Protein AF-A0A0T9U8X3-F1 (afdb_monomer_lite)

Organism: Yersinia aldovae (NCBI:txid29483)

Secondary structure (DSSP, 8-state):
---PPPPPPP-----------------------------HHHHHHHHHHHHHHHHH--TTS-GGG-HHHHHHHHHHHTT-HHHHHHHHHHHHT--THHHHHHHHHHHHHHHHHHHHSTT----TTSGGGHHHHHHHHHHHHIIIIITTHHHHHHHHHHHHH-TTS-HHHHHHHHHHHHHHHHHHTTS-S-TTTTTT---S--HHHHHHHHHHHHTHHHHHHH--SSSHHHHHHHHHHHHHHHHHTTTTT---HHHHHHHHHHHHHHHHHHHHHHHTT--STT-GGGSHHHHIIIIIIHHHHHHHHHHHHHHHHHH-EEEETTEEEEPPHHHHHHHHT---TT--GGGSHHHHHHHHHHHHH-TT--HHHHHHHHHHHHHHHHHHTT--S--HHHHHHHHTTTTS-----------

Foldseek 3Di:
DDDDDDDDDDDDDDDDDDDDDDDDDDDDDPDDPPPPDPPVVLVVVLVVLLVVLLVPDDLQDPCPPCVVSLVVNVVSCVPDLVSLLVLLVQLLPCPPSSNLSSLQSLLVVLVVCVCPDPVHPDDPVCPVPVPLLLLLLLLLLCQDVVQAVVLLVVLVVVCVVDVPFPSVVLSQQLQLLSLCLSCLLVSAVRNRRRSVPNDDAGPSLVSNVVSLVSCVVVQVVPPPDPCSSVSSSSSSSLSNSQSNQVVSLGDHPVLSNQLSVQSNVLSVVLSVCVVVVHPSPDPVSNHSLNSCLPRPQCVVVVVVLVVVLVVQQVPDQDDDPVGGDGDDPLNSLVQQQDDPPLLDSCRHNLLVSLVVRSCSSPVPDDPVSSVSNSLSNSVVSCVVVVRPDDRVVRCVVRNVVVVPDDPDDDDDDDD

Radius of gyration: 29.31 Å; chains: 1; bounding box: 88×59×95 Å

Sequence (415 aa):
MTHRILPAVNIFSNIKRLSNNFSETKLSKIKQPQQTDFNCFEEKKLDNIISELERVFNYNDDYGKNSSIYMQLWDEINKSENHRNHVLWEAQANKGKRSDALCVFLVDLSRLRVEESILYKPEKEKVKDIRRTELCEEVLRKFVARGVQAEIDAIADMKINSPHWNGNEELKKQESTLSLVSYILGLTTNKKDGAKDRLGMGPIASVIGDVVNNARSFLKLHIHSNQPNIDVLHRITDSYYRCYCEKEKLPNEQLIDNVIKEVRASVSRSNFASAKGLPSSIDPESSAYRMISKTILDPAISVMYQRQMTSKILSNVHRENNGEKKKTTVEIQKEYLATDETLDLKSSQIYKDVKNYLLSINENLTEDDISSCAKNYYEFFREKYFLDVHSLVQLEPFQSVNGIQNKRNGIIFDR

pLDDT: mean 73.46, std 20.38, range [23.09, 95.81]

Structure (mmCIF, N/CA/C/O backbone):
data_AF-A0A0T9U8X3-F1
#
_entry.id   AF-A0A0T9U8X3-F1
#
loop_
_atom_site.group_PDB
_atom_site.id
_atom_site.type_symbol
_atom_site.label_atom_id
_atom_site.label_alt_id
_atom_site.label_comp_id
_atom_site.label_asym_id
_atom_site.label_entity_id
_atom_site.label_seq_id
_atom_site.pdbx_PDB_ins_code
_atom_site.Cartn_x
_atom_site.Cartn_y
_atom_site.Cartn_z
_atom_site.occupancy
_atom_site.B_iso_or_equiv
_atom_site.auth_seq_id
_atom_site.auth_comp_id
_atom_site.auth_asym_id
_atom_site.auth_atom_id
_atom_site.pdbx_PDB_model_num
ATOM 1 N N . MET A 1 1 ? 41.211 19.569 16.691 1.00 32.81 1 MET A N 1
ATOM 2 C CA . MET A 1 1 ? 41.710 18.539 15.757 1.00 32.81 1 MET A CA 1
ATOM 3 C C . MET A 1 1 ? 40.949 18.677 14.455 1.00 32.81 1 MET A C 1
ATOM 5 O O . MET A 1 1 ? 39.750 18.454 14.410 1.00 32.81 1 MET A O 1
ATOM 9 N N . THR A 1 2 ? 41.643 19.189 13.451 1.00 25.02 2 THR A N 1
ATOM 10 C CA . THR A 1 2 ? 41.175 19.495 12.101 1.00 25.02 2 THR A CA 1
ATOM 11 C C . THR A 1 2 ? 41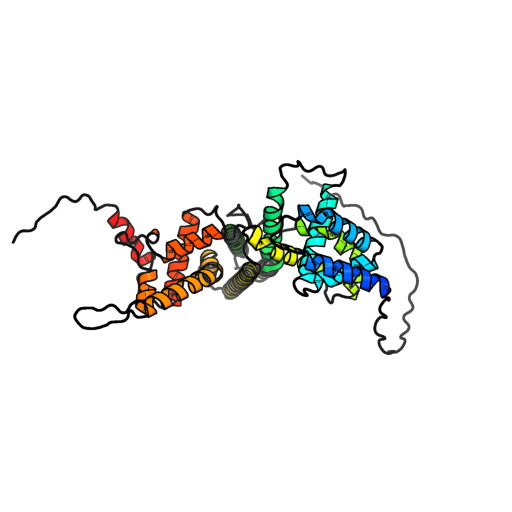.248 18.236 11.240 1.00 25.02 2 THR A C 1
ATOM 13 O O . THR A 1 2 ? 42.341 17.719 11.025 1.00 25.02 2 THR A O 1
ATOM 16 N N . HIS A 1 3 ? 40.118 17.769 10.704 1.00 26.02 3 HIS A N 1
ATOM 17 C CA . HIS A 1 3 ? 40.122 16.798 9.610 1.00 26.02 3 HIS A CA 1
ATOM 18 C C . HIS A 1 3 ? 39.589 17.431 8.327 1.00 26.02 3 HIS A C 1
ATOM 20 O O . HIS A 1 3 ? 38.516 18.026 8.280 1.00 26.02 3 HIS A O 1
ATOM 26 N N . ARG A 1 4 ? 40.458 17.347 7.319 1.00 23.86 4 ARG A N 1
ATOM 27 C CA . ARG A 1 4 ? 40.366 17.904 5.976 1.00 23.86 4 ARG A CA 1
ATOM 28 C C . ARG A 1 4 ? 39.321 17.156 5.154 1.00 23.86 4 ARG A C 1
ATOM 30 O O . ARG A 1 4 ? 39.332 15.931 5.106 1.00 23.86 4 ARG A O 1
ATOM 37 N N . ILE A 1 5 ? 38.500 17.924 4.450 1.00 24.83 5 ILE A N 1
ATOM 38 C CA . ILE A 1 5 ? 37.672 17.474 3.333 1.00 24.83 5 ILE A CA 1
ATOM 39 C C . ILE A 1 5 ? 38.588 17.361 2.105 1.00 24.83 5 ILE A C 1
ATOM 41 O O . ILE A 1 5 ? 39.260 18.327 1.743 1.00 24.83 5 ILE A O 1
ATOM 45 N N . LEU A 1 6 ? 38.635 16.182 1.485 1.00 23.45 6 LEU A N 1
ATOM 46 C CA . LEU A 1 6 ? 39.206 15.968 0.152 1.00 23.45 6 LEU A CA 1
ATOM 47 C C . LEU A 1 6 ? 38.110 16.247 -0.895 1.00 23.45 6 LEU A C 1
ATOM 49 O O . LEU A 1 6 ? 37.043 15.640 -0.799 1.00 23.45 6 LEU A O 1
ATOM 53 N N . PRO A 1 7 ? 38.326 17.135 -1.883 1.00 26.53 7 PRO A N 1
ATOM 54 C CA . PRO A 1 7 ? 37.368 17.354 -2.959 1.00 26.53 7 PRO A CA 1
ATOM 55 C C . PRO A 1 7 ? 37.525 16.285 -4.049 1.00 26.53 7 PRO A C 1
ATOM 57 O O . PRO A 1 7 ? 38.630 16.011 -4.520 1.00 26.53 7 PRO A O 1
ATOM 60 N N . ALA A 1 8 ? 36.399 15.700 -4.460 1.00 26.27 8 ALA A N 1
ATOM 61 C CA . ALA A 1 8 ? 36.321 14.832 -5.625 1.00 26.27 8 ALA A CA 1
ATOM 62 C C . ALA A 1 8 ? 36.649 15.623 -6.902 1.00 26.27 8 ALA A C 1
ATOM 64 O O . ALA A 1 8 ? 36.207 16.754 -7.105 1.00 26.27 8 ALA A O 1
ATOM 65 N N . VAL A 1 9 ? 37.478 15.004 -7.734 1.00 26.03 9 VAL A N 1
ATOM 66 C CA . VAL A 1 9 ? 38.099 15.564 -8.929 1.00 26.03 9 VAL A CA 1
ATOM 67 C C . VAL A 1 9 ? 37.070 15.767 -10.043 1.00 26.03 9 VAL A C 1
ATOM 69 O O . VAL A 1 9 ? 36.389 14.837 -10.467 1.00 26.03 9 VAL A O 1
ATOM 72 N N . ASN A 1 10 ? 37.026 17.008 -10.528 1.00 24.42 10 ASN A N 1
ATOM 73 C CA . ASN A 1 10 ? 36.441 17.452 -11.790 1.00 24.42 10 ASN A CA 1
ATOM 74 C C . ASN A 1 10 ? 36.981 16.624 -12.969 1.00 24.42 10 ASN A C 1
ATOM 76 O O . ASN A 1 10 ? 38.166 16.705 -13.292 1.00 24.42 10 ASN A O 1
ATOM 80 N N . ILE A 1 11 ? 36.102 15.917 -13.670 1.00 27.19 11 ILE A N 1
ATOM 81 C CA . ILE A 1 11 ? 36.328 15.467 -15.046 1.00 27.19 11 ILE A CA 1
ATOM 82 C C . ILE A 1 11 ? 35.183 16.073 -15.863 1.00 27.19 11 ILE A C 1
ATOM 84 O O . ILE A 1 11 ? 34.050 16.077 -15.398 1.00 27.19 11 ILE A O 1
ATOM 88 N N . PHE A 1 12 ? 35.498 16.605 -17.047 1.00 27.12 12 PHE A N 1
ATOM 89 C CA . PHE A 1 12 ? 34.662 17.427 -17.944 1.00 27.12 12 PHE A CA 1
ATOM 90 C C . PHE A 1 12 ? 34.730 18.950 -17.742 1.00 27.12 12 PHE A C 1
ATOM 92 O O . PHE A 1 12 ? 33.733 19.632 -17.532 1.00 27.12 12 PHE A O 1
ATOM 99 N N . SER A 1 13 ? 35.915 19.518 -17.967 1.00 25.42 13 SER A N 1
ATOM 100 C CA . SER A 1 13 ? 36.023 20.885 -18.485 1.00 25.42 13 SER A CA 1
ATOM 101 C C . SER A 1 13 ? 37.127 20.983 -19.537 1.00 25.42 13 SER A C 1
ATOM 103 O O . SER A 1 13 ? 38.262 21.345 -19.266 1.00 25.42 13 SER A O 1
ATOM 105 N N . ASN A 1 14 ? 36.779 20.647 -20.776 1.00 24.00 14 ASN A N 1
ATOM 106 C CA . ASN A 1 14 ? 37.478 21.138 -21.959 1.00 24.00 14 ASN A CA 1
ATOM 107 C C . ASN A 1 14 ? 36.534 21.038 -23.157 1.00 24.00 14 ASN A C 1
ATOM 109 O O . ASN A 1 14 ? 36.372 19.968 -23.725 1.00 24.00 14 ASN A O 1
ATOM 113 N N . ILE A 1 15 ? 35.880 22.152 -23.489 1.00 28.78 15 ILE A N 1
ATOM 114 C CA . ILE A 1 15 ? 35.833 22.749 -24.832 1.00 28.78 15 ILE A CA 1
ATOM 115 C C . ILE A 1 15 ? 35.276 24.165 -24.645 1.00 28.78 15 ILE A C 1
ATOM 117 O O . ILE A 1 15 ? 34.162 24.393 -24.178 1.00 28.78 15 ILE A O 1
ATOM 121 N N . LYS A 1 16 ? 36.135 25.132 -24.948 1.00 25.53 16 LYS A N 1
ATOM 122 C CA . LYS A 1 16 ? 35.911 26.568 -24.852 1.00 25.53 16 LYS A CA 1
ATOM 123 C C . LYS A 1 16 ? 35.555 27.075 -26.250 1.00 25.53 16 LYS A C 1
ATOM 125 O O . LYS A 1 16 ? 36.303 26.801 -27.176 1.00 25.53 16 LYS A O 1
ATOM 130 N N . ARG A 1 17 ? 34.495 27.891 -26.316 1.00 23.47 17 ARG A N 1
ATOM 131 C CA . ARG A 1 17 ? 34.213 28.958 -27.300 1.00 23.47 17 ARG A CA 1
ATOM 132 C C . ARG A 1 17 ? 34.183 28.583 -28.787 1.00 23.47 17 ARG A C 1
ATOM 134 O O . ARG A 1 17 ? 35.225 28.339 -29.372 1.00 23.47 17 ARG A O 1
ATOM 141 N N . LEU A 1 18 ? 33.034 28.845 -29.415 1.00 23.09 18 LEU A N 1
ATOM 142 C CA . LEU A 1 18 ? 32.946 29.701 -30.608 1.00 23.09 18 LEU A CA 1
ATOM 143 C C . LEU A 1 18 ? 31.497 30.186 -30.836 1.00 23.09 18 LEU A C 1
ATOM 145 O O . LEU A 1 18 ? 30.578 29.380 -30.837 1.00 23.09 18 LEU A O 1
ATOM 149 N N . SER A 1 19 ? 31.366 31.508 -31.051 1.00 24.50 19 SER A N 1
ATOM 150 C CA . SER A 1 19 ? 30.292 32.224 -31.777 1.00 24.50 19 SER A CA 1
ATOM 151 C C . SER A 1 19 ? 28.871 32.156 -31.181 1.00 24.50 19 SER A C 1
ATOM 153 O O . SER A 1 19 ? 28.130 31.211 -31.392 1.00 24.50 19 SER A O 1
ATOM 155 N N . ASN A 1 20 ? 28.438 33.120 -30.358 1.00 24.09 20 ASN A N 1
ATOM 156 C CA . ASN A 1 20 ? 27.868 34.416 -30.774 1.00 24.09 20 ASN A CA 1
ATOM 157 C C . ASN A 1 20 ? 27.525 34.531 -32.267 1.00 24.09 20 ASN A C 1
ATOM 159 O O . ASN A 1 20 ? 28.416 34.767 -33.079 1.00 24.09 20 ASN A O 1
ATOM 163 N N . ASN A 1 21 ? 26.232 34.404 -32.576 1.00 25.08 21 ASN A N 1
ATOM 164 C CA . ASN A 1 21 ? 25.484 35.290 -33.469 1.00 25.08 21 ASN A CA 1
ATOM 165 C C . ASN A 1 21 ? 23.981 35.073 -33.237 1.00 25.08 21 ASN A C 1
ATOM 167 O O . ASN A 1 21 ? 23.363 34.166 -33.787 1.00 25.08 21 ASN A O 1
ATOM 171 N N . PHE A 1 22 ? 23.403 35.931 -32.394 1.00 26.86 22 PHE A N 1
ATOM 172 C CA . PHE A 1 22 ? 21.969 36.191 -32.395 1.00 26.86 22 PHE A CA 1
ATOM 173 C C . PHE A 1 22 ? 21.612 36.821 -33.742 1.00 26.86 22 PHE A C 1
ATOM 175 O O . PHE A 1 22 ? 22.098 37.898 -34.077 1.00 26.86 22 PHE A O 1
ATOM 182 N N . SER A 1 23 ? 20.762 36.151 -34.511 1.00 25.55 23 SER A N 1
ATOM 183 C CA . SER A 1 23 ? 19.972 36.794 -35.557 1.00 25.55 23 SER A CA 1
ATOM 184 C C . SER A 1 23 ? 18.538 36.302 -35.425 1.00 25.55 23 SER A C 1
ATOM 186 O O . SER A 1 23 ? 18.222 35.133 -35.653 1.00 25.55 23 SER A O 1
ATOM 188 N N . GLU A 1 24 ? 17.678 37.218 -34.979 1.00 29.06 24 GLU A N 1
ATOM 189 C CA . GLU A 1 24 ? 16.230 37.082 -35.023 1.00 29.06 24 GLU A CA 1
ATOM 190 C C . GLU A 1 24 ? 15.813 36.688 -36.438 1.00 29.06 24 GLU A C 1
ATOM 192 O O . GLU A 1 24 ? 15.946 37.465 -37.384 1.00 29.06 24 GLU A O 1
ATOM 197 N N . THR A 1 25 ? 15.290 35.474 -36.590 1.00 24.91 25 THR A N 1
ATOM 198 C CA . THR A 1 25 ? 14.662 35.057 -37.841 1.00 24.91 25 THR A CA 1
ATOM 199 C C . THR A 1 25 ? 13.252 34.572 -37.535 1.00 24.91 25 THR A C 1
ATOM 201 O O . THR A 1 25 ? 13.044 33.495 -36.988 1.00 24.91 25 THR A O 1
ATOM 204 N N . LYS A 1 26 ? 12.314 35.476 -37.832 1.00 26.08 26 LYS A N 1
ATOM 205 C CA . LYS A 1 26 ? 10.855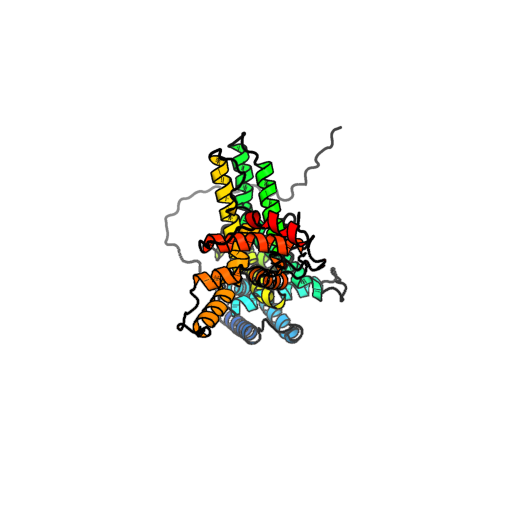 35.369 -37.987 1.00 26.08 26 LYS A CA 1
ATOM 206 C C . LYS A 1 26 ? 10.211 34.004 -37.702 1.00 26.08 26 LYS A C 1
ATOM 208 O O . LYS A 1 26 ? 10.538 33.005 -38.339 1.00 26.08 26 LYS A O 1
ATOM 213 N N . LEU A 1 27 ? 9.165 34.051 -36.862 1.00 32.91 27 LEU A N 1
ATOM 214 C CA . LEU A 1 27 ? 8.101 33.048 -36.741 1.00 32.91 27 LEU A CA 1
ATOM 215 C C . LEU A 1 27 ? 7.781 32.432 -38.112 1.00 32.91 27 LEU A C 1
ATOM 217 O O . LEU A 1 27 ? 7.126 33.047 -38.954 1.00 32.91 27 LEU A O 1
ATOM 221 N N . SER A 1 28 ? 8.218 31.195 -38.315 1.00 27.38 28 SER A N 1
ATOM 222 C CA . SER A 1 28 ? 7.698 30.325 -39.357 1.00 27.38 28 SER A CA 1
ATOM 223 C C . SER A 1 28 ? 7.014 29.156 -38.663 1.00 27.38 28 SER A C 1
ATOM 225 O O . SER A 1 28 ? 7.497 28.643 -37.657 1.00 27.38 28 SER A O 1
ATOM 227 N N . LYS A 1 29 ? 5.810 28.845 -39.149 1.00 28.72 29 LYS A N 1
ATOM 228 C CA . LYS A 1 29 ? 4.881 27.834 -38.636 1.00 28.72 29 LYS A CA 1
ATOM 229 C C . LYS A 1 29 ? 5.627 26.621 -38.079 1.00 28.72 29 LYS A C 1
ATOM 231 O O . LYS A 1 29 ? 6.407 26.008 -38.804 1.00 28.72 29 LYS A O 1
ATOM 236 N N . ILE A 1 30 ? 5.332 26.280 -36.823 1.00 28.45 30 ILE A N 1
ATOM 237 C CA . ILE A 1 30 ? 5.724 25.027 -36.176 1.00 28.45 30 ILE A CA 1
ATOM 238 C C . ILE A 1 30 ? 5.328 23.892 -37.127 1.00 28.45 30 ILE A C 1
ATOM 240 O O . ILE A 1 30 ? 4.154 23.539 -37.236 1.00 28.45 30 ILE A O 1
ATOM 244 N N . LYS A 1 31 ? 6.297 23.358 -37.873 1.00 29.20 31 LYS A N 1
ATOM 245 C CA . LYS A 1 31 ? 6.160 22.027 -38.447 1.00 29.20 31 LYS A CA 1
ATOM 246 C C . LYS A 1 31 ? 6.144 21.089 -37.250 1.00 29.20 31 LYS A C 1
ATOM 248 O O . LYS A 1 31 ? 7.048 21.154 -36.417 1.00 29.20 31 LYS A O 1
ATOM 253 N N . GLN A 1 32 ? 5.102 20.265 -37.156 1.00 31.73 32 GLN A N 1
ATOM 254 C CA . GLN A 1 32 ? 5.134 19.076 -36.310 1.00 31.73 32 GLN A CA 1
ATOM 255 C C . GLN A 1 32 ? 6.495 18.390 -36.506 1.00 31.73 32 GLN A C 1
ATOM 257 O O . GLN A 1 32 ? 6.957 18.325 -37.654 1.00 31.73 32 GLN A O 1
ATOM 262 N N . PRO A 1 33 ? 7.160 17.923 -35.435 1.00 32.84 33 PRO A N 1
ATOM 263 C CA . PRO A 1 33 ? 8.344 17.103 -35.605 1.00 32.84 33 PRO A CA 1
ATOM 264 C C . PRO A 1 33 ? 7.942 15.940 -36.510 1.00 32.84 33 PRO A C 1
ATOM 266 O O . PRO A 1 33 ? 6.973 15.239 -36.216 1.00 32.84 33 PRO A O 1
ATOM 269 N N . GLN A 1 34 ? 8.625 15.801 -37.647 1.00 32.69 34 GLN A N 1
ATOM 270 C CA . GLN A 1 34 ? 8.488 14.621 -38.486 1.00 32.69 34 GLN A CA 1
ATOM 271 C C . GLN A 1 34 ? 8.711 13.410 -37.583 1.00 32.69 34 GLN A C 1
ATOM 273 O O . GLN A 1 34 ? 9.744 13.333 -36.913 1.00 32.69 34 GLN A O 1
ATOM 278 N N . GLN A 1 35 ? 7.727 12.507 -37.549 1.00 39.22 35 GLN A N 1
ATOM 279 C CA . GLN A 1 35 ? 7.942 11.135 -37.117 1.00 39.22 35 GLN A CA 1
ATOM 280 C C . GLN A 1 35 ? 9.225 10.673 -37.807 1.00 39.22 35 GLN A C 1
ATOM 282 O O . GLN A 1 35 ? 9.309 10.649 -39.032 1.00 39.22 35 GLN A O 1
ATOM 287 N N . THR A 1 36 ? 10.270 10.397 -37.031 1.00 41.12 36 THR A N 1
ATOM 288 C CA . THR A 1 36 ? 11.338 9.526 -37.504 1.00 41.12 36 THR A CA 1
ATOM 289 C C . THR A 1 36 ? 10.659 8.199 -37.775 1.00 41.12 36 THR A C 1
ATOM 291 O O . THR A 1 36 ? 10.350 7.479 -36.826 1.00 41.12 36 THR A O 1
ATOM 294 N N . ASP A 1 37 ? 10.322 7.973 -39.045 1.00 41.91 37 ASP A N 1
ATOM 295 C CA . ASP A 1 37 ? 9.544 6.835 -39.510 1.00 41.91 37 ASP A CA 1
ATOM 296 C C . ASP A 1 37 ? 10.218 5.551 -39.042 1.00 41.91 37 ASP A C 1
ATOM 298 O O . ASP A 1 37 ? 11.237 5.099 -39.571 1.00 41.91 37 ASP A O 1
ATOM 302 N N . PHE A 1 38 ? 9.634 4.971 -38.000 1.00 50.25 38 PHE A N 1
ATOM 303 C CA . PHE A 1 38 ? 9.804 3.570 -37.711 1.00 50.25 38 PHE A CA 1
ATOM 304 C C . PHE A 1 38 ? 9.338 2.826 -38.959 1.00 50.25 38 PHE A C 1
ATOM 306 O O . PHE A 1 38 ? 8.251 3.092 -39.473 1.00 50.25 38 PHE A O 1
ATOM 313 N N . ASN A 1 39 ? 10.168 1.948 -39.516 1.00 58.03 39 ASN A N 1
ATOM 314 C CA . ASN A 1 39 ? 9.794 1.268 -40.745 1.00 58.03 39 ASN A CA 1
ATOM 315 C C . ASN A 1 39 ? 8.513 0.455 -40.476 1.00 58.03 39 ASN A C 1
ATOM 317 O O . ASN A 1 39 ? 8.507 -0.405 -39.596 1.00 58.03 39 ASN A O 1
ATOM 321 N N . CYS A 1 40 ? 7.426 0.720 -41.210 1.00 54.25 40 CYS A N 1
ATOM 322 C CA . CYS A 1 40 ? 6.087 0.165 -40.941 1.00 54.25 40 CYS A CA 1
ATOM 323 C C . CYS A 1 40 ? 6.074 -1.378 -40.844 1.00 54.25 40 CYS A C 1
ATOM 325 O O . CYS A 1 40 ? 5.223 -1.974 -40.186 1.00 54.25 40 CYS A O 1
ATOM 327 N N . PHE A 1 41 ? 7.032 -2.045 -41.493 1.00 53.97 41 PHE A N 1
ATOM 328 C CA . PHE A 1 41 ? 7.201 -3.496 -41.425 1.00 53.97 41 PHE A CA 1
ATOM 329 C C . PHE A 1 41 ? 7.802 -3.981 -40.093 1.00 53.97 41 PHE A C 1
ATOM 331 O O . PHE A 1 41 ? 7.378 -5.007 -39.563 1.00 53.97 41 PHE A O 1
ATOM 338 N N . GLU A 1 42 ? 8.767 -3.243 -39.544 1.00 59.56 42 GLU A N 1
ATOM 339 C CA . GLU A 1 42 ? 9.394 -3.536 -38.249 1.00 59.56 42 GLU A CA 1
ATOM 340 C C . GLU A 1 42 ? 8.419 -3.260 -37.097 1.00 59.56 42 GLU A C 1
ATOM 342 O O . GLU A 1 42 ? 8.310 -4.063 -36.171 1.00 59.56 42 GLU A O 1
ATOM 347 N N . GLU A 1 43 ? 7.626 -2.191 -37.215 1.00 62.75 43 GLU A N 1
ATOM 348 C CA . GLU A 1 43 ? 6.558 -1.845 -36.269 1.00 62.75 43 GLU A CA 1
ATOM 349 C C . GLU A 1 43 ? 5.468 -2.927 -36.230 1.00 62.75 43 GLU A C 1
ATOM 351 O O . GLU A 1 43 ? 5.161 -3.457 -35.167 1.00 62.75 43 GLU A O 1
ATOM 356 N N . LYS A 1 44 ? 4.978 -3.381 -37.395 1.00 67.75 44 LYS A N 1
ATOM 357 C CA . LYS A 1 44 ? 3.994 -4.479 -37.478 1.00 67.75 44 LYS A CA 1
ATOM 358 C C . LYS A 1 44 ? 4.506 -5.797 -36.902 1.00 67.75 44 LYS A C 1
ATOM 360 O O . LYS A 1 44 ? 3.730 -6.585 -36.363 1.00 67.75 44 LYS A O 1
ATOM 365 N N . LYS A 1 45 ? 5.804 -6.075 -37.044 1.00 70.25 45 LYS A N 1
ATOM 366 C CA . LYS A 1 45 ? 6.414 -7.289 -36.498 1.00 70.25 45 LYS A CA 1
ATOM 367 C C . LYS A 1 45 ? 6.486 -7.229 -34.972 1.00 70.25 45 LYS A C 1
ATOM 369 O O . LYS A 1 45 ? 6.107 -8.201 -34.321 1.00 70.25 45 LYS A O 1
ATOM 374 N N . LEU A 1 46 ? 6.920 -6.096 -34.422 1.00 69.44 46 LEU A N 1
ATOM 375 C CA . LEU A 1 46 ? 6.869 -5.825 -32.986 1.00 69.44 46 LEU A CA 1
ATOM 376 C C . LEU A 1 46 ? 5.434 -5.897 -32.462 1.00 69.44 46 LEU A C 1
ATOM 378 O O . LEU A 1 46 ? 5.199 -6.585 -31.479 1.00 69.44 46 LEU A O 1
ATOM 382 N N . ASP A 1 47 ? 4.467 -5.285 -33.141 1.00 72.62 47 ASP A N 1
ATOM 383 C CA . ASP A 1 47 ? 3.058 -5.310 -32.743 1.00 72.62 47 ASP A CA 1
ATOM 384 C C . ASP A 1 47 ? 2.486 -6.725 -32.662 1.00 72.62 47 ASP A C 1
ATOM 386 O O . ASP A 1 47 ? 1.802 -7.0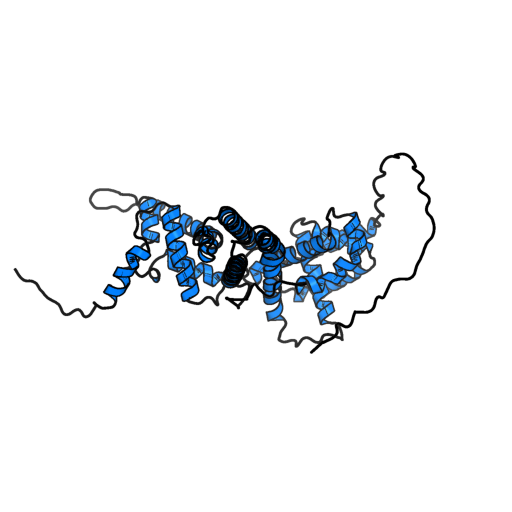60 -31.692 1.00 72.62 47 ASP A O 1
ATOM 390 N N . ASN A 1 48 ? 2.785 -7.574 -33.647 1.00 74.31 48 ASN A N 1
ATOM 391 C CA . ASN A 1 48 ? 2.364 -8.975 -33.633 1.00 74.31 48 ASN A CA 1
ATOM 392 C C . ASN A 1 48 ? 2.988 -9.729 -32.455 1.00 74.31 48 ASN A C 1
ATOM 394 O O . ASN A 1 48 ? 2.301 -10.456 -31.744 1.00 74.31 48 ASN A O 1
ATOM 398 N N . ILE A 1 49 ? 4.282 -9.522 -32.222 1.00 70.00 49 ILE A N 1
ATOM 399 C CA . ILE A 1 49 ? 5.030 -10.151 -31.134 1.00 70.00 49 ILE A CA 1
ATOM 400 C C . ILE A 1 49 ? 4.526 -9.673 -29.753 1.00 70.00 49 ILE A C 1
ATOM 402 O O . ILE A 1 49 ? 4.357 -10.481 -28.842 1.00 70.00 49 ILE A O 1
ATOM 406 N N . ILE A 1 50 ? 4.224 -8.381 -29.599 1.00 72.31 50 ILE A N 1
ATOM 407 C CA . ILE A 1 50 ? 3.634 -7.797 -28.386 1.00 72.31 50 ILE A CA 1
ATOM 408 C C . ILE A 1 50 ? 2.223 -8.350 -28.151 1.00 72.31 50 ILE A C 1
ATOM 410 O O . ILE A 1 50 ? 1.861 -8.666 -27.019 1.00 72.31 50 ILE A O 1
ATOM 414 N N . SER A 1 51 ? 1.431 -8.490 -29.212 1.00 74.94 51 SER A N 1
ATOM 415 C CA . SER A 1 51 ? 0.080 -9.056 -29.125 1.00 74.94 51 SER A CA 1
ATOM 416 C C . SER A 1 51 ? 0.118 -10.532 -28.719 1.00 74.94 51 SER A C 1
ATOM 418 O O . SER A 1 51 ? -0.710 -10.983 -27.931 1.00 74.94 51 SER A O 1
ATOM 420 N N . GLU A 1 52 ? 1.110 -11.285 -29.201 1.00 71.38 52 GLU A N 1
ATOM 421 C CA . GLU A 1 52 ? 1.358 -12.655 -28.750 1.00 71.38 52 GLU A CA 1
ATOM 422 C C . GLU A 1 52 ? 1.774 -12.705 -27.276 1.00 71.38 52 GLU A C 1
ATOM 424 O O . GLU A 1 52 ? 1.239 -13.528 -26.535 1.00 71.38 52 GLU A O 1
ATOM 429 N N . LEU A 1 53 ? 2.653 -11.798 -26.827 1.00 72.75 53 LEU A N 1
ATOM 430 C CA . LEU A 1 53 ? 3.028 -11.671 -25.415 1.00 72.75 53 LEU A CA 1
ATOM 431 C C . LEU A 1 53 ? 1.798 -11.416 -24.534 1.00 72.75 53 LEU A C 1
ATOM 433 O O . LEU A 1 53 ? 1.614 -12.117 -23.545 1.00 72.75 53 LEU A O 1
ATOM 437 N N . GLU A 1 54 ? 0.932 -10.471 -24.906 1.00 74.44 54 GLU A N 1
ATOM 438 C CA . GLU A 1 54 ? -0.320 -10.200 -24.188 1.00 74.44 54 GLU A CA 1
ATOM 439 C C . GLU A 1 54 ? -1.250 -11.424 -24.169 1.00 74.44 54 GLU A C 1
ATOM 441 O O . GLU A 1 54 ? -1.855 -11.725 -23.141 1.00 74.44 54 GLU A O 1
ATOM 446 N N . ARG A 1 55 ? -1.353 -12.164 -25.280 1.00 76.06 55 ARG A N 1
ATOM 447 C CA . ARG A 1 55 ? -2.206 -13.359 -25.379 1.00 76.06 55 ARG A CA 1
ATOM 448 C C . ARG A 1 55 ? -1.763 -14.478 -24.437 1.00 76.06 55 ARG A C 1
ATOM 450 O O . ARG A 1 55 ? -2.613 -15.176 -23.887 1.00 76.06 55 ARG A O 1
ATOM 457 N N . VAL A 1 56 ? -0.454 -14.670 -24.278 1.00 71.81 56 VAL A N 1
ATOM 458 C CA . VAL A 1 56 ? 0.120 -15.703 -23.395 1.00 71.81 56 VAL A CA 1
ATOM 459 C C . VAL A 1 56 ? 0.369 -15.201 -21.971 1.00 71.81 56 VAL A C 1
ATOM 461 O O . VAL A 1 56 ? 0.814 -15.968 -21.117 1.00 71.81 56 VAL A O 1
ATOM 464 N N . PHE A 1 57 ? 0.098 -13.922 -21.706 1.00 71.50 57 PHE A N 1
ATOM 465 C CA . PHE A 1 57 ? 0.293 -13.296 -20.409 1.00 71.50 57 PHE A CA 1
ATOM 466 C C . PHE A 1 57 ? -0.765 -13.767 -19.407 1.00 71.50 57 PHE A C 1
ATOM 468 O O . PHE A 1 57 ? -1.959 -13.492 -19.546 1.00 71.50 57 PHE A O 1
ATOM 475 N N . ASN A 1 58 ? -0.311 -14.449 -18.356 1.00 70.12 58 ASN A N 1
ATOM 476 C CA . ASN A 1 58 ? -1.141 -14.852 -17.230 1.00 70.12 58 ASN A CA 1
ATOM 477 C C . ASN A 1 58 ? -0.456 -14.473 -15.914 1.00 70.12 58 ASN A C 1
ATOM 479 O O . ASN A 1 58 ? 0.603 -15.002 -15.584 1.00 70.12 58 ASN A O 1
ATOM 483 N N . TYR A 1 59 ? -1.100 -13.596 -15.143 1.00 64.06 59 TYR A N 1
ATOM 484 C CA . TYR A 1 59 ? -0.634 -13.148 -13.826 1.00 64.06 59 TYR A CA 1
ATOM 485 C C . TYR A 1 59 ? -0.441 -14.303 -12.820 1.00 64.06 59 TYR A C 1
ATOM 487 O O . TYR A 1 59 ? 0.327 -14.179 -11.868 1.00 64.06 59 TYR A O 1
ATOM 495 N N . ASN A 1 60 ? -1.115 -15.441 -13.037 1.00 61.75 60 ASN A N 1
ATOM 496 C CA . ASN A 1 60 ? -1.106 -16.584 -12.123 1.00 61.75 60 ASN A CA 1
ATOM 497 C C . ASN A 1 60 ? -0.081 -17.675 -12.472 1.00 61.75 60 ASN A C 1
ATOM 499 O O . ASN A 1 60 ? 0.154 -18.554 -11.643 1.00 61.75 60 ASN A O 1
ATOM 503 N N . ASP A 1 61 ? 0.547 -17.639 -13.650 1.00 61.69 61 ASP A N 1
ATOM 504 C CA . ASP A 1 61 ? 1.493 -18.686 -14.049 1.00 61.69 61 ASP A CA 1
ATOM 505 C C . ASP A 1 61 ? 2.905 -18.421 -13.504 1.00 61.69 61 ASP A C 1
ATOM 507 O O . ASP A 1 61 ? 3.389 -17.289 -13.441 1.00 61.69 61 ASP A O 1
ATOM 511 N N . ASP A 1 62 ? 3.598 -19.487 -13.094 1.00 55.81 62 ASP A N 1
ATOM 512 C CA . ASP A 1 62 ? 5.039 -19.430 -12.865 1.00 55.81 62 ASP A CA 1
ATOM 513 C C . ASP A 1 62 ? 5.737 -19.423 -14.228 1.00 55.81 62 ASP A C 1
ATOM 515 O O . ASP A 1 62 ? 5.796 -20.426 -14.940 1.00 55.81 62 ASP A O 1
ATOM 519 N N . TYR A 1 63 ? 6.259 -18.249 -14.575 1.00 53.47 63 TYR A N 1
ATOM 520 C CA . TYR A 1 63 ? 6.869 -17.857 -15.850 1.00 53.47 63 TYR A CA 1
ATOM 521 C C . TYR A 1 63 ? 7.975 -18.762 -16.408 1.00 53.47 63 TYR A C 1
ATOM 523 O O . TYR A 1 63 ? 8.399 -18.588 -17.552 1.00 53.47 63 TYR A O 1
ATOM 531 N N . GLY A 1 64 ? 8.413 -19.773 -15.656 1.00 49.53 64 GLY A N 1
ATOM 532 C CA . GLY A 1 64 ? 9.439 -20.731 -16.066 1.00 49.53 64 GLY A CA 1
ATOM 533 C C . GLY A 1 64 ? 9.117 -21.536 -17.335 1.00 49.53 64 GLY A C 1
ATOM 534 O O . GLY A 1 64 ? 9.969 -22.298 -17.780 1.00 49.53 64 GLY A O 1
ATOM 535 N N . LYS A 1 65 ? 7.926 -21.384 -17.935 1.00 50.47 65 LYS A N 1
ATOM 536 C CA . LYS A 1 65 ? 7.510 -22.098 -19.155 1.00 50.47 65 LYS A CA 1
ATOM 537 C C . LYS A 1 65 ? 7.661 -21.312 -20.469 1.00 50.47 65 LYS A C 1
ATOM 539 O O . LYS A 1 65 ? 7.616 -21.944 -21.518 1.00 50.47 65 LYS A O 1
ATOM 544 N N . ASN A 1 66 ? 7.889 -19.991 -20.438 1.00 56.75 66 ASN A N 1
ATOM 545 C CA . ASN A 1 66 ? 7.881 -19.135 -21.645 1.00 56.75 66 ASN A CA 1
ATOM 546 C C . ASN A 1 66 ? 9.237 -18.476 -21.978 1.00 56.75 66 ASN A C 1
ATOM 548 O O . ASN A 1 66 ? 9.296 -17.565 -22.805 1.00 56.75 66 ASN A O 1
ATOM 552 N N . SER A 1 67 ? 10.339 -18.936 -21.376 1.00 59.34 67 SER A N 1
ATOM 553 C CA . SER A 1 67 ? 11.675 -18.325 -21.510 1.00 59.34 67 SER A CA 1
ATOM 554 C C . SER A 1 67 ? 12.157 -18.155 -22.958 1.00 59.34 67 SER A C 1
ATOM 556 O O . SER A 1 67 ? 12.797 -17.155 -23.279 1.00 59.34 67 SER A O 1
ATOM 558 N N . SER A 1 68 ? 11.809 -19.080 -23.860 1.00 62.84 68 SER A N 1
ATOM 559 C CA . SER A 1 68 ? 12.188 -19.003 -25.277 1.00 62.84 68 SER A CA 1
ATOM 560 C C . SER A 1 68 ? 11.549 -17.816 -26.002 1.00 62.84 68 SER A C 1
ATOM 562 O O . SER A 1 68 ? 12.223 -17.140 -26.775 1.00 62.84 68 SER A O 1
ATOM 564 N N . ILE A 1 69 ? 10.276 -17.525 -25.722 1.00 66.75 69 ILE A N 1
ATOM 565 C CA . ILE A 1 69 ? 9.549 -16.391 -26.304 1.00 66.75 69 ILE A CA 1
ATOM 566 C C . ILE A 1 69 ? 10.131 -15.079 -25.764 1.00 66.75 69 ILE A C 1
ATOM 568 O O . ILE A 1 69 ? 10.369 -14.154 -26.535 1.00 66.75 69 ILE A O 1
ATOM 572 N N . TYR A 1 70 ? 10.456 -15.026 -24.469 1.00 69.88 70 TYR A N 1
ATOM 573 C CA . TYR A 1 70 ? 11.007 -13.835 -23.812 1.00 69.88 70 TYR A CA 1
ATOM 574 C C . TYR A 1 70 ? 12.384 -13.449 -24.367 1.00 69.88 70 TYR A C 1
ATOM 576 O O . TYR A 1 70 ? 12.624 -12.283 -24.680 1.00 69.88 70 TYR A O 1
ATOM 584 N N . MET A 1 71 ? 13.267 -14.428 -24.569 1.00 71.75 71 MET A N 1
ATOM 585 C CA . MET A 1 71 ? 14.569 -14.182 -25.194 1.00 71.75 71 MET A CA 1
ATOM 586 C C . MET A 1 71 ? 14.431 -13.707 -26.648 1.00 71.75 71 MET A C 1
ATOM 588 O O . MET A 1 71 ? 15.078 -12.739 -27.036 1.00 71.75 71 MET A O 1
ATOM 592 N N . GLN A 1 72 ? 13.532 -14.313 -27.434 1.00 70.81 72 GLN A N 1
ATOM 593 C CA . GLN A 1 72 ? 13.283 -13.893 -28.823 1.00 70.81 72 GLN A CA 1
ATOM 594 C C . GLN A 1 72 ? 12.742 -12.461 -28.918 1.00 70.81 72 GLN A C 1
ATOM 596 O O . GLN A 1 72 ? 13.203 -11.671 -29.742 1.00 70.81 72 GLN A O 1
ATOM 601 N N . LEU A 1 73 ? 11.780 -12.118 -28.059 1.00 74.00 73 LEU A N 1
ATOM 602 C CA . LEU A 1 73 ? 11.237 -10.768 -27.911 1.00 74.00 73 LEU A CA 1
ATOM 603 C C . LEU A 1 73 ? 12.335 -9.747 -27.624 1.00 74.00 73 LEU A C 1
ATOM 605 O O . LEU A 1 73 ? 12.366 -8.673 -28.212 1.00 74.00 73 LEU A O 1
ATOM 609 N N . TRP A 1 74 ? 13.249 -10.079 -26.725 1.00 77.00 74 TRP A N 1
ATOM 610 C CA . TRP A 1 74 ? 14.312 -9.174 -26.316 1.00 77.00 74 TRP A CA 1
ATOM 611 C C . TRP A 1 74 ? 15.386 -8.981 -27.357 1.00 77.00 74 TRP A C 1
ATOM 613 O O . TRP A 1 74 ? 15.837 -7.851 -27.553 1.00 77.00 74 TRP A O 1
ATOM 623 N N . ASP A 1 75 ? 15.767 -10.056 -28.038 1.00 78.56 75 ASP A N 1
ATOM 624 C CA . ASP A 1 75 ? 16.651 -9.966 -29.189 1.00 78.56 75 ASP A CA 1
ATOM 625 C C . ASP A 1 75 ? 16.028 -9.053 -30.246 1.00 78.56 75 ASP A C 1
ATOM 627 O O . ASP A 1 75 ? 16.720 -8.200 -30.789 1.00 78.56 75 ASP A O 1
ATOM 631 N N . GLU A 1 76 ? 14.715 -9.149 -30.488 1.00 75.94 76 GLU A N 1
ATOM 632 C CA . GLU A 1 76 ? 14.008 -8.243 -31.398 1.00 75.94 76 GLU A CA 1
ATOM 633 C C . GLU A 1 76 ? 14.019 -6.787 -30.905 1.00 75.94 76 GLU A C 1
ATOM 635 O O . GLU A 1 76 ? 14.360 -5.882 -31.663 1.00 75.94 76 GLU A O 1
ATOM 640 N N . ILE A 1 77 ? 13.705 -6.553 -29.630 1.00 78.75 77 ILE A N 1
ATOM 641 C CA . ILE A 1 77 ? 13.639 -5.214 -29.023 1.00 78.75 77 ILE A CA 1
ATOM 642 C C . ILE A 1 77 ? 15.004 -4.519 -29.025 1.00 78.75 77 ILE A C 1
ATOM 644 O O . ILE A 1 77 ? 15.078 -3.298 -29.165 1.00 78.75 77 ILE A O 1
ATOM 648 N N . ASN A 1 78 ? 16.092 -5.279 -28.898 1.00 76.75 78 ASN A N 1
ATOM 649 C CA . ASN A 1 78 ? 17.449 -4.737 -28.858 1.00 76.75 78 ASN A CA 1
ATOM 650 C C . ASN A 1 78 ? 18.134 -4.651 -30.226 1.00 76.75 78 ASN A C 1
ATOM 652 O O . ASN A 1 78 ? 19.275 -4.193 -30.287 1.00 76.75 78 ASN A O 1
ATOM 656 N N . LYS A 1 79 ? 17.460 -5.015 -31.325 1.00 81.19 79 LYS A N 1
ATOM 657 C CA . LYS A 1 79 ? 18.010 -4.840 -32.683 1.00 81.19 79 LYS A CA 1
ATOM 658 C C . LYS A 1 79 ? 18.318 -3.389 -33.019 1.00 81.19 79 LYS A C 1
ATOM 660 O O . LYS A 1 79 ? 19.267 -3.129 -33.755 1.00 81.19 79 LYS A O 1
ATOM 665 N N . SER A 1 80 ? 17.536 -2.442 -32.503 1.00 80.88 80 SER A N 1
ATOM 666 C CA . SER A 1 80 ? 17.839 -1.020 -32.645 1.00 80.88 80 SER A CA 1
ATOM 667 C C . SER A 1 80 ? 17.255 -0.182 -31.512 1.00 80.88 80 SER A C 1
ATOM 669 O O . SER A 1 80 ? 16.323 -0.591 -30.819 1.00 80.88 80 SER A O 1
ATOM 671 N N . GLU A 1 81 ? 17.791 1.029 -31.338 1.00 81.06 81 GLU A N 1
ATOM 672 C CA . GLU A 1 81 ? 17.285 1.978 -30.339 1.00 81.06 81 GLU A CA 1
ATOM 673 C C . GLU A 1 81 ? 15.814 2.316 -30.559 1.00 81.06 81 GLU A C 1
ATOM 675 O O . GLU A 1 81 ? 15.072 2.458 -29.591 1.00 81.06 81 GLU A O 1
ATOM 680 N N . ASN A 1 82 ? 15.381 2.388 -31.820 1.00 80.19 82 ASN A N 1
ATOM 681 C CA . ASN A 1 82 ? 13.987 2.629 -32.156 1.00 80.19 82 ASN A CA 1
ATOM 682 C C . ASN A 1 82 ? 13.103 1.530 -31.551 1.00 80.19 82 ASN A C 1
ATOM 684 O O . ASN A 1 82 ? 12.186 1.865 -30.805 1.00 80.19 82 ASN A O 1
ATOM 688 N N . HIS A 1 83 ? 13.402 0.243 -31.779 1.00 82.50 83 HIS A N 1
ATOM 689 C CA . HIS A 1 83 ? 12.615 -0.884 -31.246 1.00 82.50 83 HIS A CA 1
ATOM 690 C C . HIS A 1 83 ? 12.466 -0.811 -29.726 1.00 82.50 83 HIS A C 1
ATOM 692 O O . HIS A 1 83 ? 11.351 -0.874 -29.201 1.00 82.50 83 HIS A O 1
ATOM 698 N N . ARG A 1 84 ? 13.576 -0.574 -29.025 1.00 83.94 84 ARG A N 1
ATOM 699 C CA . ARG A 1 84 ? 13.583 -0.375 -27.573 1.00 83.94 84 ARG A CA 1
ATOM 700 C C . ARG A 1 84 ? 12.711 0.803 -27.143 1.00 83.94 84 ARG A C 1
ATOM 702 O O . ARG A 1 84 ? 11.929 0.676 -26.203 1.00 83.94 84 ARG A O 1
ATOM 709 N N . ASN A 1 85 ? 12.820 1.932 -27.835 1.00 86.62 85 ASN A N 1
ATOM 710 C CA . ASN A 1 85 ? 12.046 3.134 -27.541 1.00 86.62 85 ASN A CA 1
ATOM 711 C C . ASN A 1 85 ? 10.542 2.925 -27.773 1.00 86.62 85 ASN A C 1
ATOM 713 O O . ASN A 1 85 ? 9.741 3.373 -26.955 1.00 86.62 85 ASN A O 1
ATOM 717 N N . HIS A 1 86 ? 10.156 2.210 -28.833 1.00 82.06 86 HIS A N 1
ATOM 718 C CA . HIS A 1 86 ? 8.759 1.876 -29.119 1.00 82.06 86 HIS A CA 1
ATOM 719 C C . HIS A 1 86 ? 8.160 0.972 -28.033 1.00 82.06 86 HIS A C 1
ATOM 721 O O . HIS A 1 86 ? 7.076 1.254 -27.526 1.00 82.06 86 HIS A O 1
ATOM 727 N N . VAL A 1 87 ? 8.882 -0.065 -27.595 1.00 85.94 87 VAL A N 1
ATOM 728 C CA . VAL A 1 87 ? 8.398 -0.927 -26.506 1.00 85.94 87 VAL A CA 1
ATOM 729 C C . VAL A 1 87 ? 8.273 -0.174 -25.188 1.00 85.94 87 VAL A C 1
ATOM 731 O O . VAL A 1 87 ? 7.257 -0.310 -24.511 1.00 85.94 87 VAL A O 1
ATOM 734 N N . LEU A 1 88 ? 9.253 0.662 -24.835 1.00 88.44 88 LEU A N 1
ATOM 735 C CA . LEU A 1 88 ? 9.150 1.519 -23.651 1.00 88.44 88 LEU A CA 1
ATOM 736 C C . LEU A 1 88 ? 7.958 2.475 -23.739 1.00 88.44 88 LEU A C 1
ATOM 738 O O . LEU A 1 88 ? 7.269 2.686 -22.741 1.00 88.44 88 LEU A O 1
ATOM 742 N N . TRP A 1 89 ? 7.704 3.033 -24.924 1.00 86.94 89 TRP A N 1
ATOM 743 C CA . TRP A 1 89 ? 6.574 3.919 -25.177 1.00 86.94 89 TRP A CA 1
ATOM 744 C C . TRP A 1 89 ? 5.227 3.218 -24.974 1.00 86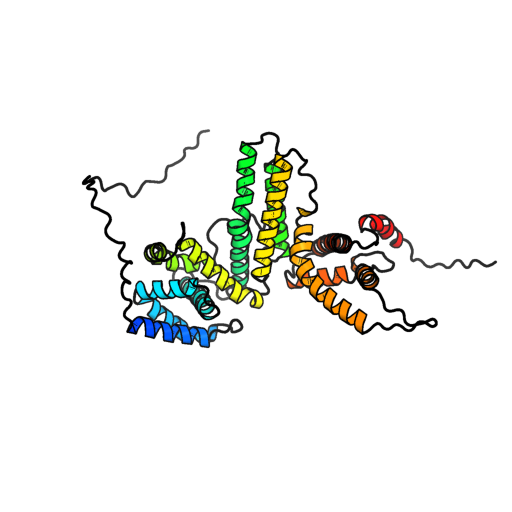.94 89 TRP A C 1
ATOM 746 O O . TRP A 1 89 ? 4.349 3.778 -24.316 1.00 86.94 89 TRP A O 1
ATOM 756 N N . GLU A 1 90 ? 5.075 1.993 -25.478 1.00 86.31 90 GLU A N 1
ATOM 757 C CA . GLU A 1 90 ? 3.857 1.191 -25.310 1.00 86.31 90 GLU A CA 1
ATOM 758 C C . GLU A 1 90 ? 3.688 0.655 -23.877 1.00 86.31 90 GLU A C 1
ATOM 760 O O . GLU A 1 90 ? 2.572 0.639 -23.349 1.00 86.31 90 GLU A O 1
ATOM 765 N N . ALA A 1 91 ? 4.781 0.282 -23.205 1.00 88.69 91 ALA A N 1
ATOM 766 C CA . ALA A 1 91 ? 4.757 -0.164 -21.811 1.00 88.69 91 ALA A CA 1
ATOM 767 C C . ALA A 1 91 ? 4.250 0.947 -20.872 1.00 88.69 91 ALA A C 1
ATOM 769 O O . ALA A 1 91 ? 3.313 0.744 -20.102 1.00 88.69 91 ALA A O 1
ATOM 770 N N . GLN A 1 92 ? 4.782 2.169 -20.993 1.00 88.44 92 GLN A N 1
ATOM 771 C CA . GLN A 1 92 ? 4.382 3.294 -20.130 1.00 88.44 92 GLN A CA 1
ATOM 772 C C . GLN A 1 92 ? 2.995 3.884 -20.454 1.00 88.44 92 GLN A C 1
ATOM 774 O O . GLN A 1 92 ? 2.473 4.698 -19.683 1.00 88.44 92 GLN A O 1
ATOM 779 N N . ALA A 1 93 ? 2.393 3.496 -21.585 1.00 84.75 93 ALA A N 1
ATOM 780 C CA . ALA A 1 93 ? 1.141 4.072 -22.071 1.00 84.75 93 ALA A CA 1
ATOM 781 C C . ALA A 1 93 ? -0.091 3.702 -21.221 1.00 84.75 93 ALA A C 1
ATOM 783 O O . ALA A 1 93 ? -1.136 4.332 -21.380 1.00 84.75 93 ALA A O 1
ATOM 784 N N . ASN A 1 94 ? 0.024 2.723 -20.312 1.00 79.62 94 ASN A N 1
ATOM 785 C CA . ASN A 1 94 ? -1.048 2.264 -19.417 1.00 79.62 94 ASN A CA 1
ATOM 786 C C . ASN A 1 94 ? -2.340 1.864 -20.168 1.00 79.62 94 ASN A C 1
ATOM 788 O O . ASN A 1 94 ? -3.453 2.169 -19.740 1.00 79.62 94 ASN A O 1
ATOM 792 N N . LYS A 1 95 ? -2.197 1.171 -21.305 1.00 82.31 95 LYS A N 1
ATOM 793 C CA . LYS A 1 95 ? -3.292 0.691 -22.167 1.00 82.31 95 LYS A CA 1
ATOM 794 C C . LYS A 1 95 ? -3.818 -0.689 -21.728 1.00 82.31 95 LYS A C 1
ATOM 796 O O . LYS A 1 95 ? -4.077 -1.557 -22.557 1.00 82.31 95 LYS A O 1
ATOM 801 N N . GLY A 1 96 ? -3.965 -0.914 -20.423 1.00 81.81 96 GLY A N 1
ATOM 802 C CA . GLY A 1 96 ? -4.464 -2.181 -19.872 1.00 81.81 96 GLY A CA 1
ATOM 803 C C . GLY A 1 96 ? -3.458 -3.337 -19.955 1.00 81.81 96 GLY A C 1
ATOM 804 O O . GLY A 1 96 ? -2.256 -3.131 -19.782 1.00 81.81 96 GLY A O 1
ATOM 805 N N . LYS A 1 97 ? -3.958 -4.557 -20.208 1.00 81.00 97 LYS A N 1
ATOM 806 C CA . LYS A 1 97 ? -3.185 -5.811 -20.106 1.00 81.00 97 LYS A CA 1
ATOM 807 C C . LYS A 1 97 ? -1.942 -5.841 -20.993 1.00 81.00 97 LYS A C 1
ATOM 809 O O . LYS A 1 97 ? -0.916 -6.339 -20.549 1.00 81.00 97 LYS A O 1
ATOM 814 N N . ARG A 1 98 ? -2.002 -5.262 -22.196 1.00 82.44 98 ARG A N 1
ATOM 815 C CA . ARG A 1 98 ? -0.841 -5.120 -23.086 1.00 82.44 98 ARG A CA 1
ATOM 816 C C . ARG A 1 98 ? 0.314 -4.370 -22.427 1.00 82.44 98 ARG A C 1
ATOM 818 O O . ARG A 1 98 ? 1.441 -4.855 -22.424 1.00 82.44 98 ARG A O 1
ATOM 825 N N . SER A 1 99 ? 0.038 -3.188 -21.873 1.00 86.38 99 SER A N 1
ATOM 826 C CA . SER A 1 99 ? 1.058 -2.381 -21.194 1.00 86.38 99 SER A CA 1
ATOM 827 C C . SER A 1 99 ? 1.589 -3.097 -19.953 1.00 86.38 99 SER A C 1
ATOM 829 O O . SER A 1 99 ? 2.797 -3.112 -19.748 1.00 86.38 99 SER A O 1
ATOM 831 N N . ASP A 1 100 ? 0.715 -3.755 -19.186 1.00 86.94 100 ASP A N 1
ATOM 832 C CA . ASP A 1 100 ? 1.115 -4.555 -18.021 1.00 86.94 100 ASP A CA 1
ATOM 833 C C . ASP A 1 100 ? 2.042 -5.712 -18.393 1.00 86.94 100 ASP A C 1
ATOM 835 O O . ASP A 1 100 ? 3.101 -5.879 -17.788 1.00 86.94 100 ASP A O 1
ATOM 839 N N . ALA A 1 101 ? 1.687 -6.470 -19.429 1.00 84.88 101 ALA A N 1
ATOM 840 C CA . ALA A 1 101 ? 2.501 -7.570 -19.922 1.00 84.88 101 ALA A CA 1
ATOM 841 C C . ALA A 1 101 ? 3.894 -7.084 -20.340 1.00 84.88 101 ALA A C 1
ATOM 843 O O . ALA A 1 101 ? 4.895 -7.719 -20.011 1.00 84.88 101 ALA A O 1
ATOM 844 N N . LEU A 1 102 ? 3.977 -5.929 -21.010 1.00 87.50 102 LEU A N 1
ATOM 845 C CA . LEU A 1 102 ? 5.254 -5.335 -21.404 1.00 87.50 102 LEU A CA 1
ATOM 846 C C . LEU A 1 102 ? 6.073 -4.847 -20.207 1.00 87.50 102 LEU A C 1
ATOM 848 O O . LEU A 1 102 ? 7.282 -5.064 -20.184 1.00 87.50 102 LEU A O 1
ATOM 852 N N . CYS A 1 103 ? 5.448 -4.225 -19.207 1.00 90.12 103 CYS A N 1
ATOM 853 C CA . CYS A 1 103 ? 6.132 -3.831 -17.975 1.00 90.12 103 CYS A CA 1
ATOM 854 C C . CYS A 1 103 ? 6.713 -5.050 -17.246 1.00 90.12 103 CYS A C 1
ATOM 856 O O . CYS A 1 103 ? 7.878 -5.021 -16.847 1.00 90.12 103 CYS A O 1
ATOM 858 N N . VAL A 1 104 ? 5.936 -6.133 -17.131 1.00 87.75 104 VAL A N 1
ATOM 859 C CA . VAL A 1 104 ? 6.396 -7.397 -16.535 1.00 87.75 104 VAL A CA 1
ATOM 860 C C . VAL A 1 104 ? 7.548 -7.998 -17.323 1.00 87.75 104 VAL A C 1
ATOM 862 O O . VAL A 1 104 ? 8.595 -8.286 -16.747 1.00 87.75 104 VAL A O 1
ATOM 865 N N . PHE A 1 105 ? 7.399 -8.092 -18.642 1.00 85.44 105 PHE A N 1
ATOM 866 C CA . PHE A 1 105 ? 8.447 -8.563 -19.539 1.00 85.44 105 PHE A CA 1
ATOM 867 C C . PHE A 1 105 ? 9.762 -7.796 -19.365 1.00 85.44 105 PHE A C 1
ATOM 869 O O . PHE A 1 105 ? 10.823 -8.407 -19.232 1.00 85.44 105 PHE A O 1
ATOM 876 N N . LEU A 1 106 ? 9.692 -6.464 -19.339 1.00 88.44 106 LEU A N 1
ATOM 877 C CA . LEU A 1 106 ? 10.860 -5.603 -19.202 1.00 88.44 106 LEU A CA 1
ATOM 878 C C . LEU A 1 106 ? 11.591 -5.845 -17.874 1.00 88.44 106 LEU A C 1
ATOM 880 O O . LEU A 1 106 ? 12.816 -5.956 -17.870 1.00 88.44 106 LEU A O 1
ATOM 884 N N . VAL A 1 107 ? 10.863 -5.949 -16.760 1.00 88.81 107 VAL A N 1
ATOM 885 C CA . VAL A 1 107 ? 11.457 -6.176 -15.432 1.00 88.81 107 VAL A CA 1
ATOM 886 C C . VAL A 1 107 ? 12.054 -7.579 -15.315 1.00 88.81 107 VAL A C 1
ATOM 888 O O . VAL A 1 107 ? 13.230 -7.709 -14.963 1.00 88.81 107 VAL A O 1
ATOM 891 N N . ASP A 1 108 ? 11.276 -8.617 -15.629 1.00 82.38 108 ASP A N 1
ATOM 892 C CA . ASP A 1 108 ? 11.687 -10.014 -15.443 1.00 82.38 108 ASP A CA 1
ATOM 893 C C . ASP A 1 108 ? 12.898 -10.363 -16.313 1.00 82.38 108 ASP A C 1
ATOM 895 O O . ASP A 1 108 ? 13.810 -11.070 -15.880 1.00 82.38 108 ASP A O 1
ATOM 899 N N . LEU A 1 109 ? 12.964 -9.831 -17.533 1.00 79.50 109 LEU A N 1
ATOM 900 C CA . LEU A 1 109 ? 14.065 -10.149 -18.430 1.00 79.50 109 LEU A CA 1
ATOM 901 C C . LEU A 1 109 ? 15.332 -9.337 -18.166 1.00 79.50 109 LEU A C 1
ATOM 903 O O . LEU A 1 109 ? 16.437 -9.882 -18.253 1.00 79.50 109 LEU A O 1
ATOM 907 N N . SER A 1 110 ? 15.199 -8.064 -17.785 1.00 82.31 110 SER A N 1
ATOM 908 C CA . SER A 1 110 ? 16.340 -7.308 -17.261 1.00 82.31 110 SER A CA 1
ATOM 909 C C . SER A 1 110 ? 16.938 -8.006 -16.039 1.00 82.31 110 SER A C 1
ATOM 911 O O . SER A 1 110 ? 18.160 -8.068 -15.905 1.00 82.31 110 SER A O 1
ATOM 913 N N . ARG A 1 111 ? 16.096 -8.603 -15.186 1.00 79.94 111 ARG A N 1
ATOM 914 C CA . ARG A 1 111 ? 16.541 -9.373 -14.021 1.00 79.94 111 ARG A CA 1
ATOM 915 C C . ARG A 1 111 ? 17.322 -10.616 -14.409 1.00 79.94 111 ARG A C 1
ATOM 917 O O . ARG A 1 111 ? 18.443 -10.776 -13.935 1.00 79.94 111 ARG A O 1
ATOM 924 N N . LEU A 1 112 ? 16.776 -11.443 -15.302 1.00 75.88 112 LEU A N 1
ATOM 925 C CA . LEU A 1 112 ? 17.461 -12.641 -15.798 1.00 75.88 112 LEU A CA 1
ATOM 926 C C . LEU A 1 112 ? 18.868 -12.314 -16.309 1.00 75.88 112 LEU A C 1
ATOM 928 O O . LEU A 1 112 ? 19.811 -13.033 -16.011 1.00 75.88 112 LEU A O 1
ATOM 932 N N . ARG A 1 113 ? 19.054 -11.186 -17.001 1.00 71.25 113 ARG A N 1
ATOM 933 C CA . ARG A 1 113 ? 20.382 -10.764 -17.471 1.00 71.25 113 ARG A CA 1
ATOM 934 C C . ARG A 1 113 ? 21.336 -10.337 -16.362 1.00 71.25 113 ARG A C 1
ATOM 936 O O . ARG A 1 113 ? 22.531 -10.613 -16.458 1.00 71.25 113 ARG A O 1
ATOM 943 N N . VAL A 1 114 ? 20.835 -9.642 -15.343 1.00 71.31 114 VAL A N 1
ATOM 944 C CA . VAL A 1 114 ? 21.641 -9.298 -14.163 1.00 71.31 114 VAL A CA 1
ATOM 945 C C . VAL A 1 114 ? 22.072 -10.577 -13.438 1.00 71.31 114 VAL A C 1
ATOM 947 O O . VAL A 1 114 ? 23.229 -10.680 -13.039 1.00 71.31 114 VAL A O 1
ATOM 950 N N . GLU A 1 115 ? 21.184 -11.568 -13.338 1.00 68.00 115 GLU A N 1
ATOM 951 C CA . GLU A 1 115 ? 21.428 -12.858 -12.676 1.00 68.00 115 GLU A CA 1
ATOM 952 C C . GLU A 1 115 ? 22.296 -13.836 -13.494 1.00 68.00 115 GLU A C 1
ATOM 954 O O . GLU A 1 115 ? 23.036 -14.626 -12.911 1.00 68.00 115 GLU A O 1
ATOM 959 N N . GLU A 1 116 ? 22.240 -13.790 -14.828 1.00 64.75 116 GLU A N 1
ATOM 960 C CA . GLU A 1 116 ? 23.081 -14.591 -15.738 1.00 64.75 116 GLU A CA 1
ATOM 961 C C . GLU A 1 116 ? 24.461 -13.957 -15.998 1.00 64.75 116 GLU A C 1
ATOM 963 O O . GLU A 1 116 ? 25.336 -14.571 -16.618 1.00 64.75 116 GLU A O 1
ATOM 968 N N . SER A 1 117 ? 24.688 -12.731 -15.519 1.00 56.66 117 SER A N 1
ATOM 969 C CA . SER A 1 117 ? 25.979 -12.055 -15.622 1.00 56.66 117 SER A CA 1
ATOM 970 C C . SER A 1 117 ? 27.066 -12.821 -14.866 1.00 56.66 117 SER A C 1
ATOM 972 O O . SER A 1 117 ? 26.921 -13.170 -13.699 1.00 56.66 117 SER A O 1
ATOM 974 N N . ILE A 1 118 ? 28.232 -13.002 -15.496 1.00 53.28 118 ILE A N 1
ATOM 975 C CA . ILE A 1 118 ? 29.406 -13.683 -14.910 1.00 53.28 118 ILE A CA 1
ATOM 976 C C . ILE A 1 118 ? 29.860 -13.008 -13.594 1.00 53.28 118 ILE A C 1
ATOM 978 O O . ILE A 1 118 ? 30.519 -13.631 -12.761 1.00 53.28 118 ILE A O 1
ATOM 982 N N . LEU A 1 119 ? 29.484 -11.741 -13.399 1.00 51.16 119 LEU A N 1
ATOM 983 C CA . LEU A 1 119 ? 29.798 -10.920 -12.230 1.00 51.16 119 LEU A CA 1
ATOM 984 C C . LEU A 1 119 ? 28.850 -11.143 -11.037 1.00 51.16 119 LEU A C 1
ATOM 986 O O . LEU A 1 119 ? 29.164 -10.685 -9.940 1.00 51.16 119 LEU A O 1
ATOM 990 N N . TYR A 1 120 ? 27.722 -11.837 -11.218 1.00 48.34 120 TYR A N 1
ATOM 991 C CA . TYR A 1 120 ? 26.718 -12.056 -10.178 1.00 48.34 120 TYR A CA 1
ATOM 992 C C . TYR A 1 120 ? 26.305 -13.533 -10.163 1.00 48.34 120 TYR A C 1
ATOM 994 O O . TYR A 1 120 ? 25.599 -14.006 -11.042 1.00 48.34 120 TYR A O 1
ATOM 1002 N N . LYS A 1 121 ? 26.767 -14.298 -9.167 1.00 45.53 121 LYS A N 1
ATOM 1003 C CA . LYS A 1 121 ? 26.298 -15.673 -8.932 1.00 45.53 121 LYS A CA 1
ATOM 1004 C C . LYS A 1 121 ? 25.362 -15.674 -7.728 1.00 45.53 121 LYS A C 1
ATOM 1006 O O . LYS A 1 121 ? 25.859 -15.768 -6.604 1.00 45.53 121 LYS A O 1
ATOM 1011 N N . PRO A 1 122 ? 24.039 -15.571 -7.917 1.00 48.53 122 PRO A N 1
ATOM 1012 C CA . PRO A 1 122 ? 23.126 -15.749 -6.805 1.00 48.53 122 PRO A CA 1
ATOM 1013 C C . PRO A 1 122 ? 23.146 -17.221 -6.366 1.00 48.53 122 PRO A C 1
ATOM 1015 O O . PRO A 1 122 ? 23.187 -18.145 -7.185 1.00 48.53 122 PRO A O 1
ATOM 1018 N N . GLU A 1 123 ? 23.132 -17.454 -5.055 1.00 47.06 123 GLU A N 1
ATOM 1019 C CA . GLU A 1 123 ? 22.889 -18.783 -4.494 1.00 47.06 123 GLU A CA 1
ATOM 1020 C C . GLU A 1 123 ? 21.482 -19.238 -4.917 1.00 47.06 123 GLU A C 1
ATOM 1022 O O . GLU A 1 123 ? 20.480 -18.631 -4.537 1.00 47.06 123 GLU A O 1
ATOM 1027 N N . LYS A 1 124 ? 21.408 -20.304 -5.728 1.00 42.16 124 LYS A N 1
ATOM 1028 C CA . LYS A 1 124 ? 20.185 -20.809 -6.385 1.00 42.16 124 LYS A CA 1
ATOM 1029 C C . LYS A 1 124 ? 18.999 -21.094 -5.447 1.00 42.16 124 LYS A C 1
ATOM 1031 O O . LYS A 1 124 ? 17.873 -21.170 -5.926 1.00 42.16 124 LYS A O 1
ATOM 1036 N N . GLU A 1 125 ? 19.219 -21.232 -4.141 1.00 42.28 125 GLU A N 1
ATOM 1037 C CA . GLU A 1 125 ? 18.163 -21.500 -3.152 1.00 42.28 125 GLU A CA 1
ATOM 1038 C C . GLU A 1 125 ? 17.433 -20.239 -2.641 1.00 42.28 125 GLU A C 1
ATOM 1040 O O . GLU A 1 125 ? 16.401 -20.371 -1.990 1.00 42.28 125 GLU A O 1
ATOM 1045 N N . LYS A 1 126 ? 17.886 -19.017 -2.973 1.00 46.44 126 LYS A N 1
ATOM 1046 C CA . LYS A 1 126 ? 17.307 -17.755 -2.452 1.00 46.44 126 LYS A CA 1
ATOM 1047 C C . LYS A 1 126 ? 16.300 -17.044 -3.367 1.00 46.44 126 LYS A C 1
ATOM 1049 O O . LYS A 1 126 ? 15.681 -16.074 -2.948 1.00 46.44 126 LYS A O 1
ATOM 1054 N N . VAL A 1 127 ? 16.093 -17.503 -4.602 1.00 45.06 127 VAL A N 1
ATOM 1055 C CA . VAL A 1 127 ? 15.324 -16.746 -5.618 1.00 45.06 127 VAL A CA 1
ATOM 1056 C C . VAL A 1 127 ? 13.818 -16.668 -5.311 1.00 45.06 127 VAL A C 1
ATOM 1058 O O . VAL A 1 127 ? 13.157 -15.710 -5.708 1.00 45.06 127 VAL A O 1
ATOM 1061 N N . LYS A 1 128 ? 13.258 -17.622 -4.551 1.00 42.75 128 LYS A N 1
ATOM 1062 C CA . LYS A 1 128 ? 11.822 -17.618 -4.212 1.00 42.75 128 LYS A CA 1
ATOM 1063 C C . LYS A 1 128 ? 11.409 -16.561 -3.176 1.00 42.75 128 LYS A C 1
ATOM 1065 O O . LYS A 1 128 ? 10.232 -16.230 -3.149 1.00 42.75 128 LYS A O 1
ATOM 1070 N N . ASP A 1 129 ? 12.344 -15.996 -2.407 1.00 55.41 129 ASP A N 1
ATOM 1071 C CA . ASP A 1 129 ? 12.051 -15.016 -1.338 1.00 55.41 129 ASP A CA 1
ATOM 1072 C C . ASP A 1 129 ? 12.377 -13.554 -1.709 1.00 55.41 129 ASP A C 1
ATOM 1074 O O . ASP A 1 129 ? 12.128 -12.621 -0.940 1.00 55.41 129 ASP A O 1
ATOM 1078 N N . ILE A 1 130 ? 12.928 -13.318 -2.904 1.00 71.44 130 ILE A N 1
ATOM 1079 C CA . ILE A 1 130 ? 13.378 -11.976 -3.297 1.00 71.44 130 ILE A CA 1
ATOM 1080 C C . ILE A 1 130 ? 12.216 -11.133 -3.843 1.00 71.44 130 ILE A C 1
ATOM 1082 O O . ILE A 1 130 ? 12.080 -9.980 -3.445 1.00 71.44 130 ILE A O 1
ATOM 1086 N N . ARG A 1 131 ? 11.322 -11.689 -4.683 1.00 81.69 131 ARG A N 1
ATOM 1087 C CA . ARG A 1 131 ? 10.279 -10.885 -5.359 1.00 81.69 131 ARG A CA 1
ATOM 1088 C C . ARG A 1 131 ? 9.372 -10.150 -4.371 1.00 81.69 131 ARG A C 1
ATOM 1090 O O . ARG A 1 131 ? 9.187 -8.945 -4.515 1.00 81.69 131 ARG A O 1
ATOM 1097 N N . ARG A 1 132 ? 8.820 -10.845 -3.367 1.00 85.62 132 ARG A N 1
ATOM 1098 C CA . ARG A 1 132 ? 7.969 -10.212 -2.344 1.00 85.62 132 ARG A CA 1
ATOM 1099 C C . ARG A 1 132 ? 8.719 -9.092 -1.624 1.00 85.62 132 ARG A C 1
ATOM 1101 O O . ARG A 1 132 ? 8.177 -8.002 -1.479 1.00 85.62 132 ARG A O 1
ATOM 1108 N N . THR A 1 133 ? 9.963 -9.348 -1.226 1.00 86.38 133 THR A N 1
ATOM 1109 C CA . THR A 1 133 ? 10.821 -8.369 -0.542 1.00 86.38 133 THR A CA 1
ATOM 1110 C C . THR A 1 133 ? 11.026 -7.114 -1.389 1.00 86.38 133 THR A C 1
ATOM 1112 O O . THR A 1 133 ? 10.807 -6.002 -0.918 1.00 86.38 133 THR A O 1
ATOM 1115 N N . GLU A 1 134 ? 11.360 -7.278 -2.665 1.00 87.75 134 GLU A N 1
ATOM 1116 C CA . GLU A 1 134 ? 11.573 -6.166 -3.591 1.00 87.75 134 GLU A CA 1
ATOM 1117 C C . GLU A 1 134 ? 10.294 -5.386 -3.902 1.00 87.75 134 GLU A C 1
ATOM 1119 O O . GLU A 1 134 ? 10.335 -4.162 -4.021 1.00 87.75 134 GLU A O 1
ATOM 1124 N N . LEU A 1 135 ? 9.156 -6.076 -4.021 1.00 91.00 135 LEU A N 1
ATOM 1125 C CA . LEU A 1 135 ? 7.849 -5.444 -4.190 1.00 91.00 135 LEU A CA 1
ATOM 1126 C C . LEU A 1 135 ? 7.498 -4.602 -2.960 1.00 91.00 135 LEU A C 1
ATOM 1128 O O . LEU A 1 135 ? 7.118 -3.444 -3.112 1.00 91.00 135 LEU A O 1
ATOM 1132 N N . CYS A 1 136 ? 7.677 -5.141 -1.749 1.00 90.25 136 CYS A N 1
ATOM 1133 C CA . CYS A 1 136 ? 7.502 -4.388 -0.506 1.00 90.25 136 CYS A CA 1
ATOM 1134 C C . CYS A 1 136 ? 8.380 -3.134 -0.483 1.00 90.25 136 CYS A C 1
ATOM 1136 O O . CYS A 1 136 ? 7.907 -2.041 -0.178 1.00 90.25 136 CYS A O 1
ATOM 1138 N N . GLU A 1 137 ? 9.647 -3.283 -0.855 1.00 88.88 137 GLU A N 1
ATOM 1139 C CA . GLU A 1 137 ? 10.621 -2.203 -0.939 1.00 88.88 137 GLU A CA 1
ATOM 1140 C C . GLU A 1 137 ? 10.239 -1.110 -1.951 1.00 88.88 137 GLU A C 1
ATOM 1142 O O . GLU A 1 137 ? 10.394 0.086 -1.677 1.00 88.88 137 GLU A O 1
ATOM 1147 N N . GLU A 1 138 ? 9.742 -1.493 -3.122 1.00 89.31 138 GLU A N 1
ATOM 1148 C CA . GLU A 1 138 ? 9.323 -0.562 -4.171 1.00 89.31 138 GLU A CA 1
ATOM 1149 C C . GLU A 1 138 ? 8.053 0.202 -3.766 1.00 89.31 138 GLU A C 1
ATOM 1151 O O . GLU A 1 138 ? 7.963 1.423 -3.943 1.00 89.31 138 GLU A O 1
ATOM 1156 N N . VAL A 1 139 ? 7.097 -0.485 -3.133 1.00 90.62 139 VAL A N 1
ATOM 1157 C CA . VAL A 1 139 ? 5.876 0.131 -2.590 1.00 90.62 139 VAL A CA 1
ATOM 1158 C C . VAL A 1 139 ? 6.190 1.050 -1.430 1.00 90.62 139 VAL A C 1
ATOM 1160 O O . VAL A 1 139 ? 5.622 2.133 -1.350 1.00 90.62 139 VAL A O 1
ATOM 1163 N N . LEU A 1 140 ? 7.100 0.667 -0.538 1.00 90.62 140 LEU A N 1
ATOM 1164 C CA . LEU A 1 140 ? 7.520 1.518 0.569 1.00 90.62 140 LEU A CA 1
ATOM 1165 C C . LEU A 1 140 ? 8.120 2.833 0.044 1.00 90.62 140 LEU A C 1
ATOM 1167 O O . LEU A 1 140 ? 7.820 3.910 0.564 1.00 90.62 140 LEU A O 1
ATOM 1171 N N . ARG A 1 141 ? 8.894 2.776 -1.047 1.00 89.06 141 ARG A N 1
ATOM 1172 C CA . ARG A 1 141 ? 9.400 3.971 -1.744 1.00 89.06 141 ARG A CA 1
ATOM 1173 C C . ARG A 1 141 ? 8.281 4.760 -2.430 1.00 89.06 141 ARG A C 1
ATOM 1175 O O . ARG A 1 141 ? 8.290 5.989 -2.354 1.00 89.06 141 ARG A O 1
ATOM 1182 N N . LYS A 1 142 ? 7.292 4.096 -3.051 1.00 90.12 142 LYS A N 1
ATOM 1183 C CA . LYS A 1 142 ? 6.063 4.752 -3.556 1.00 90.12 142 LYS A CA 1
ATOM 1184 C C . LYS A 1 142 ? 5.369 5.526 -2.443 1.00 90.12 142 LYS A C 1
ATOM 1186 O O . LYS A 1 142 ? 5.107 6.715 -2.584 1.00 90.12 142 LYS A O 1
ATOM 1191 N N . PHE A 1 143 ? 5.119 4.846 -1.332 1.00 88.31 143 PHE A N 1
ATOM 1192 C CA . PHE A 1 143 ? 4.393 5.358 -0.186 1.00 88.31 143 PHE A CA 1
ATOM 1193 C C . PHE A 1 143 ? 5.103 6.562 0.426 1.00 88.31 143 PHE A C 1
ATOM 1195 O O . PHE A 1 143 ? 4.506 7.629 0.550 1.00 88.31 143 PHE A O 1
ATOM 1202 N N . VAL A 1 144 ? 6.386 6.422 0.761 1.00 86.19 144 VAL A N 1
ATOM 1203 C CA . VAL A 1 144 ? 7.093 7.453 1.521 1.00 86.19 144 VAL A CA 1
ATOM 1204 C C . VAL A 1 144 ? 7.767 8.475 0.611 1.00 86.19 144 VAL A C 1
ATOM 1206 O O . VAL A 1 144 ? 7.417 9.652 0.664 1.00 86.19 144 VAL A O 1
ATOM 1209 N N . ALA A 1 145 ? 8.701 8.044 -0.243 1.00 84.88 145 ALA A N 1
ATOM 1210 C CA . ALA A 1 145 ? 9.546 8.951 -1.024 1.00 84.88 145 ALA A CA 1
ATOM 1211 C C . ALA A 1 145 ? 8.769 9.690 -2.124 1.00 84.88 145 ALA A C 1
ATOM 1213 O O . ALA A 1 145 ? 8.971 10.885 -2.323 1.00 84.88 145 ALA A O 1
ATOM 1214 N N . ARG A 1 146 ? 7.866 8.993 -2.825 1.00 85.81 146 ARG A N 1
ATOM 1215 C CA . ARG A 1 146 ? 7.044 9.588 -3.897 1.00 85.81 146 ARG A CA 1
ATOM 1216 C C . ARG A 1 146 ? 5.730 10.172 -3.371 1.00 85.81 146 ARG A C 1
ATOM 1218 O O . ARG A 1 146 ? 5.219 11.138 -3.933 1.00 85.81 146 ARG A O 1
ATOM 1225 N N . GLY A 1 147 ? 5.182 9.573 -2.315 1.00 83.44 147 GLY A N 1
ATOM 1226 C CA . GLY A 1 147 ? 3.846 9.870 -1.814 1.00 83.44 147 GLY A CA 1
ATOM 1227 C C . GLY A 1 147 ? 3.777 10.982 -0.772 1.00 83.44 147 GLY A C 1
ATOM 1228 O O . GLY A 1 147 ? 2.881 11.811 -0.873 1.00 83.44 147 GLY A O 1
ATOM 1229 N N . VAL A 1 148 ? 4.678 11.000 0.218 1.00 84.81 148 VAL A N 1
ATOM 1230 C CA . VAL A 1 148 ? 4.524 11.823 1.443 1.00 84.81 148 VAL A CA 1
ATOM 1231 C C . VAL A 1 148 ? 5.731 12.738 1.716 1.00 84.81 148 VAL A C 1
ATOM 1233 O O . VAL A 1 148 ? 5.642 13.672 2.512 1.00 84.81 148 VAL A O 1
ATOM 1236 N N . GLN A 1 149 ? 6.875 12.504 1.066 1.00 85.81 149 GLN A N 1
ATOM 1237 C CA . GLN A 1 149 ? 8.125 13.210 1.370 1.00 85.81 149 GLN A CA 1
ATOM 1238 C C . GLN A 1 149 ? 8.025 14.732 1.192 1.00 85.81 149 GLN A C 1
ATOM 1240 O O . GLN A 1 149 ? 8.571 15.458 2.012 1.00 85.81 149 GLN A O 1
ATOM 1245 N N . ALA A 1 150 ? 7.282 15.225 0.197 1.00 83.88 150 ALA A N 1
ATOM 1246 C CA . ALA A 1 150 ? 7.115 16.666 -0.013 1.00 83.88 150 ALA A CA 1
ATOM 1247 C C . ALA A 1 150 ? 6.417 17.354 1.177 1.00 83.88 150 ALA A C 1
ATOM 1249 O O . ALA A 1 150 ? 6.793 18.454 1.578 1.00 83.88 150 ALA A O 1
ATOM 1250 N N . GLU A 1 151 ? 5.420 16.701 1.775 1.00 83.44 151 GLU A N 1
ATOM 1251 C CA . GLU A 1 151 ? 4.728 17.198 2.965 1.00 83.44 151 GLU A CA 1
ATOM 1252 C C . GLU A 1 151 ? 5.613 17.133 4.212 1.00 83.44 151 GLU A C 1
ATOM 1254 O O . GLU A 1 151 ? 5.504 17.999 5.081 1.00 83.44 151 GLU A O 1
ATOM 1259 N N . ILE A 1 152 ? 6.498 16.134 4.296 1.00 80.38 152 ILE A N 1
ATOM 1260 C CA . ILE A 1 152 ? 7.512 16.043 5.352 1.00 80.38 152 ILE A CA 1
ATOM 1261 C C . ILE A 1 152 ? 8.558 17.148 5.191 1.00 80.38 152 ILE A C 1
ATOM 1263 O O . ILE A 1 152 ? 8.916 17.792 6.171 1.00 80.38 152 ILE A O 1
ATOM 1267 N N . ASP A 1 153 ? 9.029 17.415 3.977 1.00 81.88 153 ASP A N 1
ATOM 1268 C CA . ASP A 1 153 ? 10.029 18.457 3.727 1.00 81.88 153 ASP A CA 1
ATOM 1269 C C . ASP A 1 153 ? 9.464 19.852 4.043 1.00 81.88 153 ASP A C 1
ATOM 1271 O O . ASP A 1 153 ? 10.150 20.682 4.640 1.00 81.88 153 ASP A O 1
ATOM 1275 N N . ALA A 1 154 ? 8.168 20.073 3.796 1.00 78.75 154 ALA A N 1
ATOM 1276 C CA . ALA A 1 154 ? 7.479 21.298 4.202 1.00 78.75 154 ALA A CA 1
ATOM 1277 C C . ALA A 1 154 ? 7.498 21.537 5.729 1.00 78.75 154 ALA A C 1
ATOM 1279 O O . ALA A 1 154 ? 7.422 22.686 6.173 1.00 78.75 154 ALA A O 1
ATOM 1280 N N . ILE A 1 155 ? 7.640 20.484 6.549 1.00 76.56 155 ILE A N 1
ATOM 1281 C CA . ILE A 1 155 ? 7.827 20.612 8.006 1.00 76.56 155 ILE A CA 1
ATOM 1282 C C . ILE A 1 155 ? 9.188 21.244 8.308 1.00 76.56 155 ILE A C 1
ATOM 1284 O O . ILE A 1 155 ? 9.303 22.101 9.185 1.00 76.56 155 ILE A O 1
ATOM 1288 N N . ALA A 1 156 ? 10.234 20.868 7.572 1.00 73.75 156 ALA A N 1
ATOM 1289 C CA . ALA A 1 156 ? 11.544 21.488 7.729 1.00 73.75 156 ALA A CA 1
ATOM 1290 C C . ALA A 1 156 ? 11.514 22.973 7.323 1.00 73.75 156 ALA A C 1
ATOM 1292 O O . ALA A 1 156 ? 12.073 23.810 8.035 1.00 73.75 156 ALA A O 1
ATOM 1293 N N . ASP A 1 157 ? 10.791 23.317 6.257 1.00 72.81 157 ASP A N 1
ATOM 1294 C CA . ASP A 1 157 ? 10.647 24.703 5.793 1.00 72.81 157 ASP A CA 1
ATOM 1295 C C . ASP A 1 157 ? 9.832 25.570 6.765 1.00 72.81 157 ASP A C 1
ATOM 1297 O O . ASP A 1 157 ? 10.188 26.716 7.053 1.00 72.81 157 ASP A O 1
ATOM 1301 N N . MET A 1 158 ? 8.753 25.035 7.340 1.00 70.12 158 MET A N 1
ATOM 1302 C CA . MET A 1 158 ? 7.962 25.746 8.351 1.00 70.12 158 MET A CA 1
ATOM 1303 C C . MET A 1 158 ? 8.750 25.990 9.646 1.00 70.12 158 MET A C 1
ATOM 1305 O O . MET A 1 158 ? 8.564 27.026 10.282 1.00 70.12 158 MET A O 1
ATOM 1309 N N . LYS A 1 159 ? 9.679 25.098 10.016 1.00 69.12 159 LYS A N 1
ATOM 1310 C CA . LYS A 1 159 ? 10.557 25.273 11.185 1.00 69.12 159 LYS A CA 1
ATOM 1311 C C . LYS A 1 159 ? 11.440 26.514 11.049 1.00 69.12 159 LYS A C 1
ATOM 1313 O O . LYS A 1 159 ? 11.679 27.196 12.042 1.00 69.12 159 LYS A O 1
ATOM 1318 N N . ILE A 1 160 ? 11.891 26.829 9.833 1.00 65.31 160 ILE A N 1
ATOM 1319 C CA . ILE A 1 160 ? 12.657 28.055 9.549 1.00 65.31 160 ILE A CA 1
ATOM 1320 C C . ILE A 1 160 ? 11.792 29.298 9.809 1.00 65.31 160 ILE A C 1
ATOM 1322 O O . ILE A 1 160 ? 12.281 30.297 10.332 1.00 65.31 160 ILE A O 1
ATOM 1326 N N . ASN A 1 161 ? 10.496 29.217 9.500 1.00 65.44 161 ASN A N 1
ATOM 1327 C CA . ASN A 1 161 ? 9.563 30.345 9.535 1.00 65.44 161 ASN A CA 1
ATOM 1328 C C . ASN A 1 161 ? 8.741 30.455 10.837 1.00 65.44 161 ASN A C 1
ATOM 1330 O O . ASN A 1 161 ? 7.958 31.391 10.992 1.00 65.44 161 ASN A O 1
ATOM 1334 N N . SER A 1 162 ? 8.875 29.515 11.779 1.00 67.12 162 SER A N 1
ATOM 1335 C CA . SER A 1 162 ? 8.141 29.501 13.056 1.00 67.12 162 SER A CA 1
ATOM 1336 C C . SER A 1 162 ? 9.012 28.964 14.203 1.00 67.12 162 SER A C 1
ATOM 1338 O O . SER A 1 162 ? 8.940 27.783 14.541 1.00 67.12 162 SER A O 1
ATOM 1340 N N . PRO A 1 163 ? 9.809 29.829 14.862 1.00 63.78 163 PRO A N 1
ATOM 1341 C CA . PRO A 1 163 ? 10.790 29.430 15.881 1.00 63.78 163 PRO A CA 1
ATOM 1342 C C . PRO A 1 163 ? 10.193 28.790 17.144 1.00 63.78 163 PRO A C 1
ATOM 1344 O O . PRO A 1 163 ? 10.888 28.074 17.859 1.00 63.78 163 PRO A O 1
ATOM 1347 N N . HIS A 1 164 ? 8.916 29.057 17.436 1.00 65.44 164 HIS A N 1
ATOM 1348 C CA . HIS A 1 164 ? 8.202 28.494 18.589 1.00 65.44 164 HIS A CA 1
ATOM 1349 C C . HIS A 1 164 ? 7.621 27.099 18.327 1.00 65.44 164 HIS A C 1
ATOM 1351 O O . HIS A 1 164 ? 7.099 26.469 19.245 1.00 65.44 164 HIS A O 1
ATOM 1357 N N . TRP A 1 165 ? 7.700 26.607 17.091 1.00 69.75 165 TRP A N 1
ATOM 1358 C CA . TRP A 1 165 ? 7.179 25.301 16.725 1.00 69.75 165 TRP A CA 1
ATOM 1359 C C . TRP A 1 165 ? 8.240 24.208 16.873 1.00 69.75 165 TRP A C 1
ATOM 1361 O O . TRP A 1 165 ? 9.348 24.303 16.338 1.00 69.75 165 TRP A O 1
ATOM 1371 N N . ASN A 1 166 ? 7.888 23.120 17.563 1.00 74.06 166 ASN A N 1
ATOM 1372 C CA . ASN A 1 166 ? 8.764 21.963 17.726 1.00 74.06 166 ASN A CA 1
ATOM 1373 C C . ASN A 1 166 ? 8.722 21.036 16.495 1.00 74.06 166 ASN A C 1
ATOM 1375 O O . ASN A 1 166 ? 8.291 19.886 16.573 1.00 74.06 166 ASN A O 1
ATOM 1379 N N . GLY A 1 167 ? 9.198 21.524 15.346 1.00 73.31 167 GLY A N 1
ATOM 1380 C CA . GLY A 1 167 ? 9.198 20.759 14.090 1.00 73.31 167 GLY A CA 1
ATOM 1381 C C . GLY A 1 167 ? 9.967 19.429 14.162 1.00 73.31 167 GLY A C 1
ATOM 1382 O O . GLY A 1 167 ? 9.654 18.495 13.433 1.00 73.31 167 GLY A O 1
ATOM 1383 N N . ASN A 1 168 ? 10.934 19.294 15.080 1.00 78.25 168 ASN A N 1
ATOM 1384 C CA . ASN A 1 168 ? 11.650 18.030 15.298 1.00 78.25 168 ASN A CA 1
ATOM 1385 C C . ASN A 1 168 ? 10.753 16.939 15.910 1.00 78.25 168 ASN A C 1
ATOM 1387 O O . ASN A 1 168 ? 10.946 15.757 15.632 1.00 78.25 168 ASN A O 1
ATOM 1391 N N . GLU A 1 169 ? 9.821 17.315 16.784 1.00 79.75 169 GLU A N 1
ATOM 1392 C CA . GLU A 1 169 ? 8.866 16.386 17.391 1.00 79.75 169 GLU A CA 1
ATOM 1393 C C . GLU A 1 169 ? 7.795 15.970 16.383 1.00 79.75 169 GLU A C 1
ATOM 1395 O O . GLU A 1 169 ? 7.490 14.783 16.273 1.00 79.75 169 GLU A O 1
ATOM 1400 N N . GLU A 1 170 ? 7.317 16.916 15.571 1.00 77.75 170 GLU A N 1
ATOM 1401 C CA . GLU A 1 170 ? 6.369 16.622 14.496 1.00 77.75 170 GLU A CA 1
ATOM 1402 C C . GLU A 1 170 ? 6.986 15.697 13.438 1.00 77.75 170 GLU A C 1
ATOM 1404 O O . GLU A 1 170 ? 6.376 14.696 13.070 1.00 77.75 170 GLU A O 1
ATOM 1409 N N . LEU A 1 171 ? 8.236 15.941 13.025 1.00 80.19 171 LEU A N 1
ATOM 1410 C CA . LEU A 1 171 ? 8.962 15.046 12.119 1.00 80.19 171 LEU A CA 1
ATOM 1411 C C . LEU A 1 171 ? 9.007 13.611 12.671 1.00 80.19 171 LEU A C 1
ATOM 1413 O O . LEU A 1 171 ? 8.634 12.665 11.981 1.00 80.19 171 LEU A O 1
ATOM 1417 N N . LYS A 1 172 ? 9.398 13.446 13.943 1.00 82.94 172 LYS A N 1
ATOM 1418 C CA . LYS A 1 172 ? 9.442 12.130 14.604 1.00 82.94 172 LYS A CA 1
ATOM 1419 C C . LYS A 1 172 ? 8.066 11.468 14.666 1.00 82.94 172 LYS A C 1
ATOM 1421 O O . LYS A 1 172 ? 7.965 10.256 14.475 1.00 82.94 172 LYS A O 1
ATOM 1426 N N . LYS A 1 173 ? 7.010 12.241 14.930 1.00 81.88 173 LYS A N 1
ATOM 1427 C CA . LYS A 1 173 ? 5.624 11.753 14.945 1.00 81.88 173 LYS A CA 1
ATOM 1428 C C . LYS A 1 173 ? 5.208 11.231 13.568 1.00 81.88 173 LYS A C 1
ATOM 1430 O O . LYS A 1 173 ? 4.630 10.144 13.486 1.00 81.88 173 LYS A O 1
ATOM 1435 N N . GLN A 1 174 ? 5.530 11.958 12.499 1.00 82.88 174 GLN A N 1
ATOM 1436 C CA . GLN A 1 174 ? 5.206 11.537 11.134 1.00 82.88 174 GLN A CA 1
ATOM 1437 C C . GLN A 1 174 ? 6.011 10.305 10.709 1.00 82.88 174 GLN A C 1
ATOM 1439 O O . GLN A 1 174 ? 5.436 9.356 10.181 1.00 82.88 174 GLN A O 1
ATOM 1444 N N . GLU A 1 175 ? 7.304 10.237 11.027 1.00 85.31 175 GLU A N 1
ATOM 1445 C CA . GLU A 1 175 ? 8.121 9.045 10.752 1.00 85.31 175 GLU A CA 1
ATOM 1446 C C . GLU A 1 175 ? 7.640 7.802 11.514 1.00 85.31 175 GLU A C 1
ATOM 1448 O O . GLU A 1 175 ? 7.607 6.702 10.954 1.00 85.31 175 GLU A O 1
ATOM 1453 N N . SER A 1 176 ? 7.225 7.975 12.772 1.00 87.12 176 SER A N 1
ATOM 1454 C CA . SER A 1 176 ? 6.618 6.912 13.581 1.00 87.12 176 SER A CA 1
ATOM 1455 C C . SER A 1 176 ? 5.296 6.434 12.973 1.00 87.12 176 SER A C 1
ATOM 1457 O O . SER A 1 176 ? 5.055 5.233 12.856 1.00 87.12 176 SER A O 1
ATOM 1459 N N . THR A 1 177 ? 4.466 7.371 12.505 1.00 87.81 177 THR A N 1
ATOM 1460 C CA . THR A 1 177 ? 3.192 7.070 11.838 1.00 87.81 177 THR A CA 1
ATOM 1461 C C . THR A 1 177 ? 3.411 6.284 10.550 1.00 87.81 177 THR A C 1
ATOM 1463 O O . THR A 1 177 ? 2.800 5.232 10.365 1.00 87.81 177 THR A O 1
ATOM 1466 N N . LEU A 1 178 ? 4.325 6.740 9.692 1.00 89.06 178 LEU A N 1
ATOM 1467 C CA . LEU A 1 178 ? 4.683 6.050 8.453 1.00 89.06 178 LEU A CA 1
ATOM 1468 C C . LEU A 1 178 ? 5.223 4.644 8.713 1.00 89.06 178 LEU A C 1
ATOM 1470 O O . LEU A 1 178 ? 4.830 3.706 8.020 1.00 89.06 178 LEU A O 1
ATOM 1474 N N . SER A 1 179 ? 6.092 4.482 9.715 1.00 90.88 179 SER A N 1
ATOM 1475 C CA . SER A 1 179 ? 6.669 3.176 10.058 1.00 90.88 179 SER A CA 1
ATOM 1476 C C . SER A 1 179 ? 5.602 2.208 10.561 1.00 90.88 179 SER A C 1
ATOM 1478 O O . SER A 1 179 ? 5.537 1.075 10.088 1.00 90.88 179 SER A O 1
ATOM 1480 N N . LEU A 1 180 ? 4.706 2.665 11.441 1.00 92.12 180 LEU A N 1
ATOM 1481 C CA . LEU A 1 180 ? 3.622 1.836 11.961 1.00 92.12 180 LEU A CA 1
ATOM 1482 C C . LEU A 1 180 ? 2.619 1.447 10.867 1.00 92.12 180 LEU A C 1
ATOM 1484 O O . LEU A 1 180 ? 2.235 0.284 10.786 1.00 92.12 180 LEU A O 1
ATOM 1488 N N . VAL A 1 181 ? 2.224 2.381 9.998 1.00 92.69 181 VAL A N 1
ATOM 1489 C CA . VAL A 1 181 ? 1.319 2.089 8.872 1.00 92.69 181 VAL A CA 1
ATOM 1490 C C . VAL A 1 181 ? 1.963 1.102 7.894 1.00 92.69 181 VAL A C 1
ATOM 1492 O O . VAL A 1 181 ? 1.319 0.133 7.498 1.00 92.69 181 VAL A O 1
ATOM 1495 N N . SER A 1 182 ? 3.243 1.292 7.559 1.00 91.88 182 SER A N 1
ATOM 1496 C CA . SER A 1 182 ? 3.987 0.378 6.678 1.00 91.88 182 SER A CA 1
ATOM 1497 C C . SER A 1 182 ? 4.094 -1.027 7.273 1.00 91.88 182 SER A C 1
ATOM 1499 O O . SER A 1 182 ? 3.935 -2.017 6.560 1.00 91.88 182 SER A O 1
ATOM 1501 N N . TYR A 1 183 ? 4.329 -1.114 8.584 1.00 93.44 183 TYR A N 1
ATOM 1502 C CA . TYR A 1 183 ? 4.367 -2.374 9.321 1.00 93.44 183 TYR A CA 1
ATOM 1503 C C . TYR A 1 183 ? 3.003 -3.074 9.321 1.00 93.44 183 TYR A C 1
ATOM 1505 O O . TYR A 1 183 ? 2.919 -4.257 9.004 1.00 93.44 183 TYR A O 1
ATOM 1513 N N . ILE A 1 184 ? 1.914 -2.348 9.588 1.00 94.06 184 ILE A N 1
ATOM 1514 C CA . ILE A 1 184 ? 0.550 -2.902 9.567 1.00 94.06 184 ILE A CA 1
ATOM 1515 C C . ILE A 1 184 ? 0.166 -3.411 8.171 1.00 94.06 184 ILE A C 1
ATOM 1517 O O . ILE A 1 184 ? -0.471 -4.454 8.052 1.00 94.06 184 ILE A O 1
ATOM 1521 N N . LEU A 1 185 ? 0.617 -2.730 7.117 1.00 92.19 185 LEU A N 1
ATOM 1522 C CA . LEU A 1 185 ? 0.434 -3.153 5.725 1.00 92.19 185 LEU A CA 1
ATOM 1523 C C . LEU A 1 185 ? 1.345 -4.318 5.294 1.00 92.19 185 LEU A C 1
ATOM 1525 O O . LEU A 1 185 ? 1.233 -4.782 4.163 1.00 92.19 185 LEU A O 1
ATOM 1529 N N . GLY A 1 186 ? 2.255 -4.785 6.155 1.00 91.25 186 GLY A N 1
ATOM 1530 C CA . GLY A 1 186 ? 3.178 -5.878 5.834 1.00 91.25 186 GLY A CA 1
ATOM 1531 C C . GLY A 1 186 ? 4.291 -5.502 4.850 1.00 91.25 186 GLY A C 1
ATOM 1532 O O . GLY A 1 186 ? 4.942 -6.391 4.306 1.00 91.25 186 GLY A O 1
ATOM 1533 N N . LEU A 1 187 ? 4.530 -4.203 4.631 1.00 90.81 187 LEU A N 1
ATOM 1534 C CA . LEU A 1 187 ? 5.583 -3.694 3.739 1.00 90.81 187 LEU A CA 1
ATOM 1535 C C . LEU A 1 187 ? 6.972 -3.719 4.391 1.00 90.81 187 LEU A C 1
ATOM 1537 O O . LEU A 1 187 ? 7.990 -3.588 3.722 1.00 90.81 187 LEU A O 1
ATOM 1541 N N . THR A 1 188 ? 7.021 -3.854 5.713 1.00 89.50 188 THR A N 1
ATOM 1542 C CA . THR A 1 188 ? 8.254 -3.925 6.495 1.00 89.50 188 THR A CA 1
ATOM 1543 C C . THR A 1 188 ? 8.012 -4.736 7.759 1.00 89.50 188 THR A C 1
ATOM 1545 O O . THR A 1 188 ? 6.916 -4.726 8.318 1.00 89.50 188 THR A O 1
ATOM 1548 N N . THR A 1 189 ? 9.044 -5.424 8.238 1.00 88.44 189 THR A N 1
ATOM 1549 C CA . THR A 1 189 ? 9.028 -6.111 9.537 1.00 88.44 189 THR A CA 1
ATOM 1550 C C . THR A 1 189 ? 9.426 -5.180 10.685 1.00 88.44 189 THR A C 1
ATOM 1552 O O . THR A 1 189 ? 9.195 -5.498 11.852 1.00 88.44 189 THR A O 1
ATOM 1555 N N . ASN A 1 190 ? 9.993 -4.006 10.385 1.00 89.69 190 ASN A N 1
ATOM 1556 C CA . ASN A 1 190 ? 10.450 -3.056 11.391 1.00 89.69 190 ASN A CA 1
ATOM 1557 C C . ASN A 1 190 ? 9.354 -2.039 11.742 1.00 89.69 190 ASN A C 1
ATOM 1559 O O . ASN A 1 190 ? 9.164 -1.032 11.065 1.00 89.69 190 ASN A O 1
ATOM 1563 N N . LYS A 1 191 ? 8.679 -2.264 12.871 1.00 89.94 191 LYS A N 1
ATOM 1564 C CA . LYS A 1 191 ? 7.610 -1.389 13.381 1.00 89.94 191 LYS A CA 1
ATOM 1565 C C . LYS A 1 191 ? 8.046 0.056 13.670 1.00 89.94 191 LYS A C 1
ATOM 1567 O O . LYS A 1 191 ? 7.219 0.960 13.592 1.00 89.94 191 LYS A O 1
ATOM 1572 N N . LYS A 1 192 ? 9.307 0.287 14.055 1.00 88.75 192 LYS A N 1
ATOM 1573 C CA . LYS A 1 192 ? 9.775 1.597 14.553 1.00 88.75 192 LYS A CA 1
ATOM 1574 C C . LYS A 1 192 ? 10.438 2.445 13.479 1.00 88.75 192 LYS A C 1
ATOM 1576 O O . LYS A 1 192 ? 10.207 3.647 13.428 1.00 88.75 192 LYS A O 1
ATOM 1581 N N . ASP A 1 193 ? 11.255 1.807 12.651 1.00 87.31 193 ASP A N 1
ATOM 1582 C CA . ASP A 1 193 ? 12.119 2.479 11.682 1.00 87.31 193 ASP A CA 1
ATOM 1583 C C . ASP A 1 193 ? 11.897 1.968 10.256 1.00 87.31 193 ASP A C 1
ATOM 1585 O O . ASP A 1 193 ? 12.637 2.330 9.349 1.00 87.31 193 ASP A O 1
ATOM 1589 N N . GLY A 1 194 ? 10.876 1.138 10.029 1.00 82.62 194 GLY A N 1
ATOM 1590 C CA . GLY A 1 194 ? 10.639 0.506 8.735 1.00 82.62 194 GLY A CA 1
ATOM 1591 C C . GLY A 1 194 ? 10.344 1.476 7.598 1.00 82.62 194 GLY A C 1
ATOM 1592 O O . GLY A 1 194 ? 10.485 1.088 6.449 1.00 82.62 194 GLY A O 1
ATOM 1593 N N . ALA A 1 195 ? 9.998 2.733 7.890 1.00 80.38 195 ALA A N 1
ATOM 1594 C CA . ALA A 1 195 ? 9.880 3.789 6.889 1.00 80.38 195 ALA A CA 1
ATOM 1595 C C . ALA A 1 195 ? 11.136 4.674 6.771 1.00 80.38 195 ALA A C 1
ATOM 1597 O O . ALA A 1 195 ? 11.063 5.708 6.115 1.00 80.38 195 ALA A O 1
ATOM 1598 N N . LYS A 1 196 ? 12.272 4.365 7.414 1.00 74.56 196 LYS A N 1
ATOM 1599 C CA . LYS A 1 196 ? 13.496 5.195 7.344 1.00 74.56 196 LYS A CA 1
ATOM 1600 C C . LYS A 1 196 ? 14.375 4.881 6.134 1.00 74.56 196 LYS A C 1
ATOM 1602 O O . LYS A 1 196 ? 14.898 5.813 5.526 1.00 74.56 196 LYS A O 1
ATOM 1607 N N . ASP A 1 197 ? 14.428 3.625 5.703 1.00 64.25 197 ASP A N 1
ATOM 1608 C CA . ASP A 1 197 ? 15.226 3.181 4.549 1.00 64.25 197 ASP A CA 1
ATOM 1609 C C . ASP A 1 197 ? 14.489 3.403 3.210 1.00 64.25 197 ASP A C 1
ATOM 1611 O O . ASP A 1 197 ? 14.327 2.499 2.393 1.00 64.25 197 ASP A O 1
ATOM 1615 N N . ARG A 1 198 ? 13.993 4.630 2.986 1.00 67.56 198 ARG A N 1
ATOM 1616 C CA . ARG A 1 198 ? 13.157 4.997 1.821 1.00 67.56 198 ARG A CA 1
ATOM 1617 C C . ARG A 1 198 ? 13.898 5.693 0.682 1.00 67.56 198 ARG A C 1
ATOM 1619 O O . ARG A 1 198 ? 13.282 6.030 -0.327 1.00 67.56 198 ARG A O 1
ATOM 1626 N N . LEU A 1 199 ? 15.181 6.000 0.873 1.00 63.97 199 LEU A N 1
ATOM 1627 C CA . LEU A 1 199 ? 15.959 6.828 -0.048 1.00 63.97 199 LEU A CA 1
ATOM 1628 C C . LEU A 1 199 ? 16.761 5.965 -1.024 1.00 63.97 199 LEU A C 1
ATOM 1630 O O . LEU A 1 199 ? 17.324 4.939 -0.656 1.00 63.97 199 LEU A O 1
ATOM 1634 N N . GLY A 1 200 ? 16.840 6.426 -2.271 1.00 68.75 200 GLY A N 1
ATOM 1635 C CA . GLY A 1 200 ? 17.566 5.751 -3.344 1.00 68.75 200 GLY A CA 1
ATOM 1636 C C . GLY A 1 200 ? 16.667 4.950 -4.286 1.00 68.75 200 GLY A C 1
ATOM 1637 O O . GLY A 1 200 ? 15.444 4.927 -4.157 1.00 68.75 200 GLY A O 1
ATOM 1638 N N . MET A 1 201 ? 17.297 4.322 -5.275 1.00 72.75 201 MET A N 1
ATOM 1639 C CA . MET A 1 201 ? 16.616 3.519 -6.289 1.00 72.75 201 MET A CA 1
ATOM 1640 C C . MET A 1 201 ? 16.235 2.155 -5.701 1.00 72.75 201 MET A C 1
ATOM 1642 O O . MET A 1 201 ? 17.062 1.516 -5.051 1.00 72.75 201 MET A O 1
ATOM 1646 N N . GLY A 1 202 ? 14.982 1.736 -5.892 1.00 78.56 202 GLY A N 1
ATOM 1647 C CA . GLY A 1 202 ? 14.516 0.417 -5.467 1.00 78.56 202 GLY A CA 1
ATOM 1648 C C . GLY A 1 202 ? 15.131 -0.716 -6.295 1.00 78.56 202 GLY A C 1
ATOM 1649 O O . GLY A 1 202 ? 15.672 -0.464 -7.372 1.00 78.56 202 GLY A O 1
ATOM 1650 N N . PRO A 1 203 ? 15.061 -1.966 -5.815 1.00 82.25 203 PRO A N 1
ATOM 1651 C CA . PRO A 1 203 ? 15.647 -3.119 -6.500 1.00 82.25 203 PRO A CA 1
ATOM 1652 C C . PRO A 1 203 ? 14.992 -3.412 -7.860 1.00 82.25 203 PRO A C 1
ATOM 1654 O O . PRO A 1 203 ? 15.663 -3.815 -8.804 1.00 82.25 203 PRO A O 1
ATOM 1657 N N . ILE A 1 204 ? 13.690 -3.155 -8.010 1.00 88.12 204 ILE A N 1
ATOM 1658 C CA . ILE A 1 204 ? 13.006 -3.302 -9.305 1.00 88.12 204 ILE A CA 1
ATOM 1659 C C . ILE A 1 204 ? 13.428 -2.164 -10.240 1.00 88.12 204 ILE A C 1
ATOM 1661 O O . ILE A 1 204 ? 13.783 -2.390 -11.400 1.00 88.12 204 ILE A O 1
ATOM 1665 N N . ALA A 1 205 ? 13.443 -0.938 -9.716 1.00 86.75 205 ALA A N 1
ATOM 1666 C CA . ALA A 1 205 ? 13.871 0.239 -10.455 1.00 86.75 205 ALA A CA 1
ATOM 1667 C C . ALA A 1 205 ? 15.343 0.156 -10.913 1.00 86.75 205 ALA A C 1
ATOM 1669 O O . ALA A 1 205 ? 15.665 0.614 -12.008 1.00 86.75 205 ALA A O 1
ATOM 1670 N N . SER A 1 206 ? 16.233 -0.446 -10.119 1.00 85.94 206 SER A N 1
ATOM 1671 C CA . SER A 1 206 ? 17.654 -0.593 -10.460 1.00 85.94 206 SER A CA 1
ATOM 1672 C C . SER A 1 206 ? 17.869 -1.562 -11.617 1.00 85.94 206 SER A C 1
ATOM 1674 O O . SER A 1 206 ? 18.657 -1.271 -12.514 1.00 85.94 206 SER A O 1
ATOM 1676 N N . VAL A 1 207 ? 17.108 -2.656 -11.652 1.00 86.00 207 VAL A N 1
ATOM 1677 C CA . VAL A 1 207 ? 17.163 -3.654 -12.725 1.00 86.00 207 VAL A CA 1
ATOM 1678 C C . VAL A 1 207 ? 16.732 -3.064 -14.071 1.00 86.00 207 VAL A C 1
ATOM 1680 O O . VAL A 1 207 ? 17.361 -3.336 -15.092 1.00 86.00 207 VAL A O 1
ATOM 1683 N N . ILE A 1 208 ? 15.683 -2.235 -14.102 1.00 88.69 208 ILE A N 1
ATOM 1684 C CA . ILE A 1 208 ? 15.190 -1.640 -15.357 1.00 88.69 208 ILE A CA 1
ATOM 1685 C C . ILE A 1 208 ? 15.830 -0.279 -15.690 1.00 88.69 208 ILE A C 1
ATOM 1687 O O . ILE A 1 208 ? 15.668 0.237 -16.800 1.00 88.69 208 ILE A O 1
ATOM 1691 N N . GLY A 1 209 ? 16.586 0.300 -14.754 1.00 87.81 209 GLY A N 1
ATOM 1692 C CA . GLY A 1 209 ? 17.123 1.657 -14.843 1.00 87.81 209 GLY A CA 1
ATOM 1693 C C . GLY A 1 209 ? 17.938 1.916 -16.110 1.00 87.81 209 GLY A C 1
ATOM 1694 O O . GLY A 1 209 ? 17.737 2.940 -16.763 1.00 87.81 209 GLY A O 1
ATOM 1695 N N . ASP A 1 210 ? 18.796 0.979 -16.514 1.00 84.56 210 ASP A N 1
ATOM 1696 C CA . ASP A 1 210 ? 19.628 1.119 -17.717 1.00 84.56 210 ASP A CA 1
ATOM 1697 C C . ASP A 1 210 ? 18.795 1.190 -18.999 1.00 84.56 210 ASP A C 1
ATOM 1699 O O . ASP A 1 210 ? 19.068 2.008 -19.880 1.00 84.56 210 ASP A O 1
ATOM 1703 N N . VAL A 1 211 ? 17.731 0.388 -19.094 1.00 86.81 211 VAL A N 1
ATOM 1704 C CA . VAL A 1 211 ? 16.832 0.374 -20.257 1.00 86.81 211 VAL A CA 1
ATOM 1705 C C . VAL A 1 211 ? 16.164 1.740 -20.423 1.00 86.81 211 VAL A C 1
ATOM 1707 O O . VAL A 1 211 ? 16.155 2.297 -21.523 1.00 86.81 211 VAL A O 1
ATOM 1710 N N . VAL A 1 212 ? 15.676 2.316 -19.322 1.00 90.62 212 VAL A N 1
ATOM 1711 C CA . VAL A 1 212 ? 15.027 3.636 -19.311 1.00 90.62 212 VAL A CA 1
ATOM 1712 C C . VAL A 1 212 ? 16.039 4.761 -19.555 1.00 90.62 212 VAL A C 1
ATOM 1714 O O . VAL A 1 212 ? 15.775 5.688 -20.325 1.00 90.62 212 VAL A O 1
ATOM 1717 N N . ASN A 1 213 ? 17.225 4.689 -18.945 1.00 88.19 213 ASN A N 1
ATOM 1718 C CA . ASN A 1 213 ? 18.270 5.703 -19.094 1.00 88.19 213 ASN A CA 1
ATOM 1719 C C . ASN A 1 213 ? 18.822 5.766 -20.522 1.00 88.19 213 ASN A C 1
ATOM 1721 O O . ASN A 1 213 ? 19.041 6.864 -21.041 1.00 88.19 213 ASN A O 1
ATOM 1725 N N . ASN A 1 214 ? 18.959 4.619 -21.188 1.00 87.56 214 ASN A N 1
ATOM 1726 C CA . ASN A 1 214 ? 19.369 4.541 -22.590 1.00 87.56 214 ASN A CA 1
ATOM 1727 C C . ASN A 1 214 ? 18.323 5.127 -23.555 1.00 87.56 214 ASN A C 1
ATOM 1729 O O . ASN A 1 214 ? 18.660 5.484 -24.681 1.00 87.56 214 ASN A O 1
ATOM 1733 N N . ALA A 1 215 ? 17.067 5.272 -23.125 1.00 88.56 215 ALA A N 1
ATOM 1734 C CA . ALA A 1 215 ? 15.998 5.910 -23.895 1.00 88.56 215 ALA A CA 1
ATOM 1735 C C . ALA A 1 215 ? 15.811 7.404 -23.564 1.00 88.56 215 ALA A C 1
ATOM 1737 O O . ALA A 1 215 ? 14.892 8.047 -24.074 1.00 88.56 215 ALA A O 1
ATOM 1738 N N . ARG A 1 216 ? 16.680 8.004 -22.735 1.00 88.38 216 ARG A N 1
ATOM 1739 C CA . ARG A 1 216 ? 16.495 9.362 -22.189 1.00 88.38 216 ARG A CA 1
ATOM 1740 C C . ARG A 1 216 ? 16.192 10.434 -23.232 1.00 88.38 216 ARG A C 1
ATOM 1742 O O . ARG A 1 216 ? 15.326 11.278 -23.007 1.00 88.38 216 ARG A O 1
ATOM 1749 N N . SER A 1 217 ? 16.930 10.445 -24.340 1.00 88.69 217 SER A N 1
ATOM 1750 C CA . SER A 1 217 ? 16.749 11.447 -25.399 1.00 88.69 217 SER A CA 1
ATOM 1751 C C . SER A 1 217 ? 15.383 11.313 -26.068 1.00 88.69 217 SER A C 1
ATOM 1753 O O . SER A 1 217 ? 14.715 12.316 -26.295 1.00 88.69 217 SER A O 1
ATOM 1755 N N . PHE A 1 218 ? 14.941 10.078 -26.309 1.00 90.00 218 PHE A N 1
ATOM 1756 C CA . PHE A 1 218 ? 13.627 9.783 -26.868 1.00 90.00 218 PHE A CA 1
ATOM 1757 C C . PHE A 1 218 ? 12.500 10.168 -25.901 1.00 90.00 218 PHE A C 1
ATOM 1759 O O . PHE A 1 218 ? 11.570 10.872 -26.295 1.00 90.00 218 PHE A O 1
ATOM 1766 N N . LEU A 1 219 ? 12.609 9.785 -24.625 1.00 89.69 219 LEU A N 1
ATOM 1767 C CA . LEU A 1 219 ? 11.583 10.067 -23.617 1.00 89.69 219 LEU A CA 1
ATOM 1768 C C . LEU A 1 219 ? 11.378 11.572 -23.405 1.00 89.69 219 LEU A C 1
ATOM 1770 O O . LEU A 1 219 ? 10.241 12.022 -23.301 1.00 89.69 219 LEU A O 1
ATOM 1774 N N . LYS A 1 220 ? 12.455 12.368 -23.427 1.00 89.19 220 LYS A N 1
ATOM 1775 C CA . LYS A 1 220 ? 12.377 13.839 -23.356 1.00 89.19 220 LYS A CA 1
ATOM 1776 C C . LYS A 1 220 ? 11.582 14.481 -24.491 1.00 89.19 220 LYS A C 1
ATOM 1778 O O . LYS A 1 220 ? 11.055 15.570 -24.297 1.00 89.19 220 LYS A O 1
ATOM 1783 N N . LEU A 1 221 ? 11.532 13.849 -25.661 1.00 88.00 221 LEU A N 1
ATOM 1784 C CA . LEU A 1 221 ? 10.812 14.374 -26.821 1.00 88.00 221 LEU A CA 1
ATOM 1785 C C . LEU A 1 221 ? 9.321 14.012 -26.803 1.00 88.00 221 LEU A C 1
ATOM 1787 O O . LEU A 1 221 ? 8.524 14.736 -27.390 1.00 88.00 221 LEU A O 1
ATOM 1791 N N . HIS A 1 222 ? 8.947 12.915 -26.141 1.00 85.38 222 HIS A N 1
ATOM 1792 C CA . HIS A 1 222 ? 7.602 12.335 -26.245 1.00 85.38 222 HIS A CA 1
ATOM 1793 C C . HIS A 1 222 ? 6.789 12.415 -24.948 1.00 85.38 222 HIS A C 1
ATOM 1795 O O . HIS A 1 222 ? 5.563 12.311 -24.983 1.00 85.38 222 HIS A O 1
ATOM 1801 N N . ILE A 1 223 ? 7.440 12.623 -23.800 1.00 84.75 223 ILE A N 1
ATOM 1802 C CA . ILE A 1 223 ? 6.781 12.712 -22.496 1.00 84.75 223 ILE A CA 1
ATOM 1803 C C . ILE A 1 223 ? 6.888 14.136 -21.968 1.00 84.75 223 ILE A C 1
ATOM 1805 O O . ILE A 1 223 ? 7.976 14.651 -21.711 1.00 84.75 223 ILE A O 1
ATOM 1809 N N . HIS A 1 224 ? 5.727 14.750 -21.751 1.00 84.38 224 HIS A N 1
ATOM 1810 C CA . HIS A 1 224 ? 5.602 16.080 -21.168 1.00 84.38 224 HIS A CA 1
ATOM 1811 C C . HIS A 1 224 ? 5.809 16.009 -19.650 1.00 84.38 224 HIS A C 1
ATOM 1813 O O . HIS A 1 224 ? 4.852 15.961 -18.881 1.00 84.38 224 HIS A O 1
ATOM 1819 N N . SER A 1 225 ? 7.070 15.962 -19.226 1.00 87.06 225 SER A N 1
ATOM 1820 C CA . SER A 1 225 ? 7.468 15.948 -17.818 1.00 87.06 225 SER A CA 1
ATOM 1821 C C . SER A 1 225 ? 8.828 16.612 -17.621 1.00 87.06 225 SER A C 1
ATOM 1823 O O . SER A 1 225 ? 9.687 16.578 -18.503 1.00 87.06 225 SER A O 1
ATOM 1825 N N . ASN A 1 226 ? 9.051 17.172 -16.430 1.00 86.00 226 ASN A N 1
ATOM 1826 C CA . ASN A 1 226 ? 10.360 17.677 -16.013 1.00 86.00 226 ASN A CA 1
ATOM 1827 C C . ASN A 1 226 ? 11.383 16.540 -15.831 1.00 86.00 226 ASN A C 1
ATOM 1829 O O . ASN A 1 226 ? 12.589 16.764 -15.955 1.00 86.00 226 ASN A O 1
ATOM 1833 N N . GLN A 1 227 ? 10.918 15.319 -15.542 1.00 88.19 227 GLN A N 1
ATOM 1834 C CA . GLN A 1 227 ? 11.751 14.136 -15.317 1.00 88.19 227 GLN A CA 1
ATOM 1835 C C . GLN A 1 227 ? 11.153 12.892 -16.008 1.00 88.19 227 GLN A C 1
ATOM 1837 O O . GLN A 1 227 ? 10.789 11.920 -15.348 1.00 88.19 227 GLN A O 1
ATOM 1842 N N . PRO A 1 228 ? 11.102 12.866 -17.353 1.00 89.25 228 PRO A N 1
ATOM 1843 C CA . PRO A 1 228 ? 10.356 11.854 -18.109 1.00 89.25 228 PRO A CA 1
ATOM 1844 C C . PRO A 1 228 ? 10.876 10.428 -17.889 1.00 89.25 228 PRO A C 1
ATOM 1846 O O . PRO A 1 228 ? 10.098 9.485 -17.838 1.00 89.25 228 PRO A O 1
ATOM 1849 N N . ASN A 1 229 ? 12.187 10.262 -17.696 1.00 90.56 229 ASN A N 1
ATOM 1850 C CA . ASN A 1 229 ? 12.779 8.963 -17.373 1.00 90.56 229 ASN A CA 1
ATOM 1851 C C . ASN A 1 229 ? 12.266 8.413 -16.040 1.00 90.56 229 ASN A C 1
ATOM 1853 O O . ASN A 1 229 ? 11.976 7.230 -15.931 1.00 90.56 229 ASN A O 1
ATOM 1857 N N . ILE A 1 230 ? 12.187 9.274 -15.024 1.00 88.81 230 ILE A N 1
ATOM 1858 C CA . ILE A 1 230 ? 11.779 8.886 -13.674 1.00 88.81 230 ILE A CA 1
ATOM 1859 C C . ILE A 1 230 ? 10.292 8.521 -13.684 1.00 88.81 230 ILE A C 1
ATOM 1861 O O . ILE A 1 230 ? 9.908 7.510 -13.107 1.00 88.81 230 ILE A O 1
ATOM 1865 N N . ASP A 1 231 ? 9.473 9.262 -14.428 1.00 89.31 231 ASP A N 1
ATOM 1866 C CA . ASP A 1 231 ? 8.053 8.942 -14.579 1.00 89.31 231 ASP A CA 1
ATOM 1867 C C . ASP A 1 231 ? 7.825 7.603 -15.288 1.00 89.31 231 ASP A C 1
ATOM 1869 O O . ASP A 1 231 ? 6.975 6.823 -14.865 1.00 89.31 231 ASP A O 1
ATOM 1873 N N . VAL A 1 232 ? 8.583 7.310 -16.350 1.00 92.19 232 VAL A N 1
ATOM 1874 C CA . VAL A 1 232 ? 8.510 6.010 -17.041 1.00 92.19 232 VAL A CA 1
ATOM 1875 C C . VAL A 1 232 ? 8.960 4.881 -16.133 1.00 92.19 232 VAL A C 1
ATOM 1877 O O . VAL A 1 232 ? 8.286 3.858 -16.064 1.00 92.19 232 VAL A O 1
ATOM 1880 N N . LEU A 1 233 ? 10.065 5.082 -15.414 1.00 92.38 233 LEU A N 1
ATOM 1881 C CA . LEU A 1 233 ? 10.574 4.125 -14.442 1.00 92.38 233 LEU A CA 1
ATOM 1882 C C . LEU A 1 233 ? 9.490 3.775 -13.416 1.00 92.38 233 LEU A C 1
ATOM 1884 O O . LEU A 1 233 ? 9.153 2.607 -13.262 1.00 92.38 233 LEU A O 1
ATOM 1888 N N . HIS A 1 234 ? 8.882 4.789 -12.801 1.00 90.81 234 HIS A N 1
ATOM 1889 C CA . HIS A 1 234 ? 7.802 4.622 -11.831 1.00 90.81 234 HIS A CA 1
ATOM 1890 C C . HIS A 1 234 ? 6.564 3.945 -12.420 1.00 90.81 234 HIS A C 1
ATOM 1892 O O . HIS A 1 234 ? 5.983 3.084 -11.774 1.00 90.81 234 HIS A O 1
ATOM 1898 N N . ARG A 1 235 ? 6.161 4.284 -13.650 1.00 91.62 235 ARG A N 1
ATOM 1899 C CA . ARG A 1 235 ? 5.024 3.624 -14.314 1.00 91.62 235 ARG A CA 1
ATOM 1900 C C . ARG A 1 235 ? 5.269 2.135 -14.518 1.00 91.62 235 ARG A C 1
ATOM 1902 O O . ARG A 1 235 ? 4.359 1.338 -14.307 1.00 91.62 235 ARG A O 1
ATOM 1909 N N . ILE A 1 236 ? 6.483 1.767 -14.922 1.00 93.19 236 ILE A N 1
ATOM 1910 C CA . ILE A 1 236 ? 6.860 0.366 -15.110 1.00 93.19 236 ILE A CA 1
ATOM 1911 C C . ILE A 1 236 ? 6.886 -0.357 -13.761 1.00 93.19 236 ILE A C 1
ATOM 1913 O O . ILE A 1 236 ? 6.317 -1.444 -13.659 1.00 93.19 236 ILE A O 1
ATOM 1917 N N . THR A 1 237 ? 7.487 0.232 -12.719 1.00 92.25 237 THR A N 1
ATOM 1918 C CA . THR A 1 237 ? 7.559 -0.420 -11.402 1.00 92.25 237 THR A CA 1
ATOM 1919 C C . THR A 1 237 ? 6.197 -0.523 -10.713 1.00 92.25 237 THR A C 1
ATOM 1921 O O . THR A 1 237 ? 5.885 -1.573 -10.151 1.00 92.25 237 THR A O 1
ATOM 1924 N N . ASP A 1 238 ? 5.342 0.495 -10.827 1.00 91.69 238 ASP A N 1
ATOM 1925 C CA . ASP A 1 238 ? 3.971 0.471 -10.303 1.00 91.69 238 ASP A CA 1
ATOM 1926 C C . ASP A 1 238 ? 3.101 -0.557 -11.056 1.00 91.69 238 ASP A C 1
ATOM 1928 O O . ASP A 1 238 ? 2.354 -1.313 -10.433 1.00 91.69 238 ASP A O 1
ATOM 1932 N N . SER A 1 239 ? 3.245 -0.661 -12.385 1.00 91.50 239 SER A N 1
ATOM 1933 C CA . SER A 1 239 ? 2.571 -1.698 -13.184 1.00 91.50 239 SER A CA 1
ATOM 1934 C C . SER A 1 239 ? 3.037 -3.095 -12.771 1.00 91.50 239 SER A C 1
ATOM 1936 O O . SER A 1 239 ? 2.205 -3.953 -12.481 1.00 91.50 239 SER A O 1
ATOM 1938 N N . TYR A 1 240 ? 4.350 -3.313 -12.635 1.00 91.19 240 TYR A N 1
ATOM 1939 C CA . TYR A 1 240 ? 4.900 -4.581 -12.153 1.00 91.19 240 TYR A CA 1
ATOM 1940 C C . TYR A 1 240 ? 4.347 -4.952 -10.769 1.00 91.19 240 TYR A C 1
ATOM 1942 O O . TYR A 1 240 ? 3.930 -6.091 -10.551 1.00 91.19 240 TYR A O 1
ATOM 1950 N N . TYR A 1 241 ? 4.256 -3.979 -9.857 1.00 91.56 241 TYR A N 1
ATOM 1951 C CA . TYR A 1 241 ? 3.631 -4.183 -8.554 1.00 91.56 241 TYR A CA 1
ATOM 1952 C C . TYR A 1 241 ? 2.174 -4.627 -8.666 1.00 91.56 241 TYR A C 1
ATOM 1954 O O . TYR A 1 241 ? 1.794 -5.652 -8.094 1.00 91.56 241 TYR A O 1
ATOM 1962 N N . ARG A 1 242 ? 1.364 -3.897 -9.439 1.00 90.44 242 ARG A N 1
ATOM 1963 C CA . ARG A 1 242 ? -0.047 -4.223 -9.671 1.00 90.44 242 ARG A CA 1
ATOM 1964 C C . ARG A 1 242 ? -0.224 -5.652 -10.186 1.00 90.44 242 ARG A C 1
ATOM 1966 O O . ARG A 1 242 ? -1.141 -6.336 -9.743 1.00 90.44 242 ARG A O 1
ATOM 1973 N N . CYS A 1 243 ? 0.670 -6.112 -11.060 1.00 88.06 243 CYS A N 1
ATOM 1974 C CA . CYS A 1 243 ? 0.626 -7.454 -11.642 1.00 88.06 243 CYS A CA 1
ATOM 1975 C C . CYS A 1 243 ? 0.872 -8.579 -10.623 1.00 88.06 243 CYS A C 1
ATOM 1977 O O . CYS A 1 243 ? 0.313 -9.662 -10.776 1.00 88.06 243 CYS A O 1
ATOM 1979 N N . TYR A 1 244 ? 1.707 -8.344 -9.606 1.00 87.94 244 TYR A N 1
ATOM 1980 C CA . TYR A 1 244 ? 2.166 -9.390 -8.684 1.00 87.94 244 TYR A CA 1
ATOM 1981 C C . TYR A 1 244 ? 1.639 -9.256 -7.250 1.00 87.94 244 TYR A C 1
ATOM 1983 O O . TYR A 1 244 ? 1.759 -10.210 -6.480 1.00 87.94 244 TYR A O 1
ATOM 1991 N N . CYS A 1 245 ? 1.035 -8.123 -6.875 1.00 88.94 245 CYS A N 1
ATOM 1992 C CA . CYS A 1 245 ? 0.620 -7.868 -5.493 1.00 88.94 245 CYS A CA 1
ATOM 1993 C C . CYS A 1 245 ? -0.336 -8.938 -4.935 1.00 88.94 245 CYS A C 1
ATOM 1995 O O . CYS A 1 245 ? -0.109 -9.430 -3.835 1.00 88.94 245 CYS A O 1
ATOM 1997 N N . GLU A 1 246 ? -1.343 -9.379 -5.694 1.00 86.75 246 GLU A N 1
ATOM 1998 C CA . GLU A 1 246 ? -2.288 -10.409 -5.237 1.00 86.75 246 GLU A CA 1
ATOM 1999 C C . GLU A 1 246 ? -1.618 -11.777 -5.059 1.00 86.75 246 GLU A C 1
ATOM 2001 O O . GLU A 1 246 ? -1.792 -12.423 -4.023 1.00 86.75 246 GLU A O 1
ATOM 2006 N N . LYS A 1 247 ? -0.805 -12.196 -6.041 1.00 85.56 247 LYS A N 1
ATOM 2007 C CA . LYS A 1 247 ? -0.059 -13.465 -6.010 1.00 85.56 247 LYS A CA 1
ATOM 2008 C C . LYS A 1 247 ? 0.862 -13.534 -4.798 1.00 85.56 247 LYS A C 1
ATOM 2010 O O . LYS A 1 247 ? 0.938 -14.562 -4.129 1.00 85.56 247 LYS A O 1
ATOM 2015 N N . GLU A 1 248 ? 1.528 -12.425 -4.508 1.00 86.12 248 GLU A N 1
ATOM 2016 C CA . GLU A 1 248 ? 2.445 -12.319 -3.386 1.00 86.12 248 GLU A CA 1
ATOM 2017 C C . GLU A 1 248 ? 1.728 -12.002 -2.072 1.00 86.12 248 GLU A C 1
ATOM 2019 O O . GLU A 1 248 ? 2.422 -11.881 -1.079 1.00 86.12 248 GLU A O 1
ATOM 2024 N N . LYS A 1 249 ? 0.388 -11.903 -2.006 1.00 86.81 249 LYS A N 1
ATOM 2025 C CA . LYS A 1 249 ? -0.387 -11.509 -0.805 1.00 86.81 249 LYS A CA 1
ATOM 2026 C C . LYS A 1 249 ? 0.047 -10.153 -0.227 1.00 86.81 249 LYS A C 1
ATOM 2028 O O . LYS A 1 249 ? 0.362 -10.032 0.960 1.00 86.81 249 LYS A O 1
ATOM 2033 N N . LEU A 1 250 ? 0.136 -9.144 -1.082 1.00 89.62 250 LEU A N 1
ATOM 2034 C CA . LEU A 1 250 ? 0.463 -7.761 -0.739 1.00 89.62 250 LEU A CA 1
ATOM 2035 C C . LEU A 1 250 ? -0.765 -6.850 -0.914 1.00 89.62 250 LEU A C 1
ATOM 2037 O O . LEU A 1 250 ? -1.672 -7.179 -1.683 1.00 89.62 250 LEU A O 1
ATOM 2041 N N . PRO A 1 251 ? -0.813 -5.694 -0.224 1.00 90.38 251 PRO A N 1
ATOM 2042 C CA . PRO A 1 251 ? -1.887 -4.714 -0.390 1.00 90.38 251 PRO A CA 1
ATOM 2043 C C . PRO A 1 251 ? -2.075 -4.298 -1.854 1.00 90.38 251 PRO A C 1
ATOM 2045 O O . PRO A 1 251 ? -1.109 -3.957 -2.524 1.00 90.38 251 PRO A O 1
ATOM 2048 N N . ASN A 1 252 ? -3.299 -4.243 -2.373 1.00 90.38 252 ASN A N 1
ATOM 2049 C CA . ASN A 1 252 ? -3.484 -3.750 -3.742 1.00 90.38 252 ASN A CA 1
ATOM 2050 C C . ASN A 1 252 ? -3.097 -2.261 -3.880 1.00 90.38 252 ASN A C 1
ATOM 2052 O O . ASN A 1 252 ? -3.065 -1.505 -2.905 1.00 90.38 252 ASN A O 1
ATOM 2056 N N . GLU A 1 253 ? -2.826 -1.833 -5.114 1.00 89.31 253 GLU A N 1
ATOM 2057 C CA . GLU A 1 253 ? -2.398 -0.462 -5.421 1.00 89.31 253 GLU A CA 1
ATOM 2058 C C . GLU A 1 253 ? -3.389 0.602 -4.916 1.00 89.31 253 GLU A C 1
ATOM 2060 O O . GLU A 1 253 ? -2.979 1.612 -4.347 1.00 89.31 253 GLU A O 1
ATOM 2065 N N . GLN A 1 254 ? -4.694 0.350 -5.044 1.00 90.50 254 GLN A N 1
ATOM 2066 C CA . GLN A 1 254 ? -5.730 1.286 -4.609 1.00 90.50 254 GLN A CA 1
ATOM 2067 C C . GLN A 1 254 ? -5.687 1.537 -3.095 1.00 90.50 254 GLN A C 1
ATOM 2069 O O . GLN A 1 254 ? -5.874 2.671 -2.647 1.00 90.50 254 GLN A O 1
ATOM 2074 N N . LEU A 1 255 ? -5.437 0.497 -2.295 1.00 90.62 255 LEU A N 1
ATOM 2075 C CA . LEU A 1 255 ? -5.276 0.622 -0.850 1.00 90.62 255 LEU A CA 1
ATOM 2076 C C . LEU A 1 255 ? -4.048 1.475 -0.512 1.00 90.62 255 LEU A C 1
ATOM 2078 O O . LEU A 1 255 ? -4.156 2.385 0.310 1.00 90.62 255 LEU A O 1
ATOM 2082 N N . ILE A 1 256 ? -2.914 1.237 -1.180 1.00 91.62 256 ILE A N 1
ATOM 2083 C CA . ILE A 1 256 ? -1.693 2.038 -1.003 1.00 91.62 256 ILE A CA 1
ATOM 2084 C C . ILE A 1 256 ? -1.949 3.512 -1.334 1.00 91.62 256 ILE A C 1
ATOM 2086 O O . ILE A 1 256 ? -1.626 4.387 -0.529 1.00 91.62 256 ILE A O 1
ATOM 2090 N N . ASP A 1 257 ? -2.581 3.801 -2.470 1.00 91.75 257 ASP A N 1
ATOM 2091 C CA . ASP A 1 257 ? -2.847 5.173 -2.912 1.00 91.75 257 ASP A CA 1
ATOM 2092 C C . ASP A 1 257 ? -3.816 5.911 -1.969 1.00 91.75 257 ASP A C 1
ATOM 2094 O O . ASP A 1 257 ? -3.623 7.093 -1.660 1.00 91.75 257 ASP A O 1
ATOM 2098 N N . ASN A 1 258 ? -4.829 5.214 -1.443 1.00 92.44 258 ASN A N 1
ATOM 2099 C CA . ASN A 1 258 ? -5.733 5.765 -0.431 1.00 92.44 258 ASN A CA 1
ATOM 2100 C C . ASN A 1 258 ? -4.991 6.106 0.868 1.00 92.44 258 ASN A C 1
ATOM 2102 O O . ASN A 1 258 ? -5.219 7.171 1.447 1.00 92.44 258 ASN A O 1
ATOM 2106 N N . VAL A 1 259 ? -4.082 5.231 1.307 1.00 91.38 259 VAL A N 1
ATOM 2107 C CA . VAL A 1 259 ? -3.255 5.457 2.498 1.00 91.38 259 VAL A CA 1
ATOM 2108 C C . VAL A 1 259 ? -2.304 6.638 2.286 1.00 91.38 259 VAL A C 1
ATOM 2110 O O . VAL A 1 259 ? -2.245 7.508 3.154 1.00 91.38 259 VAL A O 1
ATOM 2113 N N . ILE A 1 260 ? -1.638 6.747 1.127 1.00 91.31 260 ILE A N 1
ATOM 2114 C CA . ILE A 1 260 ? -0.829 7.928 0.759 1.00 91.31 260 ILE A CA 1
ATOM 2115 C C . ILE A 1 260 ? -1.663 9.202 0.921 1.00 91.31 260 ILE A C 1
ATOM 2117 O O . ILE A 1 260 ? -1.240 10.152 1.580 1.00 91.31 260 ILE A O 1
ATOM 2121 N N . LYS A 1 261 ? -2.867 9.223 0.341 1.00 91.88 261 LYS A N 1
ATOM 2122 C CA . LYS A 1 261 ? -3.748 10.393 0.368 1.00 91.88 261 LYS A CA 1
ATOM 2123 C C . LYS A 1 261 ? -4.143 10.796 1.791 1.00 91.88 261 LYS A C 1
ATOM 2125 O O . LYS A 1 261 ? -4.104 11.987 2.105 1.00 91.88 261 LYS A O 1
ATOM 2130 N N . GLU A 1 262 ? -4.514 9.842 2.645 1.00 89.88 262 GLU A N 1
ATOM 2131 C CA . GLU A 1 262 ? -4.881 10.146 4.034 1.00 89.88 262 GLU A CA 1
ATOM 2132 C C . GLU A 1 262 ? -3.676 10.637 4.842 1.00 89.88 262 GLU A C 1
ATOM 2134 O O . GLU A 1 262 ? -3.801 11.617 5.577 1.00 89.88 262 GLU A O 1
ATOM 2139 N N . VAL A 1 263 ? -2.498 10.030 4.665 1.00 86.56 263 VAL A N 1
ATOM 2140 C CA . VAL A 1 263 ? -1.278 10.475 5.350 1.00 86.56 263 VAL A CA 1
ATOM 2141 C C . VAL A 1 263 ? -0.923 11.908 4.945 1.00 86.56 263 VAL A C 1
ATOM 2143 O O . VAL A 1 263 ? -0.733 12.748 5.823 1.00 86.56 263 VAL A O 1
ATOM 2146 N N . ARG A 1 264 ? -0.924 12.241 3.645 1.00 87.31 264 ARG A N 1
ATOM 2147 C CA . ARG A 1 264 ? -0.685 13.622 3.170 1.00 87.31 264 ARG A CA 1
ATOM 2148 C C . ARG A 1 264 ? -1.676 14.613 3.776 1.00 87.31 264 ARG A C 1
ATOM 2150 O O . ARG A 1 264 ? -1.289 15.697 4.219 1.00 87.31 264 ARG A O 1
ATOM 2157 N N . ALA A 1 265 ? -2.956 14.239 3.823 1.00 85.44 265 ALA A N 1
ATOM 2158 C CA . ALA A 1 265 ? -3.995 15.066 4.423 1.00 85.44 265 ALA A CA 1
ATOM 2159 C C . ALA A 1 265 ? -3.757 15.270 5.927 1.00 85.44 265 ALA A C 1
ATOM 2161 O O . ALA A 1 265 ? -3.895 16.388 6.419 1.00 85.44 265 ALA A O 1
ATOM 2162 N N . SER A 1 266 ? -3.353 14.223 6.647 1.00 82.25 266 SER A N 1
ATOM 2163 C CA . SER A 1 266 ? -3.023 14.296 8.072 1.00 82.25 266 SER A CA 1
ATOM 2164 C C . SER A 1 266 ? -1.813 15.188 8.356 1.00 82.25 266 SER A C 1
ATOM 2166 O O . SER A 1 266 ? -1.882 16.041 9.246 1.00 82.25 266 SER A O 1
ATOM 2168 N N . VAL A 1 267 ? -0.730 15.054 7.582 1.00 78.44 267 VAL A N 1
ATOM 2169 C CA . VAL A 1 267 ? 0.451 15.925 7.710 1.00 78.44 267 VAL A CA 1
ATOM 2170 C C . VAL A 1 267 ? 0.046 17.381 7.465 1.00 78.44 267 VAL A C 1
ATOM 2172 O O . VAL A 1 267 ? 0.350 18.259 8.267 1.00 78.44 267 VAL A O 1
ATOM 2175 N N . SER A 1 268 ? -0.743 17.635 6.418 1.00 79.25 268 SER A N 1
ATOM 2176 C CA . SER A 1 268 ? -1.231 18.980 6.085 1.00 79.25 268 SER A CA 1
ATOM 2177 C C . SER A 1 268 ? -2.098 19.590 7.195 1.00 79.25 268 SER A C 1
ATOM 2179 O O . SER A 1 268 ? -1.914 20.757 7.547 1.00 79.25 268 SER A O 1
ATOM 2181 N N . ARG A 1 269 ? -3.022 18.811 7.781 1.00 77.75 269 ARG A N 1
ATOM 2182 C CA . ARG A 1 269 ? -3.846 19.241 8.928 1.00 77.75 269 ARG A CA 1
ATOM 2183 C C . ARG A 1 269 ? -2.980 19.577 10.144 1.00 77.75 269 ARG A C 1
ATOM 2185 O O . ARG A 1 269 ? -3.167 20.635 10.745 1.00 77.75 269 ARG A O 1
ATOM 2192 N N . SER A 1 270 ? -2.015 18.715 10.462 1.00 71.25 270 SER A N 1
ATOM 2193 C CA . SER A 1 270 ? -1.092 18.892 11.595 1.00 71.25 270 SER A CA 1
ATOM 2194 C C . SER A 1 270 ? -0.241 20.159 11.434 1.00 71.25 270 SER A C 1
ATOM 2196 O O . SER A 1 270 ? -0.117 20.954 12.371 1.00 71.25 270 SER A O 1
ATOM 2198 N N . ASN A 1 271 ? 0.259 20.405 10.220 1.00 70.62 271 ASN A N 1
ATOM 2199 C CA . ASN A 1 271 ? 1.025 21.603 9.873 1.00 70.62 271 ASN A CA 1
ATOM 2200 C C . ASN A 1 271 ? 0.176 22.876 9.998 1.00 70.62 271 ASN A C 1
ATOM 2202 O O . ASN A 1 271 ? 0.614 23.865 10.583 1.00 70.62 271 ASN A O 1
ATOM 2206 N N . PHE A 1 272 ? -1.066 22.852 9.508 1.00 71.94 272 PHE A N 1
ATOM 2207 C CA . PHE A 1 272 ? -1.974 23.998 9.582 1.00 71.94 272 PHE A CA 1
ATOM 2208 C C . PHE A 1 272 ? -2.384 24.357 11.016 1.00 71.94 272 PHE A C 1
ATOM 2210 O O . PHE A 1 272 ? -2.415 25.538 11.368 1.00 71.94 272 PHE A O 1
ATOM 2217 N N . ALA A 1 273 ? -2.695 23.360 11.850 1.00 68.31 273 ALA A N 1
ATOM 2218 C CA . ALA A 1 273 ? -3.017 23.580 13.260 1.00 68.31 273 ALA A CA 1
ATOM 2219 C C . ALA A 1 273 ? -1.820 24.184 14.014 1.00 68.31 273 ALA A C 1
ATOM 2221 O O . ALA A 1 273 ? -1.974 25.175 14.733 1.00 68.31 273 ALA A O 1
ATOM 2222 N N . SER A 1 274 ? -0.621 23.653 13.760 1.00 65.50 274 SER A N 1
ATOM 2223 C CA . SER A 1 274 ? 0.626 24.133 14.364 1.00 65.50 274 SER A CA 1
ATOM 2224 C C . SER A 1 274 ? 0.967 25.567 13.943 1.00 65.50 274 SER A C 1
ATOM 2226 O O . SER A 1 274 ? 1.320 26.386 14.789 1.00 65.50 274 SER A O 1
ATOM 2228 N N . ALA A 1 275 ? 0.785 25.916 12.663 1.00 64.62 275 ALA A N 1
ATOM 2229 C CA . ALA A 1 275 ? 0.998 27.277 12.154 1.00 64.62 275 ALA A CA 1
ATOM 2230 C C . ALA A 1 275 ? 0.069 28.324 12.802 1.00 64.62 275 ALA A C 1
ATOM 2232 O O . ALA A 1 275 ? 0.379 29.513 12.815 1.00 64.62 275 ALA A O 1
ATOM 2233 N N . LYS A 1 276 ? -1.066 27.893 13.361 1.00 68.25 276 LYS A N 1
ATOM 2234 C CA . LYS A 1 276 ? -2.016 28.747 14.087 1.00 68.25 276 LYS A CA 1
ATOM 2235 C C . LYS A 1 276 ? -1.754 28.824 15.595 1.00 68.25 276 LYS A C 1
ATOM 2237 O O . LYS A 1 276 ? -2.551 29.431 16.306 1.00 68.25 276 LYS A O 1
ATOM 2242 N N . GLY A 1 277 ? -0.677 28.213 16.092 1.00 60.06 277 GLY A N 1
ATOM 2243 C CA . GLY A 1 277 ? -0.357 28.181 17.520 1.00 60.06 277 GLY A CA 1
ATOM 2244 C C . GLY A 1 277 ? -1.303 27.307 18.349 1.00 60.06 277 GLY A C 1
ATOM 2245 O O . GLY A 1 277 ? -1.302 27.415 19.574 1.00 60.06 277 GLY A O 1
ATOM 2246 N N . LEU A 1 278 ? -2.109 26.447 17.710 1.00 62.53 278 LEU A N 1
ATOM 2247 C CA . LEU A 1 278 ? -2.827 25.409 18.441 1.00 62.53 278 LEU A CA 1
ATOM 2248 C C . LEU A 1 278 ? -1.830 24.316 18.846 1.00 62.53 278 LEU A C 1
ATOM 2250 O O . LEU A 1 278 ? -0.961 23.965 18.043 1.00 62.53 278 LEU A O 1
ATOM 2254 N N . PRO A 1 279 ? -1.946 23.758 20.065 1.00 55.72 279 PRO A N 1
ATOM 2255 C CA . PRO A 1 279 ? -1.143 22.613 20.455 1.00 55.72 279 PRO A CA 1
ATOM 2256 C C . PRO A 1 279 ? -1.294 21.503 19.405 1.00 55.72 279 PRO A C 1
ATOM 2258 O O . PRO A 1 279 ? -2.408 21.077 19.109 1.00 55.72 279 PRO A O 1
ATOM 2261 N N . SER A 1 280 ? -0.178 21.005 18.864 1.00 51.91 280 SER A N 1
ATOM 2262 C CA . SER A 1 280 ? -0.148 19.803 18.008 1.00 51.91 280 SER A CA 1
ATOM 2263 C C . SER A 1 280 ? -0.599 18.541 18.760 1.00 51.91 280 SER A C 1
ATOM 2265 O O . SER A 1 280 ? -0.783 17.471 18.167 1.00 51.91 280 SER A O 1
ATOM 2267 N N . SER A 1 281 ? -0.776 18.661 20.081 1.00 45.69 281 SER A N 1
ATOM 2268 C CA . SER A 1 281 ? -1.341 17.630 20.926 1.00 45.69 281 SER A CA 1
ATOM 2269 C C . SER A 1 281 ? -2.800 17.378 20.532 1.00 45.69 281 SER A C 1
ATOM 2271 O O . SER A 1 281 ? -3.697 18.139 20.885 1.00 45.69 281 SER A O 1
ATOM 2273 N N . ILE A 1 282 ? -3.007 16.213 19.915 1.00 50.38 282 ILE A N 1
ATOM 2274 C CA . ILE A 1 282 ? -4.283 15.497 19.829 1.00 50.38 282 ILE A CA 1
ATOM 2275 C C . ILE A 1 282 ? -5.240 16.023 18.740 1.00 50.38 282 ILE A C 1
ATOM 2277 O O . ILE A 1 282 ? -6.380 16.370 19.020 1.00 50.38 282 ILE A O 1
ATOM 2281 N N . ASP A 1 283 ? -4.837 15.988 17.464 1.00 58.16 283 ASP A N 1
ATOM 2282 C CA . ASP A 1 283 ? -5.821 15.589 16.446 1.00 58.16 283 ASP A CA 1
ATOM 2283 C C . ASP A 1 283 ? -5.904 14.052 16.491 1.00 58.16 283 ASP A C 1
ATOM 2285 O O . ASP A 1 283 ? -4.974 13.396 16.002 1.00 58.16 283 ASP A O 1
ATOM 2289 N N . PRO A 1 284 ? -6.935 13.440 17.108 1.00 58.81 284 PRO A N 1
ATOM 2290 C CA . PRO A 1 284 ? -7.067 11.985 17.134 1.00 58.81 284 PRO A CA 1
ATOM 2291 C C . PRO A 1 284 ? -7.156 11.402 15.713 1.00 58.81 284 PRO A C 1
ATOM 2293 O O . PRO A 1 284 ? -6.693 10.275 15.504 1.00 58.81 284 PRO A O 1
ATOM 2296 N N . GLU A 1 285 ? -7.617 12.195 14.729 1.00 63.09 285 GLU A N 1
ATOM 2297 C CA . GLU A 1 285 ? -7.619 11.868 13.291 1.00 63.09 285 GLU A CA 1
ATOM 2298 C C . GLU A 1 285 ? -6.218 11.746 12.691 1.00 63.09 285 GLU A C 1
ATOM 2300 O O . GLU A 1 285 ? -6.049 11.106 11.654 1.00 63.09 285 GLU A O 1
ATOM 2305 N N . SER A 1 286 ? -5.201 12.316 13.341 1.00 63.03 286 SER A N 1
ATOM 2306 C CA . SER A 1 286 ? -3.805 12.252 12.892 1.00 63.03 286 SER A CA 1
ATOM 2307 C C . SER A 1 286 ? -3.037 11.041 13.426 1.00 63.03 286 SER A C 1
ATOM 2309 O O . SER A 1 286 ? -1.878 10.839 13.064 1.00 63.03 286 SER A O 1
ATOM 2311 N N . SER A 1 287 ? -3.640 10.232 14.305 1.00 81.25 287 SER A N 1
ATOM 2312 C CA . SER A 1 287 ? -2.970 9.042 14.833 1.00 81.25 287 SER A CA 1
A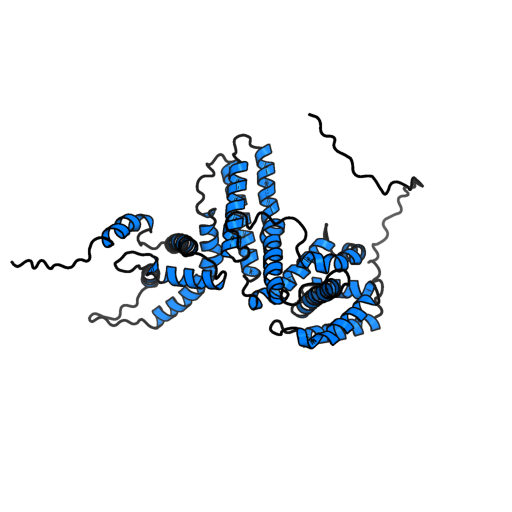TOM 2313 C C . SER A 1 287 ? -2.892 7.933 13.780 1.00 81.25 287 SER A C 1
ATOM 2315 O O . SER A 1 287 ? -3.835 7.707 13.021 1.00 81.25 287 SER A O 1
ATOM 2317 N N . ALA A 1 288 ? -1.786 7.184 13.772 1.00 85.50 288 ALA A N 1
ATOM 2318 C CA . ALA A 1 288 ? -1.601 6.042 12.875 1.00 85.50 288 ALA A CA 1
ATOM 2319 C C . ALA A 1 288 ? -2.770 5.045 12.953 1.00 85.50 288 ALA A C 1
ATOM 2321 O O . ALA A 1 288 ? -3.299 4.626 11.928 1.00 85.50 288 ALA A O 1
ATOM 2322 N N . TYR A 1 289 ? -3.229 4.720 14.167 1.00 89.00 289 TYR A N 1
ATOM 2323 C CA . TYR A 1 289 ? -4.353 3.804 14.365 1.00 89.00 289 TYR A CA 1
ATOM 2324 C C . TYR A 1 289 ? -5.670 4.348 13.814 1.00 89.00 289 TYR A C 1
ATOM 2326 O O . TYR A 1 289 ? -6.446 3.574 13.264 1.00 89.00 289 TYR A O 1
ATOM 2334 N N . ARG A 1 290 ? -5.910 5.661 13.880 1.00 89.19 290 ARG A N 1
ATOM 2335 C CA . ARG A 1 290 ? -7.097 6.272 13.270 1.00 89.19 290 ARG A CA 1
ATOM 2336 C C . ARG A 1 290 ? -7.038 6.251 11.747 1.00 89.19 290 ARG A C 1
ATOM 2338 O O . ARG A 1 290 ? -8.047 5.937 11.117 1.00 89.19 290 ARG A O 1
ATOM 2345 N N . MET A 1 291 ? -5.862 6.469 11.152 1.00 89.75 291 MET A N 1
ATOM 2346 C CA . MET A 1 291 ? -5.669 6.283 9.707 1.00 89.75 291 MET A CA 1
ATOM 2347 C C . MET A 1 291 ? -5.913 4.836 9.282 1.00 89.75 291 MET A C 1
ATOM 2349 O O . MET A 1 291 ? -6.603 4.608 8.287 1.00 89.75 291 MET A O 1
ATOM 2353 N N . ILE A 1 292 ? -5.395 3.869 10.047 1.00 92.56 292 ILE A N 1
ATOM 2354 C CA . ILE A 1 292 ? -5.625 2.436 9.827 1.00 92.56 292 ILE A CA 1
ATOM 2355 C C . ILE A 1 292 ? -7.127 2.134 9.902 1.00 92.56 292 ILE A C 1
ATOM 2357 O O . ILE A 1 292 ? -7.681 1.568 8.962 1.00 92.56 292 ILE A O 1
ATOM 2361 N N . SER A 1 293 ? -7.813 2.582 10.954 1.00 93.06 293 SER A N 1
ATOM 2362 C CA . SER A 1 293 ? -9.261 2.416 11.115 1.00 93.06 293 SER A CA 1
ATOM 2363 C C . SER A 1 293 ? -10.046 2.961 9.927 1.00 93.06 293 SER A C 1
ATOM 2365 O O . SER A 1 293 ? -10.875 2.255 9.364 1.00 93.06 293 SER A O 1
ATOM 2367 N N . LYS A 1 294 ? -9.760 4.195 9.511 1.00 92.62 294 LYS A N 1
ATOM 2368 C CA . LYS A 1 294 ? -10.516 4.907 8.474 1.00 92.62 294 LYS A CA 1
ATOM 2369 C C . LYS A 1 294 ? -10.220 4.421 7.053 1.00 92.62 294 LYS A C 1
ATOM 2371 O O . LYS A 1 294 ? -11.121 4.379 6.222 1.00 92.62 294 LYS A O 1
ATOM 2376 N N . THR A 1 295 ? -8.962 4.103 6.760 1.00 91.56 295 THR A N 1
ATOM 2377 C CA . THR A 1 295 ? -8.474 3.941 5.376 1.00 91.56 295 THR A CA 1
ATOM 2378 C C . THR A 1 295 ? -8.175 2.490 5.025 1.00 91.56 295 THR A C 1
ATOM 2380 O O . THR A 1 295 ? -8.221 2.127 3.853 1.00 91.56 295 THR A O 1
ATOM 2383 N N . ILE A 1 296 ? -7.885 1.659 6.029 1.00 92.69 296 ILE A N 1
ATOM 2384 C CA . ILE A 1 296 ? -7.544 0.245 5.847 1.00 92.69 296 ILE A CA 1
ATOM 2385 C C . ILE A 1 296 ? -8.705 -0.636 6.312 1.00 92.69 296 ILE A C 1
ATOM 2387 O O . ILE A 1 296 ? -9.219 -1.427 5.523 1.00 92.69 296 ILE A O 1
ATOM 2391 N N . LEU A 1 297 ? -9.147 -0.486 7.564 1.00 94.12 297 LEU A N 1
ATOM 2392 C CA . LEU A 1 297 ? -10.151 -1.364 8.173 1.00 94.12 297 LEU A CA 1
ATOM 2393 C C . LEU A 1 297 ? -11.567 -1.057 7.689 1.00 94.12 297 LEU A C 1
ATOM 2395 O O . LEU A 1 297 ? -12.261 -1.961 7.233 1.00 94.12 297 LEU A O 1
ATOM 2399 N N . ASP A 1 298 ? -12.002 0.204 7.756 1.00 93.50 298 ASP A N 1
ATOM 2400 C CA . ASP A 1 298 ? -13.384 0.569 7.449 1.00 93.50 298 ASP A CA 1
ATOM 2401 C C . ASP A 1 298 ? -13.821 0.190 6.030 1.00 93.50 298 ASP A C 1
ATOM 2403 O O . ASP A 1 298 ? -14.881 -0.423 5.913 1.00 93.50 298 ASP A O 1
ATOM 2407 N N . PRO A 1 299 ? -13.045 0.461 4.960 1.00 90.75 299 PRO A N 1
ATOM 2408 C CA . PRO A 1 299 ? -13.463 0.100 3.608 1.00 90.75 299 PRO A CA 1
ATOM 2409 C C . PRO A 1 299 ? -13.611 -1.413 3.411 1.00 90.75 299 PRO A C 1
ATOM 2411 O O . PRO A 1 299 ? -14.501 -1.850 2.684 1.00 90.75 299 PRO A O 1
ATOM 2414 N N . ALA A 1 300 ? -12.775 -2.215 4.073 1.00 87.88 300 ALA A N 1
ATOM 2415 C CA . ALA A 1 300 ? -12.823 -3.669 3.967 1.00 87.88 300 ALA A CA 1
ATOM 2416 C C . ALA A 1 300 ? -13.946 -4.273 4.820 1.00 87.88 300 ALA A C 1
ATOM 2418 O O . ALA A 1 300 ? -14.767 -5.057 4.336 1.00 87.88 300 ALA A O 1
ATOM 2419 N N . ILE A 1 301 ? -14.018 -3.865 6.085 1.00 88.69 301 ILE A N 1
ATOM 2420 C CA . ILE A 1 301 ? -14.934 -4.433 7.070 1.00 88.69 301 ILE A CA 1
ATOM 2421 C C . ILE A 1 301 ? -16.353 -3.899 6.872 1.00 88.69 301 ILE A C 1
ATOM 2423 O O . ILE A 1 301 ? -17.295 -4.681 6.960 1.00 88.69 301 ILE A O 1
ATOM 2427 N N . SER A 1 302 ? -16.549 -2.619 6.522 1.00 84.25 302 SER A N 1
ATOM 2428 C CA . SER A 1 302 ? -17.896 -2.062 6.300 1.00 84.25 302 SER A CA 1
ATOM 2429 C C . SER A 1 302 ? -18.656 -2.804 5.203 1.00 84.25 302 SER A C 1
ATOM 2431 O O . SER A 1 302 ? -19.856 -3.020 5.346 1.00 84.25 302 SER A O 1
ATOM 2433 N N . VAL A 1 303 ? -17.991 -3.229 4.124 1.00 81.19 303 VAL A N 1
ATOM 2434 C CA . VAL A 1 303 ? -18.645 -3.982 3.039 1.00 81.19 303 VAL A CA 1
ATOM 2435 C C . VAL A 1 303 ? -19.085 -5.365 3.523 1.00 81.19 303 VAL A C 1
ATOM 2437 O O . VAL A 1 303 ? -20.207 -5.796 3.240 1.00 81.19 303 VAL A O 1
ATOM 2440 N N . MET A 1 304 ? -18.224 -6.060 4.273 1.00 79.81 304 MET A N 1
ATOM 2441 C CA . MET A 1 304 ? -18.554 -7.356 4.875 1.00 79.81 304 MET A CA 1
ATOM 2442 C C . MET A 1 304 ? -19.708 -7.220 5.871 1.00 79.81 304 MET A C 1
ATOM 2444 O O . MET A 1 304 ? -20.700 -7.946 5.777 1.00 79.81 304 MET A O 1
ATOM 2448 N N . TYR A 1 305 ? -19.607 -6.237 6.762 1.00 83.75 305 TYR A N 1
ATOM 2449 C CA . TYR A 1 305 ? -20.611 -5.910 7.760 1.00 83.75 305 TYR A CA 1
ATOM 2450 C C . TYR A 1 305 ? -21.961 -5.569 7.120 1.00 83.75 305 TYR A C 1
ATOM 2452 O O . TYR A 1 305 ? -22.979 -6.129 7.515 1.00 83.75 305 TYR A O 1
ATOM 2460 N N . GLN A 1 306 ? -21.993 -4.724 6.085 1.00 82.62 306 GLN A N 1
ATOM 2461 C CA . GLN A 1 306 ? -23.229 -4.367 5.382 1.00 82.62 306 GLN A CA 1
ATOM 2462 C C . GLN A 1 306 ? -23.916 -5.591 4.774 1.00 82.62 306 GLN A C 1
ATOM 2464 O O . GLN A 1 306 ? -25.125 -5.745 4.924 1.00 82.62 306 GLN A O 1
ATOM 2469 N N . ARG A 1 307 ? -23.165 -6.506 4.149 1.00 82.06 307 ARG A N 1
ATOM 2470 C CA . ARG A 1 307 ? -23.733 -7.757 3.614 1.00 82.06 307 ARG A CA 1
ATOM 2471 C C . ARG A 1 307 ? -24.332 -8.626 4.721 1.00 82.06 307 ARG A C 1
ATOM 2473 O O . ARG A 1 307 ? -25.451 -9.119 4.571 1.00 82.06 307 ARG A O 1
ATOM 2480 N N . GLN A 1 308 ? -23.617 -8.790 5.835 1.00 80.50 308 GLN A N 1
ATOM 2481 C CA . GLN A 1 308 ? -24.112 -9.535 6.997 1.00 80.50 308 GLN A CA 1
ATOM 2482 C C . GLN A 1 308 ? -25.355 -8.875 7.603 1.00 80.50 308 GLN A C 1
ATOM 2484 O O . GLN A 1 308 ? -26.317 -9.557 7.949 1.00 80.50 308 GLN A O 1
ATOM 2489 N N . MET A 1 309 ? -25.360 -7.550 7.692 1.00 81.81 309 MET A N 1
ATOM 2490 C CA . MET A 1 309 ? -26.461 -6.753 8.209 1.00 81.81 309 MET A CA 1
ATOM 2491 C C . MET A 1 309 ? -27.708 -6.875 7.333 1.00 81.81 309 MET A C 1
ATOM 2493 O O . MET A 1 309 ? -28.780 -7.173 7.852 1.00 81.81 309 MET A O 1
ATOM 2497 N N . THR A 1 310 ? -27.585 -6.703 6.014 1.00 81.31 310 THR A N 1
ATOM 2498 C CA . THR A 1 310 ? -28.698 -6.893 5.073 1.00 81.31 310 THR A CA 1
ATOM 2499 C C . THR A 1 310 ? -29.251 -8.310 5.167 1.00 81.31 310 THR A C 1
ATOM 2501 O O . THR A 1 310 ? -30.465 -8.479 5.241 1.00 81.31 310 THR A O 1
ATOM 2504 N N . SER A 1 311 ? -28.379 -9.319 5.245 1.00 79.56 311 SER A N 1
ATOM 2505 C CA . SER A 1 311 ? -28.791 -10.710 5.457 1.00 79.56 311 SER A CA 1
ATOM 2506 C C . SER A 1 311 ? -29.577 -10.874 6.763 1.00 79.56 311 SER A C 1
ATOM 2508 O O . SER A 1 311 ? -30.692 -11.386 6.734 1.00 79.56 311 SER A O 1
ATOM 2510 N N . LYS A 1 312 ? -29.069 -10.338 7.885 1.00 77.19 312 LYS A N 1
ATOM 2511 C CA . LYS A 1 312 ? -29.763 -10.351 9.184 1.00 77.19 312 LYS A CA 1
ATOM 2512 C C . LYS A 1 312 ? -31.118 -9.640 9.134 1.00 77.19 312 LYS A C 1
ATOM 2514 O O . LYS A 1 312 ? -32.059 -10.125 9.746 1.00 77.19 312 LYS A O 1
ATOM 2519 N N . ILE A 1 313 ? -31.244 -8.517 8.425 1.00 76.38 313 ILE A N 1
ATOM 2520 C CA . ILE A 1 313 ? -32.522 -7.795 8.269 1.00 76.38 313 ILE A CA 1
ATOM 2521 C C . ILE A 1 313 ? -33.526 -8.625 7.458 1.00 76.38 313 ILE A C 1
ATOM 2523 O O . ILE A 1 313 ? -34.711 -8.652 7.789 1.00 76.38 313 ILE A O 1
ATOM 2527 N N . LEU A 1 314 ? -33.060 -9.307 6.409 1.00 75.19 314 LEU A N 1
ATOM 2528 C CA . LEU A 1 314 ? -33.896 -10.165 5.567 1.00 75.19 314 LEU A CA 1
ATOM 2529 C C . LEU A 1 314 ? -34.302 -11.463 6.281 1.00 75.19 314 LEU A C 1
ATOM 2531 O O . LEU A 1 314 ? -35.415 -11.940 6.072 1.00 75.19 314 LEU A O 1
ATOM 2535 N N . SER A 1 315 ? -33.428 -12.024 7.122 1.00 73.50 315 SER A N 1
ATOM 2536 C CA . SER A 1 315 ? -33.656 -13.297 7.815 1.00 73.50 315 SER A CA 1
ATOM 2537 C C . SER A 1 315 ? -34.365 -13.153 9.165 1.00 73.50 315 SER A C 1
ATOM 2539 O O . SER A 1 315 ? -35.091 -14.060 9.567 1.00 73.50 315 SER A O 1
ATOM 2541 N N . ASN A 1 316 ? -34.171 -12.045 9.891 1.00 60.19 316 ASN A N 1
ATOM 2542 C CA . ASN A 1 316 ? -34.709 -11.865 11.243 1.00 60.19 316 ASN A CA 1
ATOM 2543 C C . ASN A 1 316 ? -36.107 -11.239 11.232 1.00 60.19 316 ASN A C 1
ATOM 2545 O O . ASN A 1 316 ? -36.313 -10.102 11.660 1.00 60.19 316 ASN A O 1
ATOM 2549 N N . VAL A 1 317 ? -37.092 -12.043 10.836 1.00 55.22 317 VAL A N 1
ATOM 2550 C CA . VAL A 1 317 ? -38.444 -11.934 11.395 1.00 55.22 317 VAL A CA 1
ATOM 2551 C C . VAL A 1 317 ? -38.450 -12.773 12.674 1.00 55.22 317 VAL A C 1
ATOM 2553 O O . VAL A 1 317 ? -38.612 -13.988 12.624 1.00 55.22 317 VAL A O 1
ATOM 2556 N N . HIS A 1 318 ? -38.177 -12.165 13.830 1.00 49.81 318 HIS A N 1
ATOM 2557 C CA . HIS A 1 318 ? -38.374 -12.850 15.111 1.00 49.81 318 HIS A CA 1
ATOM 2558 C C . HIS A 1 318 ? -39.845 -12.711 15.522 1.00 49.81 318 HIS A C 1
ATOM 2560 O O . HIS A 1 318 ? -40.365 -11.599 15.638 1.00 49.81 318 HIS A O 1
ATOM 2566 N N . ARG A 1 319 ? -40.522 -13.848 15.723 1.00 41.97 319 ARG A N 1
ATOM 2567 C CA . ARG A 1 319 ? -41.832 -13.902 16.380 1.00 41.97 319 ARG A CA 1
ATOM 2568 C C . ARG A 1 319 ? -41.613 -13.966 17.884 1.00 41.97 319 ARG A C 1
ATOM 2570 O O . ARG A 1 319 ? -41.219 -15.006 18.401 1.00 41.97 319 ARG A O 1
ATOM 2577 N N . GLU A 1 320 ? -41.887 -12.869 18.575 1.00 47.56 320 GLU A N 1
ATOM 2578 C CA . GLU A 1 320 ? -42.161 -12.913 20.009 1.00 47.56 320 GLU A CA 1
ATOM 2579 C C . GLU A 1 320 ? -43.664 -13.119 20.231 1.00 47.56 320 GLU A C 1
ATOM 2581 O O . GLU A 1 320 ? -44.484 -12.790 19.369 1.00 47.56 320 GLU A O 1
ATOM 2586 N N . ASN A 1 321 ? -44.037 -13.633 21.407 1.00 46.56 321 ASN A N 1
ATOM 2587 C CA . ASN A 1 321 ? -45.421 -13.968 21.775 1.00 46.56 321 ASN A CA 1
ATOM 2588 C C . ASN A 1 321 ? -46.421 -12.788 21.680 1.00 46.56 321 ASN A C 1
ATOM 2590 O O . ASN A 1 321 ? -47.621 -13.022 21.764 1.00 46.56 321 ASN A O 1
ATOM 2594 N N . ASN A 1 322 ? -45.950 -11.552 21.452 1.00 52.69 322 ASN A N 1
ATOM 2595 C CA . ASN A 1 322 ? -46.756 -10.329 21.330 1.00 52.69 322 ASN A CA 1
ATOM 2596 C C . ASN A 1 322 ? -46.632 -9.608 19.961 1.00 52.69 322 ASN A C 1
ATOM 2598 O O . ASN A 1 322 ? -47.036 -8.450 19.849 1.00 52.69 322 ASN A O 1
ATOM 2602 N N . GLY A 1 323 ? -46.099 -10.261 18.918 1.00 55.91 323 GLY A N 1
ATOM 2603 C CA . GLY A 1 323 ? -46.030 -9.734 17.543 1.00 55.91 323 GLY A CA 1
ATOM 2604 C C . GLY A 1 323 ? -44.626 -9.762 16.924 1.00 55.91 323 GLY A C 1
ATOM 2605 O O . GLY A 1 323 ? -43.622 -9.890 17.620 1.00 55.91 323 GLY A O 1
ATOM 2606 N N . GLU A 1 324 ? -44.546 -9.657 15.592 1.00 55.72 324 GLU A N 1
ATOM 2607 C CA . GLU A 1 324 ? -43.272 -9.603 14.859 1.00 55.72 324 GLU A CA 1
ATOM 2608 C C . GLU A 1 324 ? -42.597 -8.239 15.057 1.00 55.72 324 GLU A C 1
ATOM 2610 O O . GLU A 1 324 ? -43.045 -7.227 14.514 1.00 55.72 324 GLU A O 1
ATOM 2615 N N . LYS A 1 325 ? -41.488 -8.201 15.803 1.00 61.22 325 LYS A N 1
ATOM 2616 C CA . LYS A 1 325 ? -40.583 -7.046 15.814 1.00 61.22 325 LYS A CA 1
ATOM 2617 C C . LYS A 1 325 ? -39.359 -7.365 14.968 1.00 61.22 325 LYS A C 1
ATOM 2619 O O . LYS A 1 325 ? -38.574 -8.256 15.280 1.00 61.22 325 LYS A O 1
ATOM 2624 N N . LYS A 1 326 ? -39.197 -6.622 13.875 1.00 66.75 326 LYS A N 1
ATOM 2625 C CA . LYS A 1 326 ? -37.969 -6.650 13.075 1.00 66.75 326 LYS A CA 1
ATOM 2626 C C . LYS A 1 326 ? -36.882 -5.890 13.829 1.00 66.75 326 LYS A C 1
ATOM 2628 O O . LYS A 1 326 ? -37.122 -4.750 14.226 1.00 66.75 326 LYS A O 1
ATOM 2633 N N . LYS A 1 327 ? -35.701 -6.498 13.991 1.00 70.62 327 LYS A N 1
ATOM 2634 C CA . LYS A 1 327 ? -34.521 -5.781 14.496 1.00 70.62 327 LYS A CA 1
ATOM 2635 C C . LYS A 1 327 ? -34.233 -4.585 13.591 1.00 70.62 327 LYS A C 1
ATOM 2637 O O . LYS A 1 327 ? -34.198 -4.716 12.365 1.00 70.62 327 LYS A O 1
ATOM 2642 N N . THR A 1 328 ? -34.027 -3.425 14.192 1.00 80.69 328 THR A N 1
ATOM 2643 C CA . THR A 1 328 ? -33.668 -2.200 13.481 1.00 80.69 328 THR A CA 1
ATOM 2644 C C . THR A 1 328 ? -32.195 -2.211 13.075 1.00 80.69 328 THR A C 1
ATOM 2646 O O . THR A 1 328 ? -31.358 -2.902 13.658 1.00 80.69 328 THR A O 1
ATOM 2649 N N . THR A 1 329 ? -31.860 -1.382 12.087 1.00 80.88 329 THR A N 1
ATOM 2650 C CA . THR A 1 329 ? -30.481 -1.102 11.661 1.00 80.88 329 THR A CA 1
ATOM 2651 C C . THR A 1 329 ? -29.571 -0.761 12.846 1.00 80.88 329 THR A C 1
ATOM 2653 O O . THR A 1 329 ? -28.479 -1.312 12.967 1.00 80.88 329 THR A O 1
ATOM 2656 N N . VAL A 1 330 ? -30.046 0.095 13.755 1.00 82.75 330 VAL A N 1
ATOM 2657 C CA . VAL A 1 330 ? -29.283 0.553 14.924 1.00 82.75 330 VAL A CA 1
ATOM 2658 C C . VAL A 1 330 ? -29.019 -0.593 15.901 1.00 82.75 330 VAL A C 1
ATOM 2660 O O . VAL A 1 330 ? -27.909 -0.721 16.404 1.00 82.75 330 VAL A O 1
ATOM 2663 N N . GLU A 1 331 ? -29.992 -1.471 16.144 1.00 83.12 331 GLU A N 1
ATOM 2664 C CA . GLU A 1 331 ? -29.811 -2.624 17.039 1.00 83.12 331 GLU A CA 1
ATOM 2665 C C . GLU A 1 331 ? -28.753 -3.600 16.514 1.00 83.12 331 GLU A C 1
ATOM 2667 O O . GLU A 1 331 ? -27.928 -4.080 17.287 1.00 83.12 331 GLU A O 1
ATOM 2672 N N . ILE A 1 332 ? -28.713 -3.846 15.201 1.00 82.69 332 ILE A N 1
ATOM 2673 C CA . ILE A 1 332 ? -27.693 -4.710 14.582 1.00 82.69 332 ILE A CA 1
ATOM 2674 C C . ILE A 1 332 ? -26.302 -4.057 14.646 1.00 82.69 332 ILE A C 1
ATOM 2676 O O . ILE A 1 332 ? -25.298 -4.751 14.808 1.00 82.69 332 ILE A O 1
ATOM 2680 N N . GLN A 1 333 ? -26.221 -2.728 14.534 1.00 86.56 333 GLN A N 1
ATOM 2681 C CA . GLN A 1 333 ? -24.975 -1.974 14.720 1.00 86.56 333 GLN A CA 1
ATOM 2682 C C . GLN A 1 333 ? -24.474 -2.042 16.163 1.00 86.56 333 GLN A C 1
ATOM 2684 O O . GLN A 1 333 ? -23.284 -2.259 16.380 1.00 86.56 333 GLN A O 1
ATOM 2689 N N . LYS A 1 334 ? -25.371 -1.933 17.149 1.00 86.25 334 LYS A N 1
ATOM 2690 C CA . LYS A 1 334 ? -25.019 -2.124 18.562 1.00 86.25 334 LYS A CA 1
ATOM 2691 C C . LYS A 1 334 ? -24.591 -3.568 18.852 1.00 86.25 334 LYS A C 1
ATOM 2693 O O . LYS A 1 334 ? -23.597 -3.769 19.537 1.00 86.25 334 LYS A O 1
ATOM 2698 N N . GLU A 1 335 ? -25.279 -4.561 18.285 1.00 85.81 335 GLU A N 1
ATOM 2699 C CA . GLU A 1 335 ? -24.934 -5.988 18.418 1.00 85.81 335 GLU A CA 1
ATOM 2700 C C . GLU A 1 335 ? -23.527 -6.298 17.881 1.00 85.81 335 GLU A C 1
ATOM 2702 O O . GLU A 1 335 ? -22.812 -7.114 18.449 1.00 85.81 335 GLU A O 1
ATOM 2707 N N . TYR A 1 336 ? -23.095 -5.623 16.813 1.00 86.06 336 TYR A N 1
ATOM 2708 C CA . TYR A 1 336 ? -21.753 -5.800 16.249 1.00 86.06 336 TYR A CA 1
ATOM 2709 C C . TYR A 1 336 ? -20.628 -5.354 17.197 1.00 86.06 336 TYR A C 1
ATOM 2711 O O . TYR A 1 336 ? -19.541 -5.937 17.197 1.00 86.06 336 TYR A O 1
ATOM 2719 N N . LEU A 1 337 ? -20.916 -4.346 18.025 1.00 84.88 337 LEU A N 1
ATOM 2720 C CA . LEU A 1 337 ? -20.030 -3.828 19.066 1.00 84.88 337 LEU A CA 1
ATOM 2721 C C . LEU A 1 337 ? -20.173 -4.569 20.403 1.00 84.88 337 LEU A C 1
ATOM 2723 O O . LEU A 1 337 ? -19.428 -4.273 21.336 1.00 84.88 337 LEU A O 1
ATOM 2727 N N . ALA A 1 338 ? -21.126 -5.495 20.525 1.00 83.12 338 ALA A N 1
ATOM 2728 C CA . ALA A 1 338 ? -21.392 -6.172 21.783 1.00 83.12 338 ALA A CA 1
ATOM 2729 C C . ALA A 1 338 ? -20.213 -7.064 22.195 1.00 83.12 338 ALA A C 1
ATOM 2731 O O . ALA A 1 338 ? -19.652 -7.813 21.389 1.00 83.12 338 ALA A O 1
ATOM 2732 N N . THR A 1 339 ? -19.864 -6.975 23.472 1.00 78.62 339 THR A N 1
ATOM 2733 C CA . THR A 1 339 ? -18.909 -7.845 24.156 1.00 78.62 339 THR A CA 1
ATOM 2734 C C . THR A 1 339 ? -19.662 -8.866 25.005 1.00 78.62 339 THR A C 1
ATOM 2736 O O . THR A 1 339 ? -20.847 -8.694 25.303 1.00 78.62 339 THR A O 1
ATOM 2739 N N . ASP A 1 340 ? -18.996 -9.964 25.347 1.00 74.31 340 ASP A N 1
ATOM 2740 C CA . ASP A 1 340 ? -19.532 -10.948 26.284 1.00 74.31 340 ASP A CA 1
ATOM 2741 C C . ASP A 1 340 ? -19.571 -10.409 27.729 1.00 74.31 340 ASP A C 1
ATOM 2743 O O . ASP A 1 340 ? -19.244 -9.254 28.011 1.00 74.31 340 ASP A O 1
ATOM 2747 N N . GLU A 1 341 ? -19.971 -11.264 28.670 1.00 69.12 341 GLU A N 1
ATOM 2748 C CA . GLU A 1 341 ? -20.083 -10.930 30.096 1.00 69.12 341 GLU A CA 1
ATOM 2749 C C . GLU A 1 341 ? -18.764 -10.427 30.713 1.00 69.12 341 GLU A C 1
ATOM 2751 O O . GLU A 1 341 ? -18.787 -9.741 31.733 1.00 69.12 341 GLU A O 1
ATOM 2756 N N . THR A 1 342 ? -17.610 -10.720 30.101 1.00 66.19 342 THR A N 1
ATOM 2757 C CA . THR A 1 342 ? -16.295 -10.248 30.564 1.00 66.19 342 THR A CA 1
ATOM 2758 C C . THR A 1 342 ? -15.986 -8.817 30.123 1.00 66.19 342 THR A C 1
ATOM 2760 O O . THR A 1 342 ? -14.995 -8.240 30.569 1.00 66.19 342 THR A O 1
ATOM 2763 N N . LEU A 1 343 ? -16.839 -8.229 29.275 1.00 76.44 343 LEU A N 1
ATOM 2764 C CA . LEU A 1 343 ? -16.652 -6.929 28.631 1.00 76.44 343 LEU A CA 1
ATOM 2765 C C . LEU A 1 343 ? -15.358 -6.834 27.806 1.00 76.44 343 LEU A C 1
ATOM 2767 O O . LEU A 1 343 ? -14.940 -5.732 27.438 1.00 76.44 343 LEU A O 1
ATOM 2771 N N . ASP A 1 344 ? -14.731 -7.968 27.487 1.00 81.19 344 ASP A N 1
ATOM 2772 C CA . ASP A 1 344 ? -13.527 -8.023 26.669 1.00 81.19 344 ASP A CA 1
ATOM 2773 C C . ASP A 1 344 ? -13.885 -7.792 25.198 1.00 81.19 344 ASP A C 1
ATOM 2775 O O . ASP A 1 344 ? -14.665 -8.537 24.597 1.00 81.19 344 ASP A O 1
ATOM 2779 N N . LEU A 1 345 ? -13.264 -6.780 24.586 1.00 85.62 345 LEU A N 1
ATOM 2780 C CA . LEU A 1 345 ? -13.404 -6.487 23.161 1.00 85.62 345 LEU A CA 1
ATOM 2781 C C . LEU A 1 345 ? -13.062 -7.707 22.294 1.00 85.62 345 LEU A C 1
ATOM 2783 O O . LEU A 1 345 ? -13.661 -7.868 21.232 1.00 85.62 345 LEU A O 1
ATOM 2787 N N . LYS A 1 346 ? -12.163 -8.595 22.734 1.00 88.44 346 LYS A N 1
ATOM 2788 C CA . LYS A 1 346 ? -11.752 -9.783 21.963 1.00 88.44 346 LYS A CA 1
ATOM 2789 C C . LYS A 1 346 ? -12.890 -10.765 21.688 1.00 88.44 346 LYS A C 1
ATOM 2791 O O . LYS A 1 346 ? -12.838 -11.512 20.710 1.00 88.44 346 LYS A O 1
ATOM 2796 N N . SER A 1 347 ? -13.929 -10.749 22.520 1.00 85.38 347 SER A N 1
ATOM 2797 C CA . SER A 1 347 ? -15.127 -11.575 22.340 1.00 85.38 347 SER A CA 1
ATOM 2798 C C . SER A 1 347 ? -16.025 -11.091 21.189 1.00 85.38 347 SER A C 1
ATOM 2800 O O . SER A 1 347 ? -16.732 -11.898 20.570 1.00 85.38 347 SER A O 1
ATOM 2802 N N . SER A 1 348 ? -15.956 -9.794 20.864 1.00 88.50 348 SER A N 1
ATOM 2803 C CA . SER A 1 348 ? -16.840 -9.120 19.908 1.00 88.50 348 SER A CA 1
ATOM 2804 C C . SER A 1 348 ? -16.610 -9.550 18.456 1.00 88.50 348 SER A C 1
ATOM 2806 O O . SER A 1 348 ? -15.520 -9.982 18.065 1.00 88.50 348 SER A O 1
ATOM 2808 N N . GLN A 1 349 ? -17.640 -9.392 17.618 1.00 89.81 349 GLN A N 1
ATOM 2809 C CA . GLN A 1 349 ? -17.511 -9.656 16.183 1.00 89.81 349 GLN A CA 1
ATOM 2810 C C . GLN A 1 349 ? -16.581 -8.643 15.504 1.00 89.81 349 GLN A C 1
ATOM 2812 O O . GLN A 1 349 ? -15.768 -9.039 14.672 1.00 89.81 349 GLN A O 1
ATOM 2817 N N . ILE A 1 350 ? -16.631 -7.367 15.908 1.00 91.94 350 ILE A N 1
ATOM 2818 C CA . ILE A 1 350 ? -15.754 -6.329 15.354 1.00 91.94 350 ILE A CA 1
ATOM 2819 C C . ILE A 1 350 ? -14.269 -6.653 15.554 1.00 91.94 350 ILE A C 1
ATOM 2821 O O . ILE A 1 350 ? -13.482 -6.489 14.624 1.00 91.94 350 ILE A O 1
ATOM 2825 N N . TYR A 1 351 ? -13.875 -7.185 16.715 1.00 93.38 351 TYR A N 1
ATOM 2826 C CA . TYR A 1 351 ? -12.492 -7.607 16.939 1.00 93.38 351 TYR A CA 1
ATOM 2827 C C . TYR A 1 351 ? -12.100 -8.774 16.024 1.00 93.38 351 TYR A C 1
ATOM 2829 O O . TYR A 1 351 ? -11.016 -8.757 15.442 1.00 93.38 351 TYR A O 1
ATOM 2837 N N . LYS A 1 352 ? -12.978 -9.773 15.860 1.00 92.75 352 LYS A N 1
ATOM 2838 C CA . LYS A 1 352 ? -12.725 -10.929 14.982 1.00 92.75 352 LYS A CA 1
ATOM 2839 C C . LYS A 1 352 ? -12.539 -10.495 13.530 1.00 92.75 352 LYS A C 1
ATOM 2841 O O . LYS A 1 352 ? -11.604 -10.959 12.881 1.00 92.75 352 LYS A O 1
ATOM 2846 N N . ASP A 1 353 ? -13.372 -9.581 13.046 1.00 93.44 353 ASP A N 1
ATOM 2847 C CA . ASP A 1 353 ? -13.287 -9.072 11.676 1.00 93.44 353 ASP A CA 1
ATOM 2848 C C . ASP A 1 353 ? -12.009 -8.243 11.465 1.00 93.44 353 ASP A C 1
ATOM 2850 O O . ASP A 1 353 ? -11.307 -8.446 10.471 1.00 93.44 353 ASP A O 1
ATOM 2854 N N . VAL A 1 354 ? -11.632 -7.398 12.437 1.00 95.06 354 VAL A N 1
ATOM 2855 C CA . VAL A 1 354 ? -10.349 -6.668 12.420 1.00 95.06 354 VAL A CA 1
ATOM 2856 C C . VAL A 1 354 ? -9.166 -7.629 12.408 1.00 95.06 354 VAL A C 1
ATOM 2858 O O . VAL A 1 354 ? -8.288 -7.502 11.557 1.00 95.06 354 VAL A O 1
ATOM 2861 N N . LYS A 1 355 ? -9.144 -8.611 13.313 1.00 95.81 355 LYS A N 1
ATOM 2862 C CA . LYS A 1 355 ? -8.080 -9.616 13.403 1.00 95.81 355 LYS A CA 1
ATOM 2863 C C . LYS A 1 355 ? -7.919 -10.386 12.097 1.00 95.81 355 LYS A C 1
ATOM 2865 O O . LYS A 1 355 ? -6.805 -10.493 11.592 1.00 95.81 355 LYS A O 1
ATOM 2870 N N . ASN A 1 356 ? -9.018 -10.897 11.547 1.00 93.88 356 ASN A N 1
ATOM 2871 C CA . ASN A 1 356 ? -8.999 -11.686 10.318 1.00 93.88 356 ASN A CA 1
ATOM 2872 C C . ASN A 1 356 ? -8.479 -10.866 9.135 1.00 93.88 356 ASN A C 1
ATOM 2874 O O . ASN A 1 356 ? -7.645 -11.351 8.374 1.00 93.88 356 ASN A O 1
ATOM 2878 N N . TYR A 1 357 ? -8.934 -9.619 8.996 1.00 93.19 357 TYR A N 1
ATOM 2879 C CA . TYR A 1 357 ? -8.491 -8.767 7.900 1.00 93.19 357 TYR A CA 1
ATOM 2880 C C . TYR A 1 357 ? -7.023 -8.344 8.051 1.00 93.19 357 TYR A C 1
ATOM 2882 O O . TYR A 1 357 ? -6.252 -8.476 7.102 1.00 93.19 357 TYR A O 1
ATOM 2890 N N . LEU A 1 358 ? -6.596 -7.918 9.243 1.00 94.00 358 LEU A N 1
ATOM 2891 C CA . LEU A 1 358 ? -5.202 -7.540 9.489 1.00 94.00 358 LEU A CA 1
ATOM 2892 C C . LEU A 1 358 ? -4.234 -8.704 9.253 1.00 94.00 358 LEU A C 1
ATOM 2894 O O . LEU A 1 358 ? -3.234 -8.521 8.565 1.00 94.00 358 LEU A O 1
ATOM 2898 N N . LEU A 1 359 ? -4.558 -9.907 9.738 1.00 93.31 359 LEU A N 1
ATOM 2899 C CA . LEU A 1 359 ? -3.733 -11.100 9.509 1.00 93.31 359 LEU A CA 1
ATOM 2900 C C . LEU A 1 359 ? -3.737 -11.563 8.046 1.00 93.31 359 LEU A C 1
ATOM 2902 O O . LEU A 1 359 ? -2.780 -12.197 7.613 1.00 93.31 359 LEU A O 1
ATOM 2906 N N . SER A 1 360 ? -4.774 -11.228 7.269 1.00 90.44 360 SER A N 1
ATOM 2907 C CA . SER A 1 360 ? -4.780 -11.485 5.822 1.00 90.44 360 SER A CA 1
ATOM 2908 C C . SER A 1 360 ? -3.805 -10.590 5.047 1.00 90.44 360 SER A C 1
ATOM 2910 O O . SER A 1 360 ? -3.359 -10.976 3.969 1.00 90.44 360 SER A O 1
ATOM 2912 N N . ILE A 1 361 ? -3.460 -9.421 5.600 1.00 88.38 361 ILE A N 1
ATOM 2913 C CA . ILE A 1 361 ? -2.492 -8.478 5.022 1.00 88.38 361 ILE A CA 1
ATOM 2914 C C . ILE A 1 361 ? -1.081 -8.758 5.551 1.00 88.38 361 ILE A C 1
ATOM 2916 O O . ILE A 1 361 ? -0.121 -8.824 4.783 1.00 88.38 361 ILE A O 1
ATOM 2920 N N . ASN A 1 362 ? -0.951 -8.916 6.868 1.00 90.25 362 ASN A N 1
ATOM 2921 C CA . ASN A 1 362 ? 0.310 -9.183 7.538 1.00 90.25 362 ASN A CA 1
ATOM 2922 C C . ASN A 1 362 ? 0.118 -10.244 8.628 1.00 90.25 362 ASN A C 1
ATOM 2924 O O . ASN A 1 362 ? -0.375 -9.967 9.721 1.00 90.25 362 ASN A O 1
ATOM 2928 N N . GLU A 1 363 ? 0.568 -11.462 8.340 1.00 89.69 363 GLU A N 1
ATOM 2929 C CA . GLU A 1 363 ? 0.487 -12.597 9.264 1.00 89.69 363 GLU A CA 1
ATOM 2930 C C . GLU A 1 363 ? 1.386 -12.453 10.505 1.00 89.69 363 GLU A C 1
ATOM 2932 O O . GLU A 1 363 ? 1.169 -13.139 11.500 1.00 89.69 363 GLU A O 1
ATOM 2937 N N . ASN A 1 364 ? 2.363 -11.538 10.480 1.00 89.62 364 ASN A N 1
ATOM 2938 C CA . ASN A 1 364 ? 3.344 -11.338 11.552 1.00 89.62 364 ASN A CA 1
ATOM 2939 C C . ASN A 1 364 ? 2.917 -10.292 12.595 1.00 89.62 364 ASN A C 1
ATOM 2941 O O . ASN A 1 364 ? 3.740 -9.854 13.405 1.00 89.62 364 ASN A O 1
ATOM 2945 N N . LEU A 1 365 ? 1.661 -9.840 12.562 1.00 92.94 365 LEU A N 1
ATOM 2946 C CA . LEU A 1 365 ? 1.147 -8.883 13.539 1.00 92.94 365 LEU A CA 1
ATOM 2947 C C . LEU A 1 365 ? 0.982 -9.529 14.910 1.00 92.94 365 LEU A C 1
ATOM 2949 O O . LEU A 1 365 ? 0.438 -10.626 15.046 1.00 92.94 365 LEU A O 1
ATOM 2953 N N . THR A 1 366 ? 1.429 -8.820 15.944 1.00 94.19 366 THR A N 1
ATOM 2954 C CA . THR A 1 366 ? 1.262 -9.278 17.321 1.00 94.19 366 THR A CA 1
ATOM 2955 C C . THR A 1 366 ? -0.166 -9.044 17.810 1.00 94.19 366 THR A C 1
ATOM 2957 O O . THR A 1 366 ? -0.922 -8.229 17.276 1.00 94.19 366 THR A O 1
ATOM 2960 N N . GLU A 1 367 ? -0.534 -9.728 18.890 1.00 93.81 367 GLU A N 1
ATOM 2961 C CA . GLU A 1 367 ? -1.825 -9.536 19.553 1.00 93.81 367 GLU A CA 1
ATOM 2962 C C . GLU A 1 367 ? -2.033 -8.085 20.030 1.00 93.81 367 GLU A C 1
ATOM 2964 O O . GLU A 1 367 ? -3.158 -7.579 19.996 1.00 93.81 367 GLU A O 1
ATOM 2969 N N . ASP A 1 368 ? -0.958 -7.394 20.418 1.00 93.12 368 ASP A N 1
ATOM 2970 C CA . ASP A 1 368 ? -1.002 -5.990 20.832 1.00 93.12 368 ASP A CA 1
ATOM 2971 C C . ASP A 1 368 ? -1.261 -5.049 19.648 1.00 93.12 368 ASP A C 1
ATOM 2973 O O . ASP A 1 368 ? -1.992 -4.061 19.791 1.00 93.12 368 ASP A O 1
ATOM 2977 N N . ASP A 1 369 ? -0.712 -5.358 18.468 1.00 92.75 369 ASP A N 1
ATOM 2978 C CA . ASP A 1 369 ? -0.971 -4.600 17.237 1.00 92.75 369 ASP A CA 1
ATOM 2979 C C . ASP A 1 369 ? -2.444 -4.700 16.843 1.00 92.75 369 ASP A C 1
ATOM 2981 O O . ASP A 1 369 ? -3.107 -3.685 16.606 1.00 92.75 369 ASP A O 1
ATOM 2985 N N . ILE A 1 370 ? -2.968 -5.929 16.843 1.00 94.81 370 ILE A N 1
ATOM 2986 C CA . ILE A 1 370 ? -4.366 -6.227 16.521 1.00 94.81 370 ILE A CA 1
ATOM 2987 C C . ILE A 1 370 ? -5.289 -5.557 17.538 1.00 94.81 370 ILE A C 1
ATOM 2989 O O . ILE A 1 370 ? -6.234 -4.870 17.152 1.00 94.81 370 ILE A O 1
ATOM 2993 N N . SER A 1 371 ? -4.993 -5.697 18.832 1.00 92.81 371 SER A N 1
ATOM 2994 C CA . SER A 1 371 ? -5.786 -5.095 19.906 1.00 92.81 371 SER A CA 1
ATOM 2995 C C . SER A 1 371 ? -5.814 -3.571 19.805 1.00 92.81 371 SER A C 1
ATOM 2997 O O . SER A 1 371 ? -6.879 -2.973 19.942 1.00 92.81 371 SER A O 1
ATOM 2999 N N . SER A 1 372 ? -4.681 -2.927 19.517 1.00 92.69 372 SER A N 1
ATOM 3000 C CA . SER A 1 372 ? -4.615 -1.467 19.366 1.00 92.69 372 SER A CA 1
ATOM 3001 C C . SER A 1 372 ? -5.442 -0.974 18.175 1.00 92.69 372 SER A C 1
ATOM 3003 O O . SER A 1 372 ? -6.188 0.001 18.296 1.00 92.69 372 SER A O 1
ATOM 3005 N N . CYS A 1 373 ? -5.376 -1.685 17.045 1.00 94.12 373 CYS A N 1
ATOM 3006 C CA . CYS A 1 373 ? -6.192 -1.385 15.869 1.00 94.12 373 CYS A CA 1
ATOM 3007 C C . CYS A 1 373 ? -7.685 -1.612 16.137 1.00 94.12 373 CYS A C 1
ATOM 3009 O O . CYS A 1 373 ? -8.500 -0.751 15.818 1.00 94.12 373 CYS A O 1
ATOM 3011 N N . ALA A 1 374 ? -8.050 -2.731 16.767 1.00 93.88 374 ALA A N 1
ATOM 3012 C CA . ALA A 1 374 ? -9.438 -3.069 17.069 1.00 93.88 374 ALA A CA 1
ATOM 3013 C C . ALA A 1 374 ? -10.071 -2.077 18.050 1.00 93.88 374 ALA A C 1
ATOM 3015 O O . ALA A 1 374 ? -11.203 -1.649 17.834 1.00 93.88 374 ALA A O 1
ATOM 3016 N N . LYS A 1 375 ? -9.334 -1.658 19.088 1.00 92.75 375 LYS A N 1
ATOM 3017 C CA . LYS A 1 375 ? -9.793 -0.627 20.028 1.00 92.75 375 LYS A CA 1
ATOM 3018 C C . LYS A 1 375 ? -10.075 0.689 19.308 1.00 92.75 375 LYS A C 1
ATOM 3020 O O . LYS A 1 375 ? -11.129 1.282 19.499 1.00 92.75 375 LYS A O 1
ATOM 3025 N N . ASN A 1 376 ? -9.164 1.132 18.441 1.00 93.81 376 ASN A N 1
ATOM 3026 C CA . ASN A 1 376 ? -9.384 2.360 17.685 1.00 93.81 376 ASN A CA 1
ATOM 3027 C C . ASN A 1 376 ? -10.552 2.227 16.691 1.00 93.81 376 ASN A C 1
ATOM 3029 O O . ASN A 1 376 ? -11.357 3.150 16.571 1.00 93.81 376 ASN A O 1
ATOM 3033 N N . TYR A 1 377 ? -10.675 1.079 16.020 1.00 94.62 377 TYR A N 1
ATOM 3034 C CA . TYR A 1 377 ? -11.752 0.837 15.064 1.00 94.62 377 TYR A CA 1
ATOM 3035 C C . TYR A 1 377 ? -13.124 0.761 15.741 1.00 94.62 377 TYR A C 1
ATOM 3037 O O . TYR A 1 377 ? -14.092 1.276 15.192 1.00 94.62 377 TYR A O 1
ATOM 3045 N N . TYR A 1 378 ? -13.207 0.205 16.954 1.00 93.25 378 TYR A N 1
ATOM 3046 C CA . TYR A 1 378 ? -14.411 0.245 17.786 1.00 93.25 378 TYR A CA 1
ATOM 3047 C C . TYR A 1 378 ? -14.885 1.681 18.025 1.00 93.25 378 TYR A C 1
ATOM 3049 O O . TYR A 1 378 ? -16.040 2.011 17.751 1.00 93.25 378 TYR A O 1
ATOM 3057 N N . GLU A 1 379 ? -13.982 2.548 18.493 1.00 92.62 379 GLU A N 1
ATOM 3058 C CA . GLU A 1 379 ? -14.287 3.956 18.767 1.00 92.62 379 GLU A CA 1
ATOM 3059 C C . GLU A 1 379 ? -14.708 4.681 17.482 1.00 92.62 379 GLU A C 1
ATOM 3061 O O . GLU A 1 379 ? -15.743 5.345 17.449 1.00 92.62 379 GLU A O 1
ATOM 3066 N N . PHE A 1 380 ? -13.966 4.467 16.391 1.00 93.00 380 PHE A N 1
ATOM 3067 C CA . PHE A 1 380 ? -14.289 5.016 15.075 1.00 93.00 380 PHE A CA 1
ATOM 3068 C C . PHE A 1 380 ? -15.669 4.573 14.572 1.00 93.00 380 PHE A C 1
ATOM 3070 O O . PHE A 1 380 ? -16.450 5.400 14.103 1.00 93.00 380 PHE A O 1
ATOM 3077 N N . PHE A 1 381 ? -15.998 3.284 14.681 1.00 92.31 381 PHE A N 1
ATOM 3078 C CA . PHE A 1 381 ? -17.283 2.744 14.241 1.00 92.31 381 PHE A CA 1
ATOM 3079 C C . PHE A 1 381 ? -18.437 3.310 15.073 1.00 92.31 381 PHE A C 1
ATOM 3081 O O . PHE A 1 381 ? -19.454 3.726 14.510 1.00 92.31 381 PHE A O 1
ATOM 3088 N N . ARG A 1 382 ? -18.273 3.379 16.403 1.00 91.81 382 ARG A N 1
ATOM 3089 C CA . ARG A 1 382 ? -19.264 3.982 17.304 1.00 91.81 382 ARG A CA 1
ATOM 3090 C C . ARG A 1 382 ? -19.557 5.430 16.914 1.00 91.81 382 ARG A C 1
ATOM 3092 O O . ARG A 1 382 ? -20.723 5.804 16.799 1.00 91.81 382 ARG A O 1
ATOM 3099 N N . GLU A 1 383 ? -18.511 6.225 16.701 1.00 91.75 383 GLU A N 1
ATOM 3100 C CA . GLU A 1 383 ? -18.611 7.646 16.355 1.00 91.75 383 GLU A CA 1
ATOM 3101 C C . GLU A 1 383 ? -19.231 7.860 14.973 1.00 91.75 383 GLU A C 1
ATOM 3103 O O . GLU A 1 383 ? -20.164 8.650 14.837 1.00 91.75 383 GLU A O 1
ATOM 3108 N N . LYS A 1 384 ? -18.779 7.108 13.962 1.00 90.69 384 LYS A N 1
ATOM 3109 C CA . LYS A 1 384 ? -19.281 7.179 12.580 1.00 90.69 384 LYS A CA 1
ATOM 3110 C C . LYS A 1 384 ? -20.796 6.978 12.492 1.00 90.69 384 LYS A C 1
ATOM 3112 O O . LYS A 1 384 ? -21.448 7.609 11.662 1.00 90.69 384 LYS A O 1
ATOM 3117 N N . TYR A 1 385 ? -21.344 6.091 13.320 1.00 88.69 385 TYR A N 1
ATOM 3118 C CA . TYR A 1 385 ? -22.768 5.752 13.326 1.00 88.69 385 TYR A CA 1
ATOM 3119 C C . TYR A 1 385 ? -23.556 6.391 14.478 1.00 88.69 385 TYR A C 1
ATOM 3121 O O . TYR A 1 385 ? -24.737 6.083 14.627 1.00 88.69 385 TYR A O 1
ATOM 3129 N N . PHE A 1 386 ? -22.940 7.278 15.270 1.00 89.25 386 PHE A N 1
ATOM 3130 C CA . PHE A 1 386 ? -23.564 7.927 16.433 1.00 89.25 386 PHE A CA 1
ATOM 3131 C C . PHE A 1 386 ? -24.257 6.925 17.374 1.00 89.25 386 PHE A C 1
ATOM 3133 O O . PHE A 1 386 ? -25.380 7.140 17.834 1.00 89.25 386 PHE A O 1
ATOM 3140 N N . LEU A 1 387 ? -23.603 5.786 17.623 1.00 86.81 387 LEU A N 1
ATOM 3141 C CA . LEU A 1 387 ? -24.190 4.706 18.409 1.00 86.81 387 LEU A CA 1
ATOM 3142 C C . LEU A 1 387 ? -24.115 5.027 19.898 1.00 86.81 387 LEU A C 1
ATOM 3144 O O . LEU A 1 387 ? -23.034 5.198 20.458 1.00 86.81 387 LEU A O 1
ATOM 3148 N N . ASP A 1 388 ? -25.276 5.018 20.543 1.00 87.44 388 ASP A N 1
ATOM 3149 C CA . ASP A 1 388 ? -25.404 5.112 21.995 1.00 87.44 388 ASP A CA 1
ATOM 3150 C C . ASP A 1 388 ? -25.049 3.765 22.657 1.00 87.44 388 ASP A C 1
ATOM 3152 O O . ASP A 1 388 ? -25.920 2.964 23.015 1.00 87.44 388 ASP A O 1
ATOM 3156 N N . VAL A 1 389 ? -23.748 3.466 22.687 1.00 85.38 389 VAL A N 1
ATOM 3157 C CA . VAL A 1 389 ? -23.101 2.354 23.403 1.00 85.38 389 VAL A CA 1
ATOM 3158 C C . VAL A 1 389 ? -21.895 2.897 24.167 1.00 85.38 389 VAL A C 1
ATOM 3160 O O . VAL A 1 389 ? -21.363 3.951 23.822 1.00 85.38 389 VAL A O 1
ATOM 3163 N N . HIS A 1 390 ? -21.468 2.197 25.217 1.00 85.19 390 HIS A N 1
ATOM 3164 C CA . HIS A 1 390 ? -20.380 2.675 26.072 1.00 85.19 390 HIS A CA 1
ATOM 3165 C C . HIS A 1 390 ? -19.059 2.745 25.306 1.00 85.19 390 HIS A C 1
ATOM 3167 O O . HIS A 1 390 ? -18.773 1.898 24.461 1.00 85.19 390 HIS A O 1
ATOM 3173 N N . SER A 1 391 ? -18.237 3.747 25.606 1.00 86.06 391 SER A N 1
ATOM 3174 C CA . SER A 1 391 ? -16.871 3.776 25.095 1.00 86.06 391 SER A CA 1
ATOM 3175 C C . SER A 1 391 ? -15.983 2.756 25.783 1.00 86.06 391 SER A C 1
ATOM 3177 O O . SER A 1 391 ? -16.251 2.349 26.911 1.00 86.06 391 SER A O 1
ATOM 3179 N N . LEU A 1 392 ? -14.890 2.357 25.133 1.00 84.75 392 LEU A N 1
ATOM 3180 C CA . LEU A 1 392 ? -13.937 1.439 25.755 1.00 84.75 392 LEU A CA 1
ATOM 3181 C C . LEU A 1 392 ? -13.374 2.018 27.055 1.00 84.75 392 LEU A C 1
ATOM 3183 O O . LEU A 1 392 ? -13.245 1.291 28.032 1.00 84.75 392 LEU A O 1
ATOM 3187 N N . VAL A 1 393 ? -13.153 3.334 27.107 1.00 82.06 393 VAL A N 1
ATOM 3188 C CA . VAL A 1 393 ? -12.742 4.048 28.330 1.00 82.06 393 VAL A CA 1
ATOM 3189 C C . VAL A 1 393 ? -13.787 3.909 29.442 1.00 82.06 393 VAL A C 1
ATOM 3191 O O . VAL A 1 393 ? -13.440 3.755 30.608 1.00 82.06 393 VAL A O 1
ATOM 3194 N N . GLN A 1 394 ? -15.076 3.933 29.099 1.00 80.62 394 GLN A N 1
ATOM 3195 C CA . GLN A 1 394 ? -16.154 3.706 30.066 1.00 80.62 394 GLN A CA 1
ATOM 3196 C C . GLN A 1 394 ? -16.246 2.238 30.508 1.00 80.62 394 GLN A C 1
ATOM 3198 O O . GLN A 1 394 ? -16.760 1.973 31.590 1.00 80.62 394 GLN A O 1
ATOM 3203 N N . LEU A 1 395 ? -15.753 1.293 29.702 1.00 77.44 395 LEU A N 1
ATOM 3204 C CA . LEU A 1 395 ? -15.768 -0.144 29.994 1.00 77.44 395 LEU A CA 1
ATOM 3205 C C . LEU A 1 395 ? -14.529 -0.622 30.777 1.00 77.44 395 LEU A C 1
ATOM 3207 O O . LEU A 1 395 ? -14.630 -1.604 31.513 1.00 77.44 395 LEU A O 1
ATOM 3211 N N . GLU A 1 396 ? -13.389 0.071 30.676 1.00 76.25 396 GLU A N 1
ATOM 3212 C CA . GLU A 1 396 ? -12.122 -0.273 31.353 1.00 76.25 396 GLU A CA 1
ATOM 3213 C C . GLU A 1 396 ? -12.255 -0.545 32.868 1.00 76.25 396 GLU A C 1
ATOM 3215 O O . GLU A 1 396 ? -11.723 -1.559 33.336 1.00 76.25 396 GLU A O 1
ATOM 3220 N N . PRO A 1 397 ? -12.993 0.266 33.658 1.00 71.00 397 PRO A N 1
ATOM 3221 C CA . PRO A 1 397 ? -13.166 0.007 35.088 1.00 71.00 397 PRO A CA 1
ATOM 3222 C C . PRO A 1 397 ? -13.842 -1.336 35.389 1.00 71.00 397 PRO A C 1
ATOM 3224 O O . PRO A 1 397 ? -13.574 -1.939 36.424 1.00 71.00 397 PRO A O 1
ATOM 3227 N N . PHE A 1 398 ? -14.694 -1.828 34.488 1.00 68.00 398 PHE A N 1
ATOM 3228 C CA . PHE A 1 398 ? -15.491 -3.040 34.687 1.00 68.00 398 PHE A CA 1
ATOM 3229 C C . PHE A 1 398 ? -14.777 -4.315 34.210 1.00 68.00 398 PHE A C 1
ATOM 3231 O O . PHE A 1 398 ? -15.032 -5.395 34.741 1.00 68.00 398 PHE A O 1
ATOM 3238 N N . GLN A 1 399 ? -13.829 -4.197 33.275 1.00 65.81 399 GLN A N 1
ATOM 3239 C CA . GLN A 1 399 ? -13.036 -5.324 32.756 1.00 65.81 399 GLN A CA 1
ATOM 3240 C C . GLN A 1 399 ? -12.133 -5.965 33.827 1.00 65.81 399 GLN A C 1
ATOM 3242 O O . GLN A 1 399 ? -11.865 -7.164 33.789 1.00 65.81 399 GLN A O 1
ATOM 3247 N N . SER A 1 400 ? -11.690 -5.188 34.820 1.00 54.00 400 SER A N 1
ATOM 3248 C CA . SER A 1 400 ? -10.833 -5.676 35.913 1.00 54.00 400 SER A CA 1
ATOM 3249 C C . SER A 1 400 ? -11.599 -6.375 37.046 1.00 54.00 400 SER A C 1
ATOM 3251 O O . SER A 1 400 ? -11.036 -7.219 37.745 1.00 54.00 400 SER A O 1
ATOM 3253 N N . VAL A 1 401 ? -12.894 -6.082 37.211 1.00 49.62 401 VAL A N 1
ATOM 3254 C CA . VAL A 1 401 ? -13.721 -6.613 38.311 1.00 49.62 401 VAL A CA 1
ATOM 3255 C C . VAL A 1 401 ? -14.130 -8.071 38.056 1.00 49.62 401 VAL A C 1
ATOM 3257 O O . VAL A 1 401 ? -14.170 -8.879 38.986 1.00 49.62 401 VAL A O 1
ATOM 3260 N N . ASN A 1 402 ? -14.322 -8.454 36.791 1.00 46.59 402 ASN A N 1
ATOM 3261 C CA . ASN A 1 402 ? -14.720 -9.815 36.411 1.00 46.59 402 ASN A CA 1
ATOM 3262 C C . ASN A 1 402 ? -13.576 -10.846 36.472 1.00 46.59 402 ASN A C 1
ATOM 3264 O O . ASN A 1 402 ? -13.833 -12.048 36.456 1.00 46.59 402 ASN A O 1
ATOM 3268 N N . GLY A 1 403 ? -12.322 -10.406 36.633 1.00 41.31 403 GLY A N 1
ATOM 3269 C CA . GLY A 1 403 ? -11.180 -11.295 36.876 1.00 41.31 403 GLY A CA 1
ATOM 3270 C C . GLY A 1 403 ? -11.133 -11.901 38.287 1.00 41.31 403 GLY A C 1
ATOM 3271 O O . GLY A 1 403 ? -10.350 -12.818 38.526 1.00 41.31 403 GLY A O 1
ATOM 3272 N N . ILE A 1 404 ? -11.956 -11.415 39.229 1.00 40.91 404 ILE A N 1
ATOM 3273 C CA . ILE A 1 404 ? -11.886 -11.809 40.651 1.00 40.91 404 ILE A CA 1
ATOM 3274 C C . ILE A 1 404 ? -13.104 -12.626 41.122 1.00 40.91 404 ILE A C 1
ATOM 3276 O O . ILE A 1 404 ? -13.045 -13.253 42.179 1.00 40.91 404 ILE A O 1
ATOM 3280 N N . GLN A 1 405 ? -14.187 -12.739 40.350 1.00 39.91 405 GLN A N 1
ATOM 3281 C CA . GLN A 1 405 ? -15.392 -13.435 40.819 1.00 39.91 405 GLN A CA 1
ATOM 3282 C C . GLN A 1 405 ? -15.868 -14.536 39.877 1.00 39.91 405 GLN A C 1
ATOM 3284 O O . GLN A 1 405 ? -16.830 -14.381 39.142 1.00 39.91 405 GLN A O 1
ATOM 3289 N N . ASN A 1 406 ? -15.232 -15.704 39.983 1.00 36.09 406 ASN A N 1
ATOM 3290 C CA . ASN A 1 406 ? -15.915 -16.983 39.776 1.00 36.09 406 ASN A CA 1
ATOM 3291 C C . ASN A 1 406 ? -15.255 -18.102 40.603 1.00 36.09 406 ASN A C 1
ATOM 3293 O O . ASN A 1 406 ? -14.771 -19.107 40.092 1.00 36.09 406 ASN A O 1
ATOM 3297 N N . LYS A 1 407 ? -15.289 -17.950 41.932 1.00 35.47 407 LYS A N 1
ATOM 3298 C CA . LYS A 1 407 ? -15.487 -19.098 42.827 1.00 35.47 407 LYS A CA 1
ATOM 3299 C C . LYS A 1 407 ? -16.925 -19.030 43.328 1.00 35.47 407 LYS A C 1
ATOM 3301 O O . LYS A 1 407 ? -17.210 -18.385 44.330 1.00 35.47 407 LYS A O 1
ATOM 3306 N N . ARG A 1 408 ? -17.836 -19.669 42.587 1.00 34.28 408 ARG A N 1
ATOM 3307 C CA . ARG A 1 408 ? -19.192 -19.977 43.054 1.00 34.28 408 ARG A CA 1
ATOM 3308 C C . ARG A 1 408 ? -19.084 -20.825 44.326 1.00 34.28 408 ARG A C 1
ATOM 3310 O O . ARG A 1 408 ? -18.905 -22.031 44.230 1.00 34.28 408 ARG A O 1
ATOM 3317 N N . ASN A 1 409 ? -19.229 -20.205 45.490 1.00 31.41 409 ASN A N 1
ATOM 3318 C CA . ASN A 1 409 ? -19.870 -20.847 46.631 1.00 31.41 409 ASN A CA 1
ATOM 3319 C C . ASN A 1 409 ? -21.204 -20.133 46.820 1.00 31.41 409 ASN A C 1
ATOM 3321 O O . ASN A 1 409 ? -21.247 -18.914 46.975 1.00 31.41 409 ASN A O 1
ATOM 3325 N N . GLY A 1 410 ? -22.282 -20.902 46.687 1.00 36.31 410 GLY A N 1
ATOM 3326 C CA . GLY A 1 410 ? -23.643 -20.402 46.735 1.00 36.31 410 GLY A CA 1
ATOM 3327 C C . GLY A 1 410 ? -23.966 -19.761 48.078 1.00 36.31 410 GLY A C 1
ATOM 3328 O O . GLY A 1 410 ? -23.609 -20.283 49.132 1.00 36.31 410 GLY A O 1
ATOM 3329 N N . ILE A 1 411 ? -24.690 -18.651 48.017 1.00 30.70 411 ILE A N 1
ATOM 3330 C CA . ILE A 1 411 ? -25.483 -18.161 49.134 1.00 30.70 411 ILE A CA 1
ATOM 3331 C C . ILE A 1 411 ? -26.920 -18.119 48.627 1.00 30.70 411 ILE A C 1
ATOM 3333 O O . ILE A 1 411 ? -27.266 -17.333 47.747 1.00 30.70 411 ILE A O 1
ATOM 3337 N N . ILE A 1 412 ? -27.719 -19.046 49.150 1.00 34.56 412 ILE A N 1
ATOM 3338 C CA . ILE A 1 412 ? -29.178 -19.033 49.088 1.00 34.56 412 ILE A CA 1
ATOM 3339 C C . ILE A 1 412 ? -29.630 -17.985 50.108 1.00 34.56 412 ILE A C 1
ATOM 3341 O O . ILE A 1 412 ? -29.233 -18.056 51.269 1.00 34.56 412 ILE A O 1
ATOM 3345 N N . PHE A 1 413 ? -30.436 -17.015 49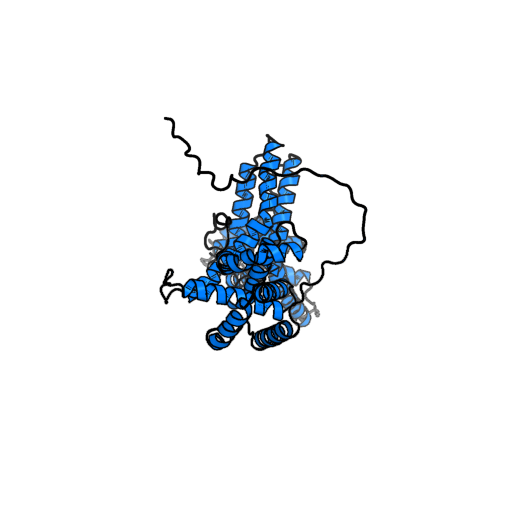.682 1.00 31.16 413 PHE A N 1
ATOM 3346 C CA . PHE A 1 413 ? -31.214 -16.185 50.598 1.00 31.16 413 PHE A CA 1
ATOM 3347 C C . PHE A 1 413 ? -32.621 -16.776 50.678 1.00 31.16 413 PHE A C 1
ATOM 3349 O O . PHE A 1 413 ? -33.399 -16.619 49.737 1.00 31.16 413 PHE A O 1
ATOM 3356 N N . ASP A 1 414 ? -32.926 -17.456 51.783 1.00 33.47 414 ASP A N 1
ATOM 3357 C CA . ASP A 1 414 ? -34.305 -17.769 52.160 1.00 33.47 414 ASP A CA 1
ATOM 3358 C C . ASP A 1 414 ? -34.943 -16.558 52.857 1.00 33.47 414 ASP A C 1
ATOM 3360 O O . ASP A 1 414 ? -34.279 -15.819 53.592 1.00 33.47 414 ASP A O 1
ATOM 3364 N N . ARG A 1 415 ? -36.232 -16.356 52.569 1.00 33.47 415 ARG A N 1
ATOM 3365 C CA . ARG A 1 415 ? -37.131 -15.419 53.252 1.00 33.47 415 ARG A CA 1
ATOM 3366 C C . ARG A 1 415 ? -37.776 -16.067 54.464 1.00 33.47 415 ARG A C 1
ATOM 3368 O O . ARG A 1 415 ? -38.130 -17.260 54.353 1.00 33.47 415 ARG A O 1
#